Protein 5JYB (pdb70)

Structure (mmCIF, N/CA/C/O backbone):
data_5JYB
#
_entry.id   5JYB
#
_cell.length_a   65.444
_cell.length_b   71.225
_cell.length_c   82.700
_cell.angle_alpha   90.00
_cell.angle_beta   109.19
_cell.angle_gamma   90.00
#
_symmetry.space_group_name_H-M   'P 1 21 1'
#
loop_
_entity.id
_entity.type
_entity.pdbx_description
1 polymer 'MccC family protein'
2 non-polymer 'SULFATE ION'
3 non-polymer 'HEXAETHYLENE GLYCOL'
4 non-polymer '4-(2-HYDROXYETHYL)-1-PIPERAZINE ETHANESULFONIC ACID'
5 non-polymer 'PENTAETHYLENE GLYCOL'
6 non-polymer 2-BUTANOL
7 non-polymer GLYCEROL
8 non-polymer 1,2-ETHANEDIOL
9 water water
#
loop_
_atom_site.group_PDB
_atom_site.id
_atom_site.type_symbol
_atom_site.label_atom_id
_atom_site.label_alt_id
_atom_site.label_comp_id
_atom_site.label_asym_id
_atom_site.label_entity_id
_atom_site.label_seq_id
_atom_site.pdbx_PDB_ins_code
_atom_site.Cartn_x
_atom_site.Cartn_y
_atom_site.Cartn_z
_atom_site.occupancy
_atom_site.B_iso_or_equiv
_atom_site.auth_seq_id
_atom_site.auth_comp_id
_atom_site.auth_asym_id
_atom_site.auth_atom_id
_atom_site.pdbx_PDB_model_num
ATOM 1 N N . ALA A 1 3 ? -11.236 -19.570 2.512 1.00 43.74 0 ALA A N 1
ATOM 2 C CA . ALA A 1 3 ? -12.265 -18.622 2.004 1.00 42.66 0 ALA A CA 1
ATOM 3 C C . ALA A 1 3 ? -13.666 -19.191 2.191 1.00 39.02 0 ALA A C 1
ATOM 4 O O . ALA A 1 3 ? -13.959 -20.318 1.806 1.00 40.03 0 ALA A O 1
ATOM 10 N N . MET A 1 4 ? -14.536 -18.387 2.778 1.00 46.24 1 MET A N 1
ATOM 11 C CA . MET A 1 4 ? -15.864 -18.831 3.136 1.00 41.45 1 MET A CA 1
ATOM 12 C C . MET A 1 4 ? -16.915 -18.292 2.188 1.00 31.65 1 MET A C 1
ATOM 13 O O . MET A 1 4 ? -18.073 -18.688 2.259 1.00 32.85 1 MET A O 1
ATOM 27 N N . LEU A 1 5 ? -16.522 -17.362 1.325 1.00 22.10 2 LEU A N 1
ATOM 28 C CA . LEU A 1 5 ? -17.492 -16.649 0.501 1.00 15.84 2 LEU A CA 1
ATOM 29 C C . LEU A 1 5 ? -17.260 -16.921 -0.985 1.00 15.32 2 LEU A C 1
ATOM 30 O O . LEU A 1 5 ? -16.131 -17.099 -1.418 1.00 16.75 2 LEU A O 1
ATOM 46 N N . ILE A 1 6 ? -18.346 -16.958 -1.747 1.00 13.28 3 ILE A N 1
ATOM 47 C CA . ILE A 1 6 ? -18.273 -17.127 -3.190 1.00 13.86 3 ILE A CA 1
ATOM 48 C C . ILE A 1 6 ? -17.772 -15.845 -3.819 1.00 12.21 3 ILE A C 1
ATOM 49 O O . ILE A 1 6 ? -18.276 -14.749 -3.528 1.00 12.01 3 ILE A O 1
ATOM 65 N N . LYS A 1 7 ? -16.802 -15.997 -4.713 1.00 13.71 4 LYS A N 1
ATOM 66 C CA . LYS A 1 7 ? -16.273 -14.886 -5.476 1.00 14.43 4 LYS A CA 1
ATOM 67 C C . LYS A 1 7 ? -16.993 -14.809 -6.817 1.00 13.37 4 LYS A C 1
ATOM 68 O O . LYS A 1 7 ? -16.999 -15.791 -7.572 1.00 13.55 4 LYS A O 1
ATOM 87 N N . PRO A 1 8 ? -17.617 -13.650 -7.122 1.00 12.25 5 PRO A N 1
ATOM 88 C CA . PRO A 1 8 ? -18.389 -13.574 -8.360 1.00 12.51 5 PRO A CA 1
ATOM 89 C C . PRO A 1 8 ? -17.531 -13.344 -9.609 1.00 13.00 5 PRO A C 1
ATOM 90 O O . PRO A 1 8 ? -16.357 -12.993 -9.511 1.00 13.57 5 PRO A O 1
ATOM 101 N N . LYS A 1 9 ? -18.115 -13.583 -10.779 1.00 13.69 6 LYS A N 1
ATOM 102 C CA . LYS A 1 9 ? -17.413 -13.399 -12.049 1.00 14.37 6 LYS A CA 1
ATOM 103 C C . LYS A 1 9 ? -17.128 -11.931 -12.404 1.00 12.78 6 LYS A C 1
ATOM 104 O O . LYS A 1 9 ? -17.917 -11.035 -12.115 1.00 12.02 6 LYS A O 1
ATOM 111 N N . ARG A 1 10 ? -16.001 -11.707 -13.073 1.00 13.27 7 ARG A N 1
ATOM 112 C CA . ARG A 1 10 ? -15.598 -10.363 -13.514 1.00 13.42 7 ARG A CA 1
ATOM 113 C C . ARG A 1 10 ? -16.528 -9.799 -14.569 1.00 12.98 7 ARG A C 1
ATOM 114 O O . ARG A 1 10 ? -17.194 -10.542 -15.305 1.00 13.79 7 ARG A O 1
ATOM 135 N N . LEU A 1 11 ? -16.565 -8.476 -14.622 1.00 11.51 8 LEU A N 1
ATOM 136 C CA . LEU A 1 11 ? -17.300 -7.734 -15.644 1.00 11.78 8 LEU A CA 1
ATOM 137 C C . LEU A 1 11 ? -16.456 -7.519 -16.881 1.00 12.27 8 LEU A C 1
ATOM 138 O O . LEU A 1 11 ? -15.233 -7.553 -16.813 1.00 13.69 8 LEU A O 1
ATOM 154 N N . GLN A 1 12 ? -17.133 -7.279 -17.997 1.00 12.06 9 GLN A N 1
ATOM 155 C CA . GLN A 1 12 ? -16.487 -6.814 -19.221 1.00 11.30 9 GLN A CA 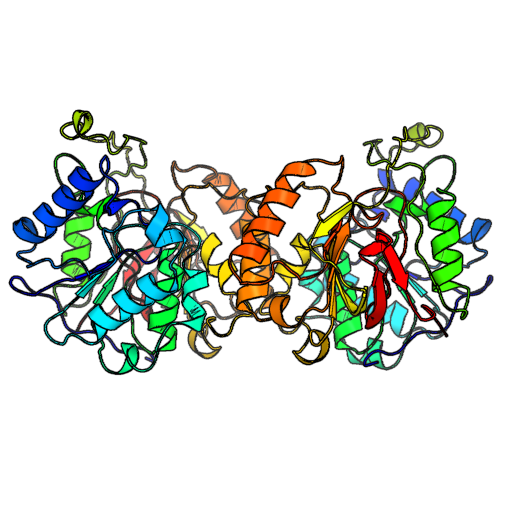1
ATOM 156 C C . GLN A 1 12 ? -17.471 -5.839 -19.866 1.00 11.71 9 GLN A C 1
ATOM 157 O O . GLN A 1 12 ? -18.672 -5.908 -19.595 1.00 12.18 9 GLN A O 1
ATOM 171 N N . PRO A 1 13 ? -16.987 -4.960 -20.766 1.00 11.43 10 PRO A N 1
ATOM 172 C CA . PRO A 1 13 ? -17.938 -4.131 -21.517 1.00 11.43 10 PRO A CA 1
ATOM 173 C C . PRO A 1 13 ? -19.007 -4.960 -22.202 1.00 11.46 10 PRO A C 1
ATOM 174 O O . PRO A 1 13 ? -18.734 -6.033 -22.739 1.00 12.57 10 PRO A O 1
ATOM 185 N N . GLY A 1 14 ? -20.237 -4.460 -22.174 1.00 11.20 11 GLY A N 1
ATOM 186 C CA . GLY A 1 14 ? -21.361 -5.185 -22.743 1.00 12.97 11 GLY A CA 1
ATOM 187 C C . GLY A 1 14 ? -22.199 -5.850 -21.676 1.00 14.27 11 GLY A C 1
ATOM 188 O O . GLY A 1 14 ? -23.366 -6.166 -21.910 1.00 14.64 11 GLY A O 1
ATOM 192 N N . ASP A 1 15 ? -21.623 -6.060 -20.494 1.00 14.77 12 ASP A N 1
ATOM 193 C CA . ASP A 1 15 ? -22.367 -6.725 -19.430 1.00 13.32 12 ASP A CA 1
ATOM 194 C C . ASP A 1 15 ? -23.429 -5.764 -18.925 1.00 12.97 12 ASP A C 1
ATOM 195 O O . ASP A 1 15 ? -23.254 -4.533 -18.941 1.00 12.61 12 ASP A O 1
ATOM 204 N N . ILE A 1 16 ? -24.538 -6.333 -18.475 1.00 13.32 13 ILE A N 1
ATOM 205 C CA . ILE A 1 16 ? -25.599 -5.558 -17.855 1.00 14.54 13 ILE A CA 1
ATOM 206 C C . ILE A 1 16 ? -25.415 -5.387 -16.353 1.00 14.32 13 ILE A C 1
ATOM 207 O O . ILE A 1 16 ? -25.149 -6.368 -15.636 1.00 14.10 13 ILE A O 1
ATOM 223 N N . VAL A 1 17 ? -25.520 -4.129 -15.900 1.00 14.63 14 VAL A N 1
ATOM 224 C CA A VAL A 1 17 ? -25.494 -3.768 -14.484 0.57 14.92 14 VAL A CA 1
ATOM 225 C CA B VAL A 1 17 ? -25.495 -3.784 -14.485 0.43 14.99 14 VAL A CA 1
ATOM 226 C C . VAL A 1 17 ? -26.864 -3.246 -14.074 1.00 13.66 14 VAL A C 1
ATOM 227 O O . VAL A 1 17 ? -27.475 -2.445 -14.795 1.00 13.06 14 VAL A O 1
ATOM 250 N N . ALA A 1 18 ? -27.363 -3.715 -12.935 1.00 11.75 15 ALA A N 1
ATOM 251 C CA . ALA A 1 18 ? -28.636 -3.241 -12.390 1.00 11.34 15 ALA A CA 1
ATOM 252 C C . ALA A 1 18 ? -28.362 -2.156 -11.368 1.00 10.10 15 ALA A C 1
ATOM 253 O O . ALA A 1 18 ? -27.444 -2.305 -10.565 1.00 10.80 15 ALA A O 1
ATOM 260 N N . THR A 1 19 ? -29.150 -1.092 -11.376 1.00 9.26 16 THR A N 1
ATOM 261 C CA . THR A 1 19 ? -29.073 -0.089 -10.325 1.00 9.43 16 THR A CA 1
ATOM 262 C C . THR A 1 19 ? -30.269 -0.249 -9.391 1.00 9.90 16 THR A C 1
ATOM 263 O O . THR A 1 19 ? -31.386 -0.600 -9.816 1.00 10.27 16 THR A O 1
ATOM 274 N N . VAL A 1 20 ? -30.014 -0.016 -8.112 1.00 8.66 17 VAL A N 1
ATOM 275 C CA . VAL A 1 20 ? -30.994 -0.264 -7.071 1.00 9.31 17 VAL A CA 1
ATOM 276 C C . VAL A 1 20 ? -30.923 0.820 -6.007 1.00 8.40 17 VAL A C 1
ATOM 277 O O . VAL A 1 20 ? -29.851 1.426 -5.766 1.00 9.18 17 VAL A O 1
ATOM 290 N N . SER A 1 21 ? -32.052 1.004 -5.332 1.00 9.29 18 SER A N 1
ATOM 291 C CA . SER A 1 21 ? -32.203 1.978 -4.253 1.00 9.41 18 SER A CA 1
ATOM 292 C C . SER A 1 21 ? -32.651 1.310 -2.974 1.00 9.84 18 SER A C 1
ATOM 293 O O . SER A 1 21 ? -33.805 1.443 -2.599 1.00 10.47 18 SER A O 1
ATOM 301 N N . PRO A 1 22 ? -31.747 0.597 -2.296 1.00 9.83 19 PRO A N 1
ATOM 302 C CA . PRO A 1 22 ? -32.119 -0.124 -1.075 1.00 10.18 19 PRO A CA 1
ATOM 303 C C . PRO A 1 22 ? -32.209 0.762 0.169 1.00 10.60 19 PRO A C 1
ATOM 304 O O . PRO A 1 22 ? -32.761 0.317 1.181 1.00 10.17 19 PRO A O 1
ATOM 315 N N . SER A 1 23 ? -31.646 1.966 0.087 1.00 9.31 20 SER A N 1
ATOM 316 C CA . SER A 1 23 ? -31.550 2.869 1.240 1.00 9.68 20 SER A CA 1
ATOM 317 C C . SER A 1 23 ? -32.373 4.098 0.911 1.00 9.64 20 SER A C 1
ATOM 318 O O . SER A 1 23 ? -33.592 3.974 0.768 1.00 10.14 20 SER A O 1
ATOM 326 N N . TRP A 1 24 ? -31.746 5.265 0.750 1.00 9.39 21 TRP A N 1
ATOM 327 C CA . TRP A 1 24 ? -32.486 6.482 0.388 1.00 10.51 21 TRP A CA 1
ATOM 328 C C . TRP A 1 24 ? -33.001 6.395 -1.053 1.00 10.73 21 TRP A C 1
ATOM 329 O O . TRP A 1 24 ? -32.294 5.924 -1.941 1.00 10.87 21 TRP A O 1
ATOM 350 N N . GLY A 1 25 ? -34.221 6.867 -1.282 1.00 12.14 22 GLY A N 1
ATOM 351 C CA . GLY A 1 25 ? -34.837 6.759 -2.607 1.00 12.87 22 GLY A CA 1
ATOM 352 C C . GLY A 1 25 ? -34.672 7.965 -3.527 1.00 13.93 22 GLY A C 1
ATOM 353 O O . GLY A 1 25 ? -35.396 8.101 -4.516 1.00 14.97 22 GLY A O 1
ATOM 357 N N . GLY A 1 26 ? -33.700 8.821 -3.229 1.00 14.14 23 GLY A N 1
ATOM 358 C CA . GLY A 1 26 ? -33.539 10.077 -3.934 1.00 14.77 23 GLY A CA 1
ATOM 359 C C . GLY A 1 26 ? -33.253 10.015 -5.430 1.00 13.79 23 GLY A C 1
ATOM 360 O O . GLY A 1 26 ? -33.522 11.002 -6.124 1.00 14.22 23 GLY A O 1
ATOM 364 N N . ALA A 1 27 ? -32.705 8.913 -5.932 1.00 12.52 24 ALA A N 1
ATOM 365 C CA . ALA A 1 27 ? -32.233 8.885 -7.335 1.00 11.66 24 ALA A CA 1
ATOM 366 C C . ALA A 1 27 ? -33.341 9.268 -8.314 1.00 13.90 24 ALA A C 1
ATOM 367 O O . ALA A 1 27 ? -33.084 9.849 -9.385 1.00 14.67 24 ALA A O 1
ATOM 374 N N . GLY A 1 28 ? -34.564 8.913 -7.952 1.00 13.74 25 GLY A N 1
ATOM 375 C CA . GLY A 1 28 ? -35.723 9.201 -8.772 1.00 15.09 25 GLY A CA 1
ATOM 376 C C . GLY A 1 28 ? -36.432 10.505 -8.483 1.00 16.14 25 GLY A C 1
ATOM 377 O O . GLY A 1 28 ? -37.386 10.836 -9.190 1.00 17.97 25 GLY A O 1
ATOM 381 N N . ASP A 1 29 ? -36.000 11.258 -7.472 1.00 15.58 26 ASP A N 1
ATOM 382 C CA . ASP A 1 29 ? -36.629 12.551 -7.208 1.00 15.70 26 ASP A CA 1
ATOM 383 C C . ASP A 1 29 ? -36.402 13.486 -8.403 1.00 14.27 26 ASP A C 1
ATOM 384 O O . ASP A 1 29 ? -35.341 13.468 -9.007 1.00 13.55 26 ASP A O 1
ATOM 393 N N . SER A 1 30 ? -37.392 14.311 -8.744 1.00 14.53 27 SER A N 1
ATOM 394 C CA . SER A 1 30 ? -37.291 15.107 -9.964 1.00 16.89 27 SER A CA 1
ATOM 395 C C . SER A 1 30 ? -36.012 15.949 -10.030 1.00 14.83 27 SER A C 1
ATOM 396 O O . SER A 1 30 ? -35.417 16.056 -11.089 1.00 14.42 27 SER A O 1
ATOM 404 N N . GLU A 1 31 ? -35.569 16.490 -8.898 1.00 15.83 28 GLU A N 1
ATOM 405 C CA . GLU A 1 31 ? -34.422 17.386 -8.854 1.00 17.91 28 GLU A CA 1
ATOM 406 C C . GLU A 1 31 ? -33.068 16.646 -8.893 1.00 15.21 28 GLU A C 1
ATOM 407 O O . GLU A 1 31 ? -32.045 17.250 -9.189 1.00 15.22 28 GLU A O 1
ATOM 419 N N . ILE A 1 32 ? -33.083 15.336 -8.651 1.00 13.97 29 ILE A N 1
ATOM 420 C CA . ILE A 1 32 ? -31.872 14.518 -8.604 1.00 14.24 29 ILE A CA 1
ATOM 421 C C . ILE A 1 32 ? -31.721 13.573 -9.811 1.00 12.45 29 ILE A C 1
ATOM 422 O O . ILE A 1 32 ? -30.658 13.005 -10.039 1.00 12.05 29 ILE A O 1
ATOM 438 N N . ARG A 1 33 ? -32.793 13.390 -10.571 1.00 11.41 30 ARG A N 1
ATOM 439 C CA . ARG A 1 33 ? -32.759 12.420 -11.658 1.00 11.50 30 ARG A CA 1
ATOM 440 C C . ARG A 1 33 ? -31.596 12.689 -12.641 1.00 10.76 30 ARG A C 1
ATOM 441 O O . ARG A 1 33 ? -30.992 11.749 -13.137 1.00 11.23 30 ARG A O 1
ATOM 462 N N . TRP A 1 34 ? -31.263 13.957 -12.896 1.00 11.71 31 TRP A N 1
ATOM 463 C CA . TRP A 1 34 ? -30.149 14.293 -13.784 1.00 12.51 31 TRP A CA 1
ATOM 464 C C . TRP A 1 34 ? -28.840 13.666 -13.254 1.00 12.77 31 TRP A C 1
ATOM 465 O O . TRP A 1 34 ? -27.952 13.285 -14.019 1.00 12.59 31 TRP A O 1
ATOM 486 N N . ARG A 1 35 ? -28.724 13.590 -11.941 1.00 13.47 32 ARG A N 1
ATOM 487 C CA . ARG A 1 35 ? -27.501 13.134 -11.314 1.00 13.44 32 ARG A CA 1
ATOM 488 C C . ARG A 1 35 ? -27.371 11.624 -11.458 1.00 12.57 32 ARG A C 1
ATOM 489 O O . ARG A 1 35 ? -26.276 11.089 -11.735 1.00 11.72 32 ARG A O 1
ATOM 510 N N . TYR A 1 36 ? -28.505 10.940 -11.295 1.00 11.58 33 TYR A N 1
ATOM 511 C CA . TYR A 1 36 ? -28.598 9.521 -11.580 1.00 11.19 33 TYR A CA 1
ATOM 512 C C . TYR A 1 36 ? -28.194 9.280 -13.039 1.00 9.79 33 TYR A C 1
ATOM 513 O O . TYR A 1 36 ? -27.372 8.413 -13.329 1.00 11.03 33 TYR A O 1
ATOM 531 N N . GLU A 1 37 ? -28.788 10.025 -13.960 1.00 9.75 34 GLU A N 1
ATOM 532 C CA . GLU A 1 37 ? -28.499 9.848 -15.381 1.00 10.85 34 GLU A CA 1
ATOM 533 C C . GLU A 1 37 ? -27.018 10.100 -15.679 1.00 10.64 34 GLU A C 1
ATOM 534 O O . GLU A 1 37 ? -26.413 9.407 -16.512 1.00 10.92 34 GLU A O 1
ATOM 546 N N . GLN A 1 38 ? -26.403 11.053 -14.985 1.00 11.06 35 GLN A N 1
ATOM 547 C CA . GLN A 1 38 ? -24.978 11.311 -15.194 1.00 12.04 35 GLN A CA 1
ATOM 548 C C . GLN A 1 38 ? -24.108 10.138 -14.730 1.00 11.72 35 GLN A C 1
ATOM 549 O O . GLN A 1 38 ? -23.190 9.750 -15.442 1.00 12.35 35 GLN A O 1
ATOM 563 N N . GLY A 1 39 ? -24.393 9.560 -13.564 1.00 10.66 36 GLY A N 1
ATOM 564 C CA . GLY A 1 39 ? -23.712 8.350 -13.120 1.00 10.90 36 GLY A CA 1
ATOM 565 C C . GLY A 1 39 ? -23.834 7.202 -14.104 1.00 10.79 36 GLY A C 1
ATOM 566 O O . GLY A 1 39 ? -22.848 6.544 -14.412 1.00 11.55 36 GLY A O 1
ATOM 570 N N . VAL A 1 40 ? -25.050 6.945 -14.570 1.00 11.46 37 VAL A N 1
ATOM 571 C CA . VAL A 1 40 ? -25.302 5.921 -15.574 1.00 11.25 37 VAL A CA 1
ATOM 572 C C . VAL A 1 40 ? -24.460 6.171 -16.831 1.00 11.02 37 VAL A C 1
ATOM 573 O O . VAL A 1 40 ? -23.882 5.233 -17.388 1.00 10.81 37 VAL A O 1
ATOM 586 N N . LYS A 1 41 ? -24.388 7.430 -17.277 1.00 10.38 38 LYS A N 1
ATOM 587 C CA . LYS A 1 41 ? -23.608 7.774 -18.453 1.00 11.64 38 LYS A CA 1
ATOM 588 C C . LYS A 1 41 ? -22.151 7.348 -18.312 1.00 10.99 38 LYS A C 1
ATOM 589 O O . LYS A 1 41 ? -21.541 6.891 -19.290 1.00 11.19 38 LYS A O 1
ATOM 608 N N . ARG A 1 42 ? -21.577 7.481 -17.128 1.00 11.56 39 ARG A N 1
ATOM 609 C CA . ARG A 1 42 ? -20.207 7.027 -16.958 1.00 11.98 39 ARG A CA 1
ATOM 610 C C . ARG A 1 42 ? -20.107 5.505 -16.983 1.00 12.26 39 ARG A C 1
ATOM 611 O O . ARG A 1 42 ? -19.157 4.957 -17.539 1.00 12.19 39 ARG A O 1
ATOM 632 N N . LEU A 1 43 ? -21.068 4.806 -16.388 1.00 12.71 40 LEU A N 1
ATOM 633 C CA . LEU A 1 43 ? -21.040 3.364 -16.473 1.00 12.55 40 LEU A CA 1
ATOM 634 C C . LEU A 1 43 ? -21.058 2.931 -17.942 1.00 12.67 40 LEU A C 1
ATOM 635 O O . LEU A 1 43 ? -20.344 2.011 -18.328 1.00 12.07 40 LEU A O 1
ATOM 651 N N . GLU A 1 44 ? -21.884 3.601 -18.746 1.00 12.28 41 GLU A N 1
ATOM 652 C CA . GLU A 1 44 ? -22.028 3.257 -20.144 1.00 13.30 41 GLU A CA 1
ATOM 653 C C . GLU A 1 44 ? -20.836 3.666 -21.001 1.00 14.34 41 GLU A C 1
ATOM 654 O O . GLU A 1 44 ? -20.364 2.864 -21.811 1.00 15.18 41 GLU A O 1
ATOM 666 N N . GLU A 1 45 ? -20.371 4.907 -20.840 1.00 14.38 42 GLU A N 1
ATOM 667 C CA . GLU A 1 45 ? -19.330 5.465 -21.702 1.00 16.41 42 GLU A CA 1
ATOM 668 C C . GLU A 1 45 ? -17.926 5.138 -21.221 1.00 14.92 42 GLU A C 1
ATOM 669 O O . GLU A 1 45 ? -17.082 4.747 -22.034 1.00 15.27 42 GLU A O 1
ATOM 681 N N . VAL A 1 46 ? -17.663 5.295 -19.927 1.00 13.36 43 VAL A N 1
ATOM 682 C CA . VAL A 1 46 ? -16.323 5.029 -19.414 1.00 13.70 43 VAL A CA 1
ATOM 683 C C . VAL A 1 46 ? -16.087 3.517 -19.329 1.00 12.35 43 VAL A C 1
ATOM 684 O O . VAL A 1 46 ? -15.097 3.015 -19.870 1.00 12.49 43 VAL A O 1
ATOM 697 N N . PHE A 1 47 ? -17.017 2.772 -18.730 1.00 12.40 44 PHE A N 1
ATOM 698 C CA . PHE A 1 47 ? -16.778 1.348 -18.509 1.00 11.94 44 PHE A CA 1
ATOM 699 C C . PHE A 1 47 ? -17.343 0.428 -19.593 1.00 13.18 44 PHE A C 1
ATOM 700 O O . PHE A 1 47 ? -16.954 -0.745 -19.640 1.00 13.76 44 PHE A O 1
ATOM 717 N N . GLY A 1 48 ? -18.220 0.953 -20.446 1.00 12.48 45 GLY A N 1
ATOM 718 C CA . GLY A 1 48 ? -18.762 0.196 -21.566 1.00 13.09 45 GLY A CA 1
ATOM 719 C C . GLY A 1 48 ? -19.926 -0.699 -21.204 1.00 12.60 45 GLY A C 1
ATOM 720 O O . GLY A 1 48 ? -20.261 -1.617 -21.949 1.00 12.82 45 GLY A O 1
ATOM 724 N N . LEU A 1 49 ? -20.558 -0.419 -20.074 1.00 13.27 46 LEU A N 1
ATOM 725 C CA . LEU A 1 49 ? -21.564 -1.309 -19.524 1.00 13.96 46 LEU A CA 1
ATOM 726 C C . LEU A 1 49 ? -22.943 -0.922 -20.023 1.00 14.26 46 LEU A C 1
ATOM 727 O O . LEU A 1 49 ? -23.140 0.183 -20.531 1.00 14.17 46 LEU A O 1
ATOM 743 N N . THR A 1 50 ? -23.879 -1.858 -19.921 1.00 13.57 47 THR A N 1
ATOM 744 C CA . THR A 1 50 ? -25.289 -1.581 -20.162 1.00 13.93 47 THR A CA 1
ATOM 745 C C . THR A 1 50 ? -25.954 -1.489 -18.793 1.00 13.50 47 THR A C 1
ATOM 746 O O . THR A 1 50 ? -25.694 -2.322 -17.918 1.00 13.79 47 THR A O 1
ATOM 757 N N . VAL A 1 51 ? -26.801 -0.485 -18.608 1.00 13.06 48 VAL A N 1
ATOM 758 C CA . VAL A 1 51 ? -27.413 -0.223 -17.306 1.00 12.98 48 VAL A CA 1
ATOM 759 C C . VAL A 1 51 ? -28.933 -0.358 -17.338 1.00 12.81 48 VAL A C 1
ATOM 760 O O . VAL A 1 51 ? -29.598 0.192 -18.214 1.00 12.84 48 VAL A O 1
ATOM 773 N N A VAL A 1 52 ? -29.481 -1.066 -16.361 0.27 12.57 49 VAL A N 1
ATOM 774 N N B VAL A 1 52 ? -29.477 -1.086 -16.364 0.73 12.56 49 VAL A N 1
ATOM 775 C CA A VAL A 1 52 ? -30.924 -1.165 -16.248 0.27 12.61 49 VAL A CA 1
ATOM 776 C CA B VAL A 1 52 ? -30.926 -1.231 -16.226 0.73 12.22 49 VAL A CA 1
ATOM 777 C C A VAL A 1 52 ? -31.340 -0.898 -14.803 0.27 12.36 49 VAL A C 1
ATOM 778 C C B VAL A 1 52 ? -31.342 -0.910 -14.787 0.73 12.37 49 VAL A C 1
ATOM 779 O O A VAL A 1 52 ? -30.794 -1.498 -13.882 0.27 11.74 49 VAL A O 1
ATOM 780 O O B VAL A 1 52 ? -30.813 -1.507 -13.854 0.73 11.85 49 VAL A O 1
ATOM 805 N N . PRO A 1 53 ? -32.291 0.026 -14.598 1.00 11.43 50 PRO A N 1
ATOM 806 C CA . PRO A 1 53 ? -32.754 0.294 -13.230 1.00 10.60 50 PRO A CA 1
ATOM 807 C C . PRO A 1 53 ? -33.796 -0.729 -12.831 1.00 11.43 50 PRO A C 1
ATOM 808 O O . PRO A 1 53 ? -34.621 -1.131 -13.667 1.00 12.48 50 PRO A O 1
ATOM 819 N N . MET A 1 54 ? -33.781 -1.163 -11.582 1.00 11.82 51 MET A N 1
ATOM 820 C CA . MET A 1 54 ? -34.803 -2.113 -11.146 1.00 13.05 51 MET A CA 1
ATOM 821 C C . MET A 1 54 ? -36.142 -1.377 -10.976 1.00 13.66 51 MET A C 1
ATOM 822 O O . MET A 1 54 ? -36.181 -0.158 -10.805 1.00 13.49 51 MET A O 1
ATOM 836 N N . PRO A 1 55 ? -37.247 -2.117 -11.088 1.00 15.64 52 PRO A N 1
ATOM 837 C CA . PRO A 1 55 ? -38.579 -1.528 -11.270 1.00 15.98 52 PRO A CA 1
ATOM 838 C C . PRO A 1 55 ? -39.007 -0.450 -10.269 1.00 14.90 52 PRO A C 1
ATOM 839 O O . PRO A 1 55 ? -39.710 0.488 -10.658 1.00 14.99 52 PRO A O 1
ATOM 850 N N . ASN A 1 56 ? -38.651 -0.588 -9.007 1.00 13.88 53 ASN A N 1
ATOM 851 C CA . ASN A 1 56 ? -39.112 0.377 -8.022 1.00 13.94 53 ASN A CA 1
ATOM 852 C C . ASN A 1 56 ? -38.045 1.388 -7.683 1.00 13.72 53 ASN A C 1
ATOM 853 O O . ASN A 1 56 ? -38.268 2.285 -6.870 1.00 15.72 53 ASN A O 1
ATOM 864 N N . SER A 1 57 ? -36.888 1.282 -8.315 1.00 12.29 54 SER A N 1
ATOM 865 C CA . SER A 1 57 ? -35.721 2.002 -7.815 1.00 12.19 54 SER A CA 1
ATOM 866 C C . SER A 1 57 ? -35.706 3.514 -8.092 1.00 12.49 54 SER A C 1
ATOM 867 O O . SER A 1 57 ? -34.946 4.256 -7.454 1.00 13.11 54 SER A O 1
ATOM 875 N N . LEU A 1 58 ? -36.537 3.966 -9.024 1.00 12.28 55 LEU A N 1
ATOM 876 C CA . LEU A 1 58 ? -36.572 5.374 -9.405 1.00 11.70 55 LEU A CA 1
ATOM 877 C C . LEU A 1 58 ? -37.915 6.013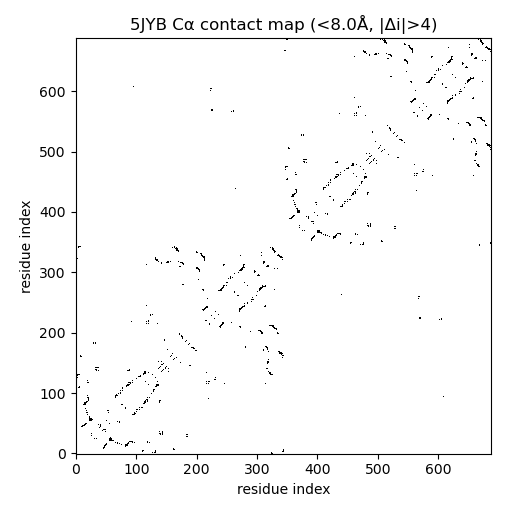 -9.072 1.00 12.22 55 LEU A C 1
ATOM 878 O O . LEU A 1 58 ? -38.252 7.082 -9.609 1.00 12.46 55 LEU A O 1
ATOM 894 N N . LYS A 1 59 ? -38.668 5.384 -8.170 1.00 13.17 56 LYS A N 1
ATOM 895 C CA . LYS A 1 59 ? -39.976 5.886 -7.804 1.00 14.86 56 LYS A CA 1
ATOM 896 C C . LYS A 1 59 ? -39.905 7.028 -6.795 1.00 14.14 56 LYS A C 1
ATOM 897 O O . LYS A 1 59 ? -40.933 7.568 -6.446 1.00 15.50 56 LYS A O 1
ATOM 916 N N . GLY A 1 60 ? -38.708 7.413 -6.347 1.00 13.28 57 GLY A N 1
ATOM 917 C CA . GLY A 1 60 ? -38.563 8.619 -5.541 1.00 13.08 57 GLY A CA 1
ATOM 918 C C . GLY A 1 60 ? -38.531 8.356 -4.044 1.00 14.26 57 GLY A C 1
ATOM 919 O O . GLY A 1 60 ? -38.836 7.258 -3.586 1.00 15.17 57 GLY A O 1
ATOM 923 N N . SER A 1 61 ? -38.146 9.364 -3.275 1.00 14.56 58 SER A N 1
ATOM 924 C CA . SER A 1 61 ? -37.777 9.109 -1.891 1.00 15.32 58 SER A CA 1
ATOM 925 C C . SER A 1 61 ? -38.983 8.787 -1.014 1.00 12.43 58 SER A C 1
ATOM 926 O O . SER A 1 61 ? -38.845 8.004 -0.081 1.00 12.00 58 SER A O 1
ATOM 934 N N . GLU A 1 62 ? -40.152 9.361 -1.299 1.00 13.29 59 GLU A N 1
ATOM 935 C CA . GLU A 1 62 ? -41.333 9.065 -0.487 1.00 16.49 59 GLU A CA 1
ATOM 936 C C . GLU A 1 62 ? -41.769 7.621 -0.674 1.00 14.73 59 GLU A C 1
ATOM 937 O O . GLU A 1 62 ? -41.987 6.901 0.294 1.00 14.43 59 GLU A O 1
ATOM 949 N N . PHE A 1 63 ? -41.908 7.197 -1.924 1.00 15.38 60 PHE A N 1
ATOM 950 C CA . PHE A 1 63 ? -42.310 5.823 -2.182 1.00 15.45 60 PHE A CA 1
ATOM 951 C C . PHE A 1 63 ? -41.317 4.841 -1.568 1.00 13.26 60 PHE A C 1
ATOM 952 O O . PHE A 1 63 ? -41.690 3.900 -0.873 1.00 13.00 60 PHE A O 1
ATOM 969 N N . ILE A 1 64 ? -40.045 5.052 -1.847 1.00 12.50 61 ILE A N 1
ATOM 970 C CA . ILE A 1 64 ? -39.026 4.105 -1.388 1.00 12.75 61 ILE A CA 1
ATOM 971 C C . ILE A 1 64 ? -39.021 4.012 0.146 1.00 11.81 61 ILE A C 1
ATOM 972 O O . ILE A 1 64 ? -38.940 2.921 0.710 1.00 11.02 61 ILE A O 1
ATOM 988 N N . TYR A 1 65 ? -39.124 5.149 0.821 1.00 12.23 62 TYR A N 1
ATOM 989 C CA . TYR A 1 65 ? -39.153 5.144 2.282 1.00 12.06 62 TYR A CA 1
ATOM 990 C C . TYR A 1 65 ? -40.332 4.324 2.801 1.00 12.57 62 TYR A C 1
ATOM 991 O O . TYR A 1 65 ? -40.195 3.529 3.734 1.00 13.33 62 TYR A O 1
ATOM 1009 N N . ASN A 1 66 ? -41.492 4.518 2.189 1.00 11.77 63 ASN A N 1
ATOM 1010 C CA . ASN A 1 66 ? -42.703 3.838 2.632 1.00 13.52 63 ASN A CA 1
ATOM 1011 C C . ASN A 1 66 ? -42.811 2.374 2.219 1.00 13.80 63 ASN A C 1
ATOM 1012 O O . ASN A 1 66 ? -43.712 1.661 2.686 1.00 14.61 63 ASN A O 1
ATOM 1023 N N . ASN A 1 67 ? -41.888 1.922 1.386 1.00 12.28 64 ASN A N 1
ATOM 1024 C CA . ASN A 1 67 ? -41.999 0.571 0.815 1.00 12.11 64 ASN A CA 1
ATOM 1025 C C . ASN A 1 67 ? -40.717 -0.257 0.881 1.00 10.88 64 ASN A C 1
ATOM 1026 O O . ASN A 1 67 ? -40.117 -0.593 -0.156 1.00 10.91 64 ASN A O 1
ATOM 1037 N N . PRO A 1 68 ? -40.298 -0.614 2.093 1.00 11.09 65 PRO A N 1
ATOM 1038 C CA . PRO A 1 68 ? -39.100 -1.450 2.206 1.00 10.47 65 PRO A CA 1
ATOM 1039 C C . PRO A 1 68 ? -39.264 -2.791 1.496 1.00 10.76 65 PRO A C 1
ATOM 1040 O O . PRO A 1 68 ? -38.280 -3.299 0.993 1.00 10.82 65 PRO A O 1
ATOM 1051 N N . GLN A 1 69 ? -40.469 -3.341 1.427 1.00 10.28 66 GLN A N 1
ATOM 1052 C CA . GLN A 1 69 ? -40.656 -4.590 0.702 1.00 11.98 66 GLN A CA 1
ATOM 1053 C C . GLN A 1 69 ? -40.334 -4.413 -0.780 1.00 11.60 66 GLN A C 1
ATOM 1054 O O . GLN A 1 69 ? -39.763 -5.311 -1.405 1.00 11.30 66 GLN A O 1
ATOM 1068 N N . ALA A 1 70 ? -40.709 -3.274 -1.360 1.00 12.86 67 ALA A N 1
ATOM 1069 C CA . ALA A 1 70 ? -40.439 -3.040 -2.781 1.00 12.96 67 ALA A CA 1
ATOM 1070 C C . ALA A 1 70 ? -38.945 -2.905 -3.047 1.00 10.63 67 ALA A C 1
ATOM 1071 O O . ALA A 1 70 ? -38.475 -3.283 -4.123 1.00 11.04 67 ALA A O 1
ATOM 1078 N N . ARG A 1 71 ? -38.219 -2.313 -2.111 1.00 9.65 68 ARG A N 1
ATOM 1079 C CA . ARG A 1 71 ? -36.760 -2.244 -2.197 1.00 9.56 68 ARG A CA 1
ATOM 1080 C C . ARG A 1 71 ? -36.152 -3.655 -2.201 1.00 10.14 68 ARG A C 1
ATOM 1081 O O . ARG A 1 71 ? -35.274 -3.984 -3.005 1.00 10.79 68 ARG A O 1
ATOM 1102 N N . ALA A 1 72 ? -36.635 -4.494 -1.296 1.00 10.43 69 ALA A N 1
ATOM 1103 C CA . ALA A 1 72 ? -36.206 -5.879 -1.258 1.00 10.78 69 ALA A CA 1
ATOM 1104 C C . ALA A 1 72 ? -36.538 -6.600 -2.568 1.00 11.09 69 ALA A C 1
ATOM 1105 O O . ALA A 1 72 ? -35.714 -7.349 -3.090 1.00 12.33 69 ALA A O 1
ATOM 1112 N N . GLU A 1 73 ? -37.736 -6.370 -3.107 1.00 11.15 70 GLU A N 1
ATOM 1113 C CA . GLU A 1 73 ? -38.114 -6.985 -4.361 1.00 12.96 70 GLU A CA 1
ATOM 1114 C C . GLU A 1 73 ? -37.137 -6.582 -5.475 1.00 12.17 70 GLU A C 1
ATOM 1115 O O . GLU A 1 73 ? -36.769 -7.419 -6.302 1.00 10.77 70 GLU A O 1
ATOM 1127 N N . ASP A 1 74 ? -36.696 -5.321 -5.476 1.00 11.51 71 ASP A N 1
ATOM 1128 C CA . ASP A 1 74 ? -35.736 -4.865 -6.478 1.00 12.36 71 ASP A CA 1
ATOM 1129 C C . ASP A 1 74 ? -34.421 -5.646 -6.388 1.00 10.63 71 ASP A C 1
ATOM 1130 O O . ASP A 1 74 ? -33.846 -6.029 -7.425 1.00 10.24 71 ASP A O 1
ATOM 1139 N N . LEU A 1 75 ? -33.940 -5.876 -5.164 1.00 11.23 72 LEU A N 1
ATOM 1140 C CA . LEU A 1 75 ? -32.728 -6.671 -4.972 1.00 12.40 72 LEU A CA 1
ATOM 1141 C C . LEU A 1 75 ? -32.909 -8.098 -5.459 1.00 12.79 72 LEU A C 1
ATOM 1142 O O . LEU A 1 75 ? -32.036 -8.640 -6.156 1.00 11.91 72 LEU A O 1
ATOM 1158 N N . MET A 1 76 ? -34.058 -8.693 -5.129 1.00 13.05 73 MET A N 1
ATOM 1159 C CA . MET A 1 76 ? -34.329 -10.066 -5.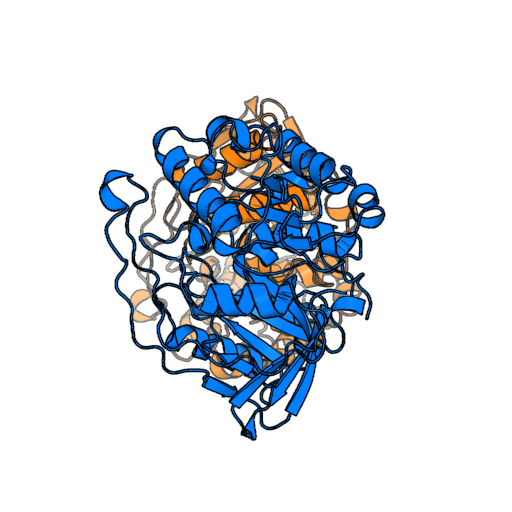529 1.00 14.08 73 MET A CA 1
ATOM 1160 C C . MET A 1 76 ? -34.448 -10.153 -7.037 1.00 13.67 73 MET A C 1
ATOM 1161 O O . MET A 1 76 ? -33.921 -11.072 -7.647 1.00 14.91 73 MET A O 1
ATOM 1175 N N . THR A 1 77 ? -35.159 -9.211 -7.651 1.00 12.77 74 THR A N 1
ATOM 1176 C CA . THR A 1 77 ? -35.256 -9.176 -9.100 1.00 12.87 74 THR A CA 1
ATOM 1177 C C . THR A 1 77 ? -33.883 -9.137 -9.760 1.00 12.99 74 THR A C 1
ATOM 1178 O O . THR A 1 77 ? -33.655 -9.870 -10.736 1.00 13.22 74 THR A O 1
ATOM 1189 N N . ALA A 1 78 ? -32.989 -8.288 -9.246 1.00 11.66 75 ALA A N 1
ATOM 1190 C CA . ALA A 1 78 ? -31.660 -8.165 -9.833 1.00 11.91 75 ALA A CA 1
ATOM 1191 C C . ALA A 1 78 ? -30.872 -9.463 -9.677 1.00 11.23 75 ALA A C 1
ATOM 1192 O O . ALA A 1 78 ? -30.219 -9.907 -10.620 1.00 11.82 75 ALA A O 1
ATOM 1199 N N . PHE A 1 79 ? -30.920 -10.059 -8.497 1.00 10.52 76 PHE A N 1
ATOM 1200 C CA . PHE A 1 79 ? -30.173 -11.288 -8.261 1.00 10.09 76 PHE A CA 1
ATOM 1201 C C . PHE A 1 79 ? -30.726 -12.419 -9.119 1.00 9.95 76 PHE A C 1
ATOM 1202 O O . PHE A 1 79 ? -29.951 -13.173 -9.698 1.00 10.99 76 PHE A O 1
ATOM 1219 N N . GLN A 1 80 ? -32.049 -12.506 -9.287 1.00 10.35 77 GLN A N 1
ATOM 1220 C CA . GLN A 1 80 ? -32.635 -13.640 -9.978 1.00 11.97 77 GLN A CA 1
ATOM 1221 C C . GLN A 1 80 ? -32.567 -13.544 -11.500 1.00 12.67 77 GLN A C 1
ATOM 1222 O O . GLN A 1 80 ? -32.762 -14.536 -12.182 1.00 14.00 77 GLN A O 1
ATOM 1236 N N . ASP A 1 81 ? -32.242 -12.360 -12.025 1.00 13.02 78 ASP A N 1
ATOM 1237 C CA . ASP A 1 81 ? -32.106 -12.188 -13.467 1.00 13.07 78 ASP A CA 1
ATOM 1238 C C . ASP A 1 81 ? -30.707 -12.581 -13.938 1.00 11.62 78 ASP A C 1
ATOM 1239 O O . ASP A 1 81 ? -29.724 -11.923 -13.619 1.00 10.74 78 ASP A O 1
ATOM 1248 N N . THR A 1 82 ? -30.628 -13.670 -14.684 1.00 12.41 79 THR A N 1
ATOM 1249 C CA . THR A 1 82 ? -29.324 -14.209 -15.069 1.00 13.51 79 THR A CA 1
ATOM 1250 C C . THR A 1 82 ? -28.586 -13.330 -16.080 1.00 13.49 79 THR A C 1
ATOM 1251 O O . THR A 1 82 ? -27.380 -13.501 -16.281 1.00 13.66 79 THR A O 1
ATOM 1262 N N . ARG A 1 83 ? -29.289 -12.384 -16.703 1.00 14.17 80 ARG A N 1
ATOM 1263 C CA . ARG A 1 83 ? -28.620 -11.423 -17.569 1.00 14.66 80 ARG A CA 1
ATOM 1264 C C . ARG A 1 83 ? -27.843 -10.343 -16.790 1.00 12.92 80 ARG A C 1
ATOM 1265 O O . ARG A 1 83 ? -26.916 -9.730 -17.323 1.00 12.49 80 ARG A O 1
ATOM 1286 N N . VAL A 1 84 ? -28.213 -10.137 -15.528 1.00 11.35 81 VAL A N 1
ATOM 1287 C CA . VAL A 1 84 ? -27.604 -9.109 -14.690 1.00 10.46 81 VAL A CA 1
ATOM 1288 C C . VAL A 1 84 ? -26.298 -9.631 -14.097 1.00 11.46 81 VAL A C 1
ATOM 1289 O O . VAL A 1 84 ? -26.286 -10.643 -13.386 1.00 12.17 81 VAL A O 1
ATOM 1302 N N . LYS A 1 85 ? -25.191 -8.981 -14.442 1.00 10.24 82 LYS A N 1
ATOM 1303 C CA . LYS A 1 85 ? -23.863 -9.418 -14.000 1.00 11.54 82 LYS A CA 1
ATOM 1304 C C . LYS A 1 85 ? -23.302 -8.590 -12.815 1.00 11.20 82 LYS A C 1
ATOM 1305 O O . LYS A 1 85 ? -22.336 -8.994 -12.164 1.00 11.03 82 LYS A O 1
ATOM 1324 N N . ALA A 1 86 ? -23.913 -7.450 -12.526 1.00 10.35 83 ALA A N 1
ATOM 1325 C CA . ALA A 1 86 ? -23.547 -6.683 -11.331 1.00 9.87 83 ALA A CA 1
ATOM 1326 C C . ALA A 1 86 ? -24.692 -5.815 -10.896 1.00 9.68 83 ALA A C 1
ATOM 1327 O O . ALA A 1 86 ? -25.569 -5.456 -11.674 1.00 10.27 83 ALA A O 1
ATOM 1334 N N . ILE A 1 87 ? -24.675 -5.485 -9.619 1.00 10.54 84 ILE A N 1
ATOM 1335 C CA . ILE A 1 87 ? -25.697 -4.673 -8.998 1.00 10.50 84 ILE A CA 1
ATOM 1336 C C . ILE A 1 87 ? -24.985 -3.558 -8.243 1.00 10.40 84 ILE A C 1
ATOM 1337 O O . ILE A 1 87 ? -24.089 -3.830 -7.444 1.00 10.81 84 ILE A O 1
ATOM 1353 N N . ILE A 1 88 ? -25.326 -2.308 -8.534 1.00 9.46 85 ILE A N 1
ATOM 1354 C CA . ILE A 1 88 ? -24.692 -1.176 -7.857 1.00 9.51 85 ILE A CA 1
ATOM 1355 C C . ILE A 1 88 ? -25.755 -0.312 -7.201 1.00 9.43 85 ILE A C 1
ATOM 1356 O O . ILE A 1 88 ? -26.744 0.074 -7.841 1.00 10.12 85 ILE A O 1
ATOM 1372 N N . ALA A 1 89 ? -25.589 -0.045 -5.911 1.00 9.47 86 ALA A N 1
ATOM 1373 C CA . ALA A 1 89 ? -26.498 0.837 -5.212 1.00 10.00 86 ALA A CA 1
ATOM 1374 C C . ALA A 1 89 ? -26.351 2.268 -5.696 1.00 9.64 86 ALA A C 1
ATOM 1375 O O . ALA A 1 89 ? -25.246 2.747 -6.006 1.00 9.91 86 ALA A O 1
ATOM 1382 N N . ASN A 1 90 ? -27.476 2.951 -5.766 1.00 9.42 87 ASN A N 1
ATOM 1383 C CA . ASN A 1 90 ? -27.487 4.360 -6.145 1.00 10.07 87 ASN A CA 1
ATOM 1384 C C . ASN A 1 90 ? -26.841 5.244 -5.085 1.00 9.27 87 ASN A C 1
ATOM 1385 O O . ASN A 1 90 ? -26.153 6.216 -5.411 1.00 8.71 87 ASN A O 1
ATOM 1396 N N . ILE A 1 91 ? -27.061 4.895 -3.821 1.00 8.76 88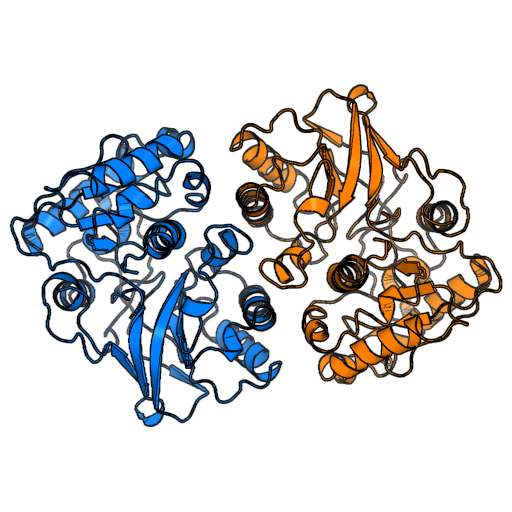 ILE A N 1
ATOM 1397 C CA . ILE A 1 91 ? -26.697 5.762 -2.703 1.00 8.86 88 ILE A CA 1
ATOM 1398 C C . ILE A 1 91 ? -27.012 5.004 -1.410 1.00 8.84 88 ILE A C 1
ATOM 1399 O O . ILE A 1 91 ? -27.758 4.018 -1.436 1.00 8.87 88 ILE A O 1
ATOM 1415 N N . GLY A 1 92 ? -26.420 5.464 -0.319 1.00 7.73 89 GLY A N 1
ATOM 1416 C CA . GLY A 1 92 ? -26.785 5.045 1.016 1.00 8.20 89 GLY A CA 1
ATOM 1417 C C . GLY A 1 92 ? -28.038 5.729 1.556 1.00 10.05 89 GLY A C 1
ATOM 1418 O O . GLY A 1 92 ? -28.988 6.050 0.819 1.00 11.34 89 GLY A O 1
ATOM 1422 N N . GLY A 1 93 ? -28.048 5.917 2.867 1.00 10.75 90 GLY A N 1
ATOM 1423 C CA . GLY A 1 93 ? -29.211 6.401 3.588 1.00 11.47 90 GLY A CA 1
ATOM 1424 C C . GLY A 1 93 ? -29.128 5.967 5.047 1.00 10.87 90 GLY A C 1
ATOM 1425 O O . GLY A 1 93 ? -28.109 6.194 5.701 1.00 11.61 90 GLY A O 1
ATOM 1429 N N . GLN A 1 94 ? -30.175 5.343 5.581 1.00 10.24 91 GLN A N 1
ATOM 1430 C CA . GLN A 1 94 ? -30.145 4.968 6.992 1.00 10.02 91 GLN A CA 1
ATOM 1431 C C . GLN A 1 94 ? -31.089 3.856 7.415 1.00 10.87 91 GLN A C 1
ATOM 1432 O O . GLN A 1 94 ? -31.002 3.407 8.551 1.00 12.98 91 GLN A O 1
ATOM 1446 N N . ASP A 1 95 ? -32.013 3.446 6.554 1.00 10.99 92 ASP A N 1
ATOM 1447 C CA . ASP A 1 95 ? -33.076 2.540 7.010 1.00 11.47 92 ASP A CA 1
ATOM 1448 C C . ASP A 1 95 ? -33.199 1.220 6.249 1.00 11.19 92 ASP A C 1
ATOM 1449 O O . ASP A 1 95 ? -34.234 0.541 6.336 1.00 10.48 92 ASP A O 1
ATOM 1458 N N . SER A 1 96 ? -32.160 0.820 5.515 1.00 9.79 93 SER A N 1
ATOM 1459 C CA . SER A 1 96 ? -32.260 -0.417 4.752 1.00 9.92 93 SER A CA 1
ATOM 1460 C C . SER A 1 96 ? -32.337 -1.650 5.665 1.00 10.35 93 SER A C 1
ATOM 1461 O O . SER A 1 96 ? -32.735 -2.730 5.202 1.00 10.48 93 SER A O 1
ATOM 1469 N N . ILE A 1 97 ? -32.058 -1.473 6.962 1.00 10.66 94 ILE A N 1
ATOM 1470 C CA . ILE A 1 97 ? -32.304 -2.554 7.938 1.00 11.81 94 ILE A CA 1
ATOM 1471 C C . ILE A 1 97 ? -33.791 -3.012 7.880 1.00 9.84 94 ILE A C 1
ATOM 1472 O O . ILE A 1 97 ? -34.108 -4.150 8.177 1.00 10.45 94 ILE A O 1
ATOM 1488 N N . ARG A 1 98 ? -34.685 -2.124 7.453 1.00 9.54 95 ARG A N 1
ATOM 1489 C CA . ARG A 1 98 ? -36.103 -2.446 7.306 1.00 8.56 95 ARG A CA 1
ATOM 1490 C C . ARG A 1 98 ? -36.406 -3.456 6.214 1.00 8.84 95 ARG A C 1
ATOM 1491 O O . ARG A 1 98 ? -37.524 -3.977 6.172 1.00 9.85 95 ARG A O 1
ATOM 1512 N N . LEU A 1 99 ? -35.432 -3.737 5.355 1.00 8.93 96 LEU A N 1
ATOM 1513 C CA . LEU A 1 99 ? -35.636 -4.747 4.316 1.00 9.61 96 LEU A CA 1
ATOM 1514 C C . LEU A 1 99 ? -35.612 -6.170 4.852 1.00 10.42 96 LEU A C 1
ATOM 1515 O O . LEU A 1 99 ? -36.076 -7.089 4.180 1.00 11.19 96 LEU A O 1
ATOM 1531 N N . LEU A 1 100 ? -35.082 -6.350 6.056 1.00 10.66 97 LEU A N 1
ATOM 1532 C CA . LEU A 1 100 ? -34.796 -7.698 6.571 1.00 11.55 97 LEU A CA 1
ATOM 1533 C C . LEU A 1 100 ? -35.955 -8.726 6.453 1.00 11.50 97 LEU A C 1
ATOM 1534 O O . LEU A 1 100 ? -35.705 -9.870 6.038 1.00 11.75 97 LEU A O 1
ATOM 1550 N N . PRO A 1 101 ? -37.204 -8.352 6.809 1.00 11.02 98 PRO A N 1
ATOM 1551 C CA . PRO A 1 101 ? -38.350 -9.278 6.660 1.00 11.87 98 PRO A CA 1
ATOM 1552 C C . PRO A 1 101 ? -38.638 -9.798 5.265 1.00 11.04 98 PRO A C 1
ATOM 1553 O O . PRO A 1 101 ? -39.419 -10.733 5.105 1.00 11.38 98 PRO A O 1
ATOM 1564 N N . TYR A 1 102 ? -38.085 -9.142 4.260 1.00 10.53 99 TYR A N 1
ATOM 1565 C CA . TYR A 1 102 ? -38.465 -9.382 2.885 1.00 10.85 99 TYR A CA 1
ATOM 1566 C C . TYR A 1 102 ? -37.370 -10.003 2.031 1.00 11.52 99 TYR A C 1
ATOM 1567 O O . TYR A 1 102 ? -37.546 -10.173 0.829 1.00 12.11 99 TYR A O 1
ATOM 1585 N N . ILE A 1 103 ? -36.241 -10.345 2.640 1.00 12.41 100 ILE A N 1
ATOM 1586 C CA . ILE A 1 103 ? -35.127 -10.907 1.888 1.00 13.18 100 ILE A CA 1
ATOM 1587 C C . ILE A 1 103 ? -35.213 -12.421 1.798 1.00 13.78 100 ILE A C 1
ATOM 1588 O O . ILE A 1 103 ? -35.418 -13.099 2.807 1.00 14.86 100 ILE A O 1
ATOM 1604 N N . ASP A 1 104 ? -35.010 -12.951 0.593 1.00 12.76 101 ASP A N 1
ATOM 1605 C CA . ASP A 1 104 ? -34.837 -14.381 0.391 1.00 12.63 101 ASP A CA 1
ATOM 1606 C C . ASP A 1 104 ? -33.353 -14.665 0.231 1.00 12.09 101 ASP A C 1
ATOM 1607 O O . ASP A 1 104 ? -32.797 -14.463 -0.850 1.00 12.27 101 ASP A O 1
ATOM 1616 N N . PHE A 1 105 ? -32.684 -15.108 1.291 1.00 12.29 102 PHE A N 1
ATOM 1617 C CA . PHE A 1 105 ? -31.233 -15.282 1.193 1.00 12.52 102 PHE A CA 1
ATOM 1618 C C . PHE A 1 105 ? -30.834 -16.302 0.136 1.00 12.80 102 PHE A C 1
ATOM 1619 O O . PHE A 1 105 ? -29.768 -16.189 -0.487 1.00 12.76 102 PHE A O 1
ATOM 1636 N N . ASN A 1 106 ? -31.669 -17.310 -0.087 1.00 13.94 103 ASN A N 1
ATOM 1637 C CA . ASN A 1 106 ? -31.297 -18.319 -1.064 1.00 17.45 103 ASN A CA 1
ATOM 1638 C C . ASN A 1 106 ? -31.328 -17.789 -2.496 1.00 15.85 103 ASN A C 1
ATOM 1639 O O . ASN A 1 106 ? -30.602 -18.284 -3.365 1.00 16.37 103 ASN A O 1
ATOM 1650 N N . ALA A 1 107 ? -32.102 -16.737 -2.752 1.00 15.87 104 ALA A N 1
ATOM 1651 C CA . ALA A 1 107 ? -32.102 -16.124 -4.068 1.00 16.50 104 ALA A CA 1
ATOM 1652 C C . ALA A 1 107 ? -30.729 -15.502 -4.349 1.00 16.19 104 ALA A C 1
ATOM 1653 O O . ALA A 1 107 ? -30.265 -15.474 -5.483 1.00 18.00 104 ALA A O 1
ATOM 1660 N N . ILE A 1 108 ? -30.072 -15.014 -3.307 1.00 12.98 105 ILE A N 1
ATOM 1661 C CA . ILE A 1 108 ? -28.741 -14.472 -3.458 1.00 11.50 105 ILE A CA 1
ATOM 1662 C C . ILE A 1 108 ? -27.755 -15.622 -3.599 1.00 11.74 105 ILE A C 1
ATOM 1663 O O . ILE A 1 108 ? -26.912 -15.632 -4.503 1.00 13.36 105 ILE A O 1
ATOM 1679 N N . ARG A 1 109 ? -27.902 -16.619 -2.735 1.00 11.14 106 ARG A N 1
ATOM 1680 C CA . ARG A 1 109 ? -26.995 -17.742 -2.737 1.00 13.11 106 ARG A CA 1
ATOM 1681 C C . ARG A 1 109 ? -26.939 -18.422 -4.104 1.00 13.28 106 ARG A C 1
ATOM 1682 O O . ARG A 1 109 ? -25.863 -18.786 -4.557 1.00 14.67 106 ARG A O 1
ATOM 1703 N N . GLU A 1 110 ? -28.086 -18.594 -4.758 1.00 13.30 107 GLU A N 1
ATOM 1704 C CA . GLU A 1 110 ? -28.139 -19.327 -6.024 1.00 13.38 107 GLU A CA 1
ATOM 1705 C C . GLU A 1 110 ? -27.771 -18.449 -7.233 1.00 12.91 107 GLU A C 1
ATOM 1706 O O . GLU A 1 110 ? -27.691 -18.939 -8.354 1.00 14.19 107 GLU A O 1
ATOM 1718 N N . ASN A 1 111 ? -27.511 -17.170 -6.990 1.00 11.65 108 ASN A N 1
ATOM 1719 C CA . ASN A 1 111 ? -27.232 -16.227 -8.083 1.00 11.70 108 ASN A CA 1
ATOM 1720 C C . ASN A 1 111 ? -26.061 -15.301 -7.756 1.00 11.28 108 ASN A C 1
ATOM 1721 O O . ASN A 1 111 ? -26.201 -14.091 -7.718 1.00 12.17 108 ASN A O 1
ATOM 1732 N N . PRO A 1 112 ? -24.870 -15.869 -7.532 1.00 12.87 109 PRO A N 1
ATOM 1733 C CA . PRO A 1 112 ? -23.687 -15.046 -7.236 1.00 12.21 109 PRO A CA 1
ATOM 1734 C C . PRO A 1 112 ? -23.374 -14.065 -8.373 1.00 13.56 109 PRO A C 1
ATOM 1735 O O . PRO A 1 112 ? -23.348 -14.449 -9.550 1.00 14.94 109 PRO A O 1
ATOM 1746 N N . LYS A 1 113 ? -23.203 -12.798 -8.006 1.00 11.62 110 LYS A N 1
ATOM 1747 C CA . LYS A 1 113 ? -22.783 -11.771 -8.915 1.00 11.66 110 LYS A CA 1
ATOM 1748 C C . LYS A 1 113 ? -22.294 -10.614 -8.068 1.00 10.94 110 LYS A C 1
ATOM 1749 O O . LYS A 1 113 ? -22.493 -10.602 -6.855 1.00 10.97 110 LYS A O 1
ATOM 1768 N N . ILE A 1 114 ? -21.685 -9.640 -8.720 1.00 10.62 111 ILE A N 1
ATOM 1769 C CA . ILE A 1 114 ? -21.159 -8.460 -8.074 1.00 9.18 111 ILE A CA 1
ATOM 1770 C C . ILE A 1 114 ? -22.275 -7.611 -7.478 1.00 9.28 111 ILE A C 1
ATOM 1771 O O . ILE A 1 114 ? -23.256 -7.277 -8.163 1.00 9.85 111 ILE A O 1
ATOM 1787 N N . PHE A 1 115 ? -22.107 -7.252 -6.210 1.00 10.17 112 PHE A N 1
ATOM 1788 C CA . PHE A 1 115 ? -22.940 -6.268 -5.534 1.00 9.32 112 PHE A CA 1
ATOM 1789 C C . PHE A 1 115 ? -22.053 -5.204 -4.867 1.00 9.46 112 PHE A C 1
ATOM 1790 O O . PHE A 1 115 ? -21.130 -5.512 -4.123 1.00 9.66 112 PHE A O 1
ATOM 1807 N N . MET A 1 116 ? -22.334 -3.949 -5.144 1.00 9.10 113 MET A N 1
ATOM 1808 C CA . MET A 1 116 ? -21.459 -2.871 -4.659 1.00 8.67 113 MET A CA 1
ATOM 1809 C C . MET A 1 116 ? -22.192 -1.612 -4.193 1.00 10.06 113 MET A C 1
ATOM 1810 O O . MET A 1 116 ? -23.208 -1.204 -4.757 1.00 10.03 113 MET A O 1
ATOM 1824 N N . GLY A 1 117 ? -21.632 -1.013 -3.139 1.00 10.14 114 GLY A N 1
ATOM 1825 C CA . GLY A 1 117 ? -22.094 0.229 -2.538 1.00 10.02 114 GLY A CA 1
ATOM 1826 C C . GLY A 1 117 ? -21.410 0.400 -1.189 1.00 10.14 114 GLY A C 1
ATOM 1827 O O . GLY A 1 117 ? -20.573 -0.440 -0.826 1.00 9.52 114 GLY A O 1
ATOM 1831 N N . TYR A 1 118 ? -21.756 1.460 -0.443 1.00 11.43 115 TYR A N 1
ATOM 1832 C CA . TYR A 1 118 ? -21.142 1.731 0.853 1.00 11.76 115 TYR A CA 1
ATOM 1833 C C . TYR A 1 118 ? -22.103 2.454 1.820 1.00 12.26 115 TYR A C 1
ATOM 1834 O O . TYR A 1 118 ? -23.253 2.747 1.479 1.00 11.96 115 TYR A O 1
ATOM 1852 N N . ALA A 1 119 ? -21.615 2.718 3.034 1.00 12.39 116 ALA A N 1
ATOM 1853 C CA . ALA A 1 119 ? -22.358 3.429 4.081 1.00 11.95 116 ALA A CA 1
ATOM 1854 C C . ALA A 1 119 ? -23.584 2.600 4.525 1.00 10.66 116 ALA A C 1
ATOM 1855 O O . ALA A 1 119 ? -23.370 1.481 4.970 1.00 10.51 116 ALA A O 1
ATOM 1862 N N . ASP A 1 120 ? -24.830 3.084 4.392 1.00 9.08 117 ASP A N 1
ATOM 1863 C CA . ASP A 1 120 ? -25.974 2.256 4.816 1.00 9.42 117 ASP A CA 1
ATOM 1864 C C . ASP A 1 120 ? -26.064 0.961 4.001 1.00 8.62 117 ASP A C 1
ATOM 1865 O O . ASP A 1 120 ? -26.655 -0.023 4.444 1.00 9.20 117 ASP A O 1
ATOM 1874 N N . VAL A 1 121 ? -25.467 0.933 2.815 1.00 8.93 118 VAL A N 1
ATOM 1875 C CA . VAL A 1 121 ? -25.475 -0.271 1.993 1.00 8.14 118 VAL A CA 1
ATOM 1876 C C . VAL A 1 121 ? -24.693 -1.421 2.673 1.00 8.92 118 VAL A C 1
ATOM 1877 O O . VAL A 1 121 ? -24.789 -2.585 2.233 1.00 8.30 118 VAL A O 1
ATOM 1890 N N . THR A 1 122 ? -23.960 -1.089 3.736 1.00 8.50 119 THR A N 1
ATOM 1891 C CA . THR A 1 122 ? -23.403 -2.087 4.645 1.00 8.78 119 THR A CA 1
ATOM 1892 C C . THR A 1 122 ? -24.459 -3.164 4.960 1.00 8.78 119 THR A C 1
ATOM 1893 O O . THR A 1 122 ? -24.142 -4.349 4.998 1.00 8.71 119 THR A O 1
ATOM 1904 N N . ILE A 1 123 ? -25.705 -2.757 5.202 1.00 8.66 120 ILE A N 1
ATOM 1905 C CA . ILE A 1 123 ? -26.759 -3.713 5.523 1.00 9.41 120 ILE A CA 1
ATOM 1906 C C . ILE A 1 123 ? -26.988 -4.682 4.361 1.00 10.05 120 ILE A C 1
ATOM 1907 O O . ILE A 1 123 ? -27.108 -5.896 4.565 1.00 10.58 120 ILE A O 1
ATOM 1923 N N . SER A 1 124 ? -27.048 -4.157 3.137 1.00 9.32 121 SER A N 1
ATOM 1924 C CA . SER A 1 124 ? -27.199 -5.004 1.958 1.00 9.20 121 SER A CA 1
ATOM 1925 C C . SER A 1 124 ? -25.973 -5.908 1.748 1.00 8.01 121 SER A C 1
ATOM 1926 O O . SER A 1 124 ? -26.105 -7.049 1.315 1.00 9.00 121 SER A O 1
ATOM 1934 N N . HIS A 1 125 ? -24.785 -5.426 2.076 1.00 7.13 122 HIS A N 1
ATOM 1935 C CA . HIS A 1 125 ? -23.644 -6.320 2.125 1.00 6.79 122 HIS A CA 1
ATOM 1936 C C . HIS A 1 125 ? -23.837 -7.475 3.092 1.00 7.75 122 HIS A C 1
ATOM 1937 O O . HIS A 1 125 ? -23.445 -8.596 2.772 1.00 8.84 122 HIS A O 1
ATOM 1951 N N . LEU A 1 126 ? -24.435 -7.226 4.255 1.00 7.95 123 LEU A N 1
ATOM 1952 C CA . LEU A 1 126 ? -24.675 -8.310 5.192 1.00 9.13 123 LEU A CA 1
ATOM 1953 C C . LEU A 1 126 ? -25.723 -9.287 4.645 1.00 8.72 123 LEU A C 1
ATOM 1954 O O . LEU A 1 126 ? -25.656 -10.451 4.976 1.00 9.12 123 LEU A O 1
ATOM 1970 N N . PHE A 1 127 ? -26.663 -8.842 3.814 1.00 9.48 124 PHE A N 1
ATOM 1971 C CA . PHE A 1 127 ? -27.552 -9.800 3.143 1.00 10.55 124 PHE A CA 1
ATOM 1972 C C . PHE A 1 127 ? -26.697 -10.746 2.297 1.00 11.15 124 PHE A C 1
ATOM 1973 O O . PHE A 1 127 ? -26.841 -11.963 2.380 1.00 10.53 124 PHE A O 1
ATOM 1990 N N . CYS A 1 128 ? -25.807 -10.189 1.475 1.00 10.75 125 CYS A N 1
ATOM 1991 C CA . CYS A 1 128 ? -24.958 -11.012 0.611 1.00 10.90 125 CYS A CA 1
ATOM 1992 C C . CYS A 1 128 ? -24.074 -11.940 1.435 1.00 10.28 125 CYS A C 1
ATOM 1993 O O . CYS A 1 128 ? -23.903 -13.121 1.144 1.00 10.89 125 CYS A O 1
ATOM 2001 N N . HIS A 1 129 ? -23.504 -11.376 2.487 1.00 9.54 126 HIS A N 1
ATOM 2002 C CA . HIS A 1 129 ? -22.604 -12.093 3.361 1.00 9.75 126 HIS A CA 1
ATOM 2003 C C . HIS A 1 129 ? -23.296 -13.329 3.980 1.00 10.10 126 HIS A C 1
ATOM 2004 O O . HIS A 1 129 ? -22.716 -14.427 4.039 1.00 11.33 126 HIS A O 1
ATOM 2018 N N . LYS A 1 130 ? -24.542 -13.144 4.428 1.00 10.88 127 LYS A N 1
ATOM 2019 C CA . LYS A 1 130 ? -25.305 -14.194 5.077 1.00 11.35 127 LYS A CA 1
ATOM 2020 C C . LYS A 1 130 ? -25.555 -15.301 4.079 1.00 12.16 127 LYS A C 1
ATOM 2021 O O . LYS A 1 130 ? -25.500 -16.477 4.428 1.00 13.41 127 LYS A O 1
ATOM 2040 N N . ALA A 1 131 ? -25.784 -14.906 2.831 1.00 11.58 128 ALA A N 1
ATOM 2041 C CA . ALA A 1 131 ? -25.976 -15.855 1.734 1.00 12.40 128 ALA A CA 1
ATOM 2042 C C . ALA A 1 131 ? -24.698 -16.519 1.250 1.00 13.93 128 ALA A C 1
ATOM 2043 O O . ALA A 1 131 ? -24.766 -17.429 0.419 1.00 15.63 128 ALA A O 1
ATOM 2050 N N . GLY A 1 132 ? -23.544 -16.072 1.738 1.00 12.04 129 GLY A N 1
ATOM 2051 C CA . GLY A 1 132 ? -22.289 -16.711 1.426 1.00 12.91 129 GLY A CA 1
ATOM 2052 C C . GLY A 1 132 ? -21.594 -16.133 0.215 1.00 13.15 129 GLY A C 1
ATOM 2053 O O . GLY A 1 132 ? -20.716 -16.775 -0.344 1.00 14.27 129 GLY A O 1
ATOM 2057 N N . LEU A 1 133 ? -21.987 -14.919 -0.152 1.00 11.98 130 LEU A N 1
ATOM 2058 C CA . LEU A 1 133 ? -21.484 -14.210 -1.346 1.00 12.27 130 LEU A CA 1
ATOM 2059 C C . LEU A 1 133 ? -20.568 -13.079 -0.930 1.00 11.62 130 LEU A C 1
ATOM 2060 O O . LEU A 1 133 ? -20.948 -12.257 -0.094 1.00 12.81 130 LEU A O 1
ATOM 2076 N N . SER A 1 134 ? -19.365 -13.041 -1.492 1.00 10.96 131 SER A N 1
ATOM 2077 C CA . SER A 1 134 ? -18.501 -11.862 -1.357 1.00 10.06 131 SER A CA 1
ATOM 2078 C C . SER A 1 134 ? -19.015 -10.670 -2.174 1.00 9.78 131 SER A C 1
ATOM 2079 O O . SER A 1 134 ? -19.150 -10.730 -3.420 1.00 9.72 131 SER A O 1
ATOM 2087 N N . SER A 1 135 ? -19.259 -9.578 -1.467 1.00 9.43 132 SER A N 1
ATOM 2088 C CA . SER A 1 135 ? -19.695 -8.351 -2.094 1.00 8.21 132 SER A CA 1
ATOM 2089 C C . SER A 1 135 ? -18.677 -7.221 -1.832 1.00 8.37 132 SER A C 1
ATOM 2090 O O . SER A 1 135 ? -17.646 -7.436 -1.220 1.00 8.50 132 SER A O 1
ATOM 2098 N N . PHE A 1 136 ? -18.938 -6.045 -2.386 1.00 8.46 133 PHE A N 1
ATOM 2099 C CA . PHE A 1 136 ? -17.894 -5.028 -2.556 1.00 8.77 133 PHE A CA 1
ATOM 2100 C C . PHE A 1 136 ? -18.203 -3.700 -1.904 1.00 8.62 133 PHE A C 1
ATOM 2101 O O . PHE A 1 136 ? -19.099 -2.966 -2.317 1.00 8.84 133 PHE A O 1
ATOM 2118 N N . TYR A 1 137 ? -17.429 -3.405 -0.873 1.00 9.05 134 TYR A N 1
ATOM 2119 C CA . TYR A 1 137 ? -17.554 -2.123 -0.191 1.00 9.37 134 TYR A CA 1
ATOM 2120 C C . TYR A 1 137 ? -16.867 -1.074 -1.076 1.00 9.87 134 TYR A C 1
ATOM 2121 O O . TYR A 1 137 ? -15.650 -1.026 -1.171 1.00 9.65 134 TYR A O 1
ATOM 2139 N N . GLY A 1 138 ? -17.658 -0.242 -1.746 1.00 9.61 135 GLY A N 1
ATOM 2140 C CA . GLY A 1 138 ? -17.144 0.532 -2.853 1.00 10.62 135 GLY A CA 1
ATOM 2141 C C . GLY A 1 138 ? -18.144 1.529 -3.379 1.00 10.77 135 GLY A C 1
ATOM 2142 O O . GLY A 1 138 ? -19.242 1.676 -2.839 1.00 10.77 135 GLY A O 1
ATOM 2146 N N . PRO A 1 139 ? -17.781 2.185 -4.478 1.00 10.03 136 PRO A N 1
ATOM 2147 C CA . PRO A 1 139 ? -18.494 3.357 -4.972 1.00 10.63 136 PRO A CA 1
ATOM 2148 C C . PRO A 1 139 ? -19.925 3.082 -5.392 1.00 9.80 136 PRO A C 1
ATOM 2149 O O . PRO A 1 139 ? -20.271 1.975 -5.789 1.00 10.46 136 PRO A O 1
ATOM 2160 N N . ALA A 1 140 ? -20.722 4.146 -5.349 1.00 10.18 137 ALA A N 1
ATOM 2161 C CA . ALA A 1 140 ? -22.150 4.113 -5.650 1.00 10.10 137 ALA A CA 1
ATOM 2162 C C . ALA A 1 140 ? -22.460 5.083 -6.785 1.00 9.77 137 ALA A C 1
ATOM 2163 O O . ALA A 1 140 ? -21.623 5.942 -7.123 1.00 10.70 137 ALA A O 1
ATOM 2170 N N . ILE A 1 141 ? -23.646 4.964 -7.382 1.00 9.26 138 ILE A N 1
ATOM 2171 C CA . ILE A 1 141 ? -23.956 5.744 -8.579 1.00 9.41 138 ILE A CA 1
ATOM 2172 C C . ILE A 1 141 ? -23.912 7.265 -8.360 1.00 10.00 138 ILE A C 1
ATOM 2173 O O . ILE A 1 141 ? -23.239 7.978 -9.115 1.00 10.24 138 ILE A O 1
ATOM 2189 N N . LEU A 1 142 ? -24.636 7.770 -7.351 1.00 9.68 139 LEU A N 1
ATOM 2190 C CA . LEU A 1 142 ? -24.842 9.209 -7.200 1.00 10.62 139 LEU A CA 1
ATOM 2191 C C . LEU A 1 142 ? -23.622 9.929 -6.650 1.00 12.31 139 LEU A C 1
ATOM 2192 O O . LEU A 1 142 ? -23.418 11.104 -6.924 1.00 12.63 139 LEU A O 1
ATOM 2208 N N . THR A 1 143 ? -22.804 9.206 -5.902 1.00 12.41 140 THR A N 1
ATOM 2209 C CA . THR A 1 143 ? -21.692 9.821 -5.189 1.00 14.84 140 THR A CA 1
ATOM 2210 C C . THR A 1 143 ? -20.354 9.698 -5.908 1.00 16.28 140 THR A C 1
ATOM 2211 O O . THR A 1 143 ? -19.506 10.555 -5.740 1.00 19.96 140 THR A O 1
ATOM 2222 N N . ASP A 1 144 ? -20.167 8.641 -6.690 1.00 14.13 141 ASP A N 1
ATOM 2223 C CA . ASP A 1 144 ? -18.866 8.356 -7.288 1.00 12.44 141 ASP A CA 1
ATOM 2224 C C . ASP A 1 144 ? -18.921 8.318 -8.806 1.00 10.88 141 ASP A C 1
ATOM 2225 O O . ASP A 1 144 ? -18.141 9.001 -9.464 1.00 11.49 141 ASP A O 1
ATOM 2234 N N . PHE A 1 145 ? -19.819 7.522 -9.381 1.00 9.75 142 PHE A N 1
ATOM 2235 C CA . PHE A 1 145 ? -19.901 7.465 -10.835 1.00 9.48 142 PHE A CA 1
ATOM 2236 C C . PHE A 1 145 ? -20.420 8.772 -11.443 1.00 9.98 142 PHE A C 1
ATOM 2237 O O . PHE A 1 145 ? -20.120 9.075 -12.596 1.00 10.11 142 PHE A O 1
ATOM 2254 N N . ALA A 1 146 ? -21.128 9.568 -10.637 1.00 9.47 143 ALA A N 1
ATOM 2255 C CA . ALA A 1 146 ? -21.748 10.792 -11.118 1.00 9.76 143 ALA A CA 1
ATOM 2256 C C . ALA A 1 146 ? -20.949 12.036 -10.734 1.00 9.89 143 ALA A C 1
ATOM 2257 O O . ALA A 1 146 ? -21.441 13.172 -10.882 1.00 10.76 143 ALA A O 1
ATOM 2264 N N . GLU A 1 147 ? -19.719 11.851 -10.270 1.00 9.99 144 GLU A N 1
ATOM 2265 C CA . GLU A 1 147 ? -18.848 13.009 -9.953 1.00 9.81 144 GLU A CA 1
ATOM 2266 C C . GLU A 1 147 ? -18.838 14.052 -11.067 1.00 10.23 144 GLU A C 1
ATOM 2267 O O . GLU A 1 147 ? -18.586 13.717 -12.230 1.00 10.33 144 GLU A O 1
ATOM 2279 N N . ASN A 1 148 ? -19.058 15.328 -10.724 1.00 11.31 145 ASN A N 1
ATOM 2280 C CA . ASN A 1 148 ? -19.152 16.357 -11.754 1.00 12.23 145 ASN A CA 1
ATOM 2281 C C . ASN A 1 148 ? -17.901 16.479 -12.609 1.00 14.33 145 ASN A C 1
ATOM 2282 O O . ASN A 1 148 ? -16.767 16.400 -12.109 1.00 14.12 145 ASN A O 1
ATOM 2293 N N . VAL A 1 149 ? -18.155 16.653 -13.908 1.00 14.69 146 VAL A N 1
ATOM 2294 C CA . VAL A 1 149 ? -17.153 16.923 -14.947 1.00 14.45 146 VAL A CA 1
ATOM 2295 C C . VAL A 1 149 ? -16.427 15.633 -15.384 1.00 13.60 146 VAL A C 1
ATOM 2296 O O . VAL A 1 149 ? -16.382 15.316 -16.579 1.00 14.64 146 VAL A O 1
ATOM 2309 N N . GLU A 1 150 ? -15.886 14.877 -14.433 1.00 12.60 147 GLU A N 1
ATOM 2310 C CA . GLU A 1 150 ? -15.294 13.587 -14.742 1.00 14.55 147 GLU A CA 1
ATOM 2311 C C . GLU A 1 150 ? -15.103 12.795 -13.468 1.00 12.53 147 GLU A C 1
ATOM 2312 O O . GLU A 1 150 ? -14.964 13.359 -12.376 1.00 12.81 147 GLU A O 1
ATOM 2324 N N . MET A 1 151 ? -15.090 11.481 -13.616 1.00 12.45 148 MET A N 1
ATOM 2325 C CA . MET A 1 151 ? -14.784 10.616 -12.496 1.00 12.70 148 MET A CA 1
ATOM 2326 C C . MET A 1 151 ? -13.330 10.809 -12.080 1.00 13.24 148 MET A C 1
ATOM 2327 O O . MET A 1 151 ? -12.482 11.219 -12.867 1.00 14.09 148 MET A O 1
ATOM 2341 N N . ASP A 1 152 ? -13.062 10.546 -10.812 1.00 13.43 149 ASP A N 1
ATOM 2342 C CA . ASP A 1 152 ? -11.691 10.555 -10.307 1.00 13.65 149 ASP A CA 1
ATOM 2343 C C . ASP A 1 152 ? -10.939 9.357 -10.884 1.00 12.07 149 ASP A C 1
ATOM 2344 O O . ASP A 1 152 ? -11.409 8.238 -10.771 1.00 11.11 149 ASP A O 1
ATOM 2353 N N . PRO A 1 153 ? -9.767 9.583 -11.493 1.00 13.89 150 PRO A N 1
ATOM 2354 C CA . PRO A 1 153 ? -9.042 8.449 -12.076 1.00 13.73 150 PRO A CA 1
ATOM 2355 C C . PRO A 1 153 ? -8.656 7.373 -11.062 1.00 13.55 150 PRO A C 1
ATOM 2356 O O . PRO A 1 153 ? -8.472 6.225 -11.458 1.00 13.04 150 PRO A O 1
ATOM 2367 N N . TYR A 1 154 ? -8.530 7.726 -9.781 1.00 12.40 151 TYR A N 1
ATOM 2368 C CA . TYR A 1 154 ? -8.254 6.728 -8.742 1.00 11.35 151 TYR A CA 1
ATOM 2369 C C . TYR A 1 154 ? -9.418 5.736 -8.602 1.00 10.75 151 TYR A C 1
ATOM 2370 O O . TYR A 1 154 ? -9.221 4.514 -8.617 1.00 11.58 151 TYR A O 1
ATOM 2388 N N . THR A 1 155 ? -10.642 6.257 -8.506 1.00 10.37 152 THR A N 1
ATOM 2389 C CA . THR A 1 155 ? -11.830 5.409 -8.430 1.00 10.10 152 THR A CA 1
ATOM 2390 C C . THR A 1 155 ? -11.958 4.543 -9.673 1.00 9.91 152 THR A C 1
ATOM 2391 O O . THR A 1 155 ? -12.283 3.361 -9.572 1.00 11.08 152 THR A O 1
ATOM 2402 N N . VAL A 1 156 ? -11.669 5.104 -10.835 1.00 9.32 153 VAL A N 1
ATOM 2403 C CA . VAL A 1 156 ? -11.768 4.335 -12.078 1.00 9.32 153 VAL A CA 1
ATOM 2404 C C . VAL A 1 156 ? -10.764 3.178 -12.071 1.00 9.29 153 VAL A C 1
ATOM 2405 O O . VAL A 1 156 ? -11.123 2.027 -12.355 1.00 9.16 153 VAL A O 1
ATOM 2418 N N . GLU A 1 157 ? -9.516 3.487 -11.733 1.00 9.10 154 GLU A N 1
ATOM 2419 C CA . GLU A 1 157 ? -8.475 2.481 -11.642 1.00 10.07 154 GLU A CA 1
ATOM 2420 C C . GLU A 1 157 ? -8.908 1.335 -10.726 1.00 10.54 154 GLU A C 1
ATOM 2421 O O . GLU A 1 157 ? -8.757 0.151 -11.058 1.00 11.39 154 GLU A O 1
ATOM 2433 N N . MET A 1 158 ? -9.411 1.680 -9.553 1.00 10.16 155 MET A N 1
ATOM 2434 C CA . MET A 1 158 ? -9.806 0.667 -8.601 1.00 11.25 155 MET A CA 1
ATOM 2435 C C . MET A 1 158 ? -11.022 -0.160 -9.036 1.00 9.63 155 MET A C 1
ATOM 2436 O O . MET A 1 158 ? -11.044 -1.360 -8.773 1.00 10.37 155 MET A O 1
ATOM 2450 N N . VAL A 1 159 ? -11.984 0.418 -9.754 1.00 10.28 156 VAL A N 1
ATOM 2451 C CA . VAL A 1 159 ? -13.034 -0.401 -10.348 1.00 10.29 156 VAL A CA 1
ATOM 2452 C C . VAL A 1 159 ? -12.429 -1.376 -11.357 1.00 10.61 156 VAL A C 1
ATOM 2453 O O . VAL A 1 159 ? -12.779 -2.580 -11.359 1.00 10.67 156 VAL A O 1
ATOM 2466 N N . ASN A 1 160 ? -11.499 -0.902 -12.205 1.00 10.41 157 ASN A N 1
ATOM 2467 C CA . ASN A 1 160 ? -10.835 -1.793 -13.163 1.00 10.84 157 ASN A CA 1
ATOM 2468 C C . ASN A 1 160 ? -10.141 -2.953 -12.435 1.00 11.15 157 ASN A C 1
ATOM 2469 O O . ASN A 1 160 ? -10.347 -4.146 -12.770 1.00 10.71 157 ASN A O 1
ATOM 2480 N N . ARG A 1 161 ? -9.342 -2.616 -11.415 1.00 10.92 158 ARG A N 1
ATOM 2481 C CA . ARG A 1 161 ? -8.531 -3.630 -10.737 1.00 11.81 158 ARG A CA 1
ATOM 2482 C C . ARG A 1 161 ? -9.359 -4.617 -9.946 1.00 11.41 158 ARG A C 1
ATOM 2483 O O . ARG A 1 161 ? -8.941 -5.764 -9.782 1.00 12.22 158 ARG A O 1
ATOM 2504 N N . THR A 1 162 ? -10.518 -4.191 -9.462 1.00 10.29 159 THR A N 1
ATOM 2505 C CA . THR A 1 162 ? -11.289 -5.041 -8.566 1.00 11.85 159 THR A CA 1
ATOM 2506 C C . THR A 1 162 ? -12.368 -5.840 -9.262 1.00 11.91 159 THR A C 1
ATOM 2507 O O . THR A 1 162 ? -12.654 -6.962 -8.848 1.00 11.74 159 THR A O 1
ATOM 2518 N N . LEU A 1 163 ? -12.979 -5.265 -10.290 1.00 10.77 160 LEU A N 1
ATOM 2519 C CA . LEU A 1 163 ? -14.177 -5.863 -10.893 1.00 10.98 160 LEU A CA 1
ATOM 2520 C C . LEU A 1 163 ? -14.000 -6.333 -12.344 1.00 11.14 160 LEU A C 1
ATOM 2521 O O . LEU A 1 163 ? -14.820 -7.085 -12.850 1.00 10.95 160 LEU A O 1
ATOM 2537 N N . PHE A 1 164 ? -12.964 -5.857 -13.031 1.00 12.46 161 PHE A N 1
ATOM 2538 C CA . PHE A 1 164 ? -12.785 -6.178 -14.459 1.00 12.35 161 PHE A CA 1
ATOM 2539 C C . PHE A 1 164 ? -11.592 -7.088 -14.738 1.00 14.34 161 PHE A C 1
ATOM 2540 O O . PHE A 1 164 ? -11.357 -7.491 -15.885 1.00 15.37 161 PHE A O 1
ATOM 2557 N N . SER A 1 165 ? -10.825 -7.386 -13.698 1.00 13.99 162 SER A N 1
ATOM 2558 C CA . SER A 1 165 ? -9.626 -8.208 -13.799 1.00 15.56 162 SER A CA 1
ATOM 2559 C C . SER A 1 165 ? -9.609 -9.309 -12.759 1.00 15.54 162 SER A C 1
ATOM 2560 O O . SER A 1 165 ? -9.898 -9.045 -11.583 1.00 15.83 162 SER A O 1
ATOM 2568 N N . ASN A 1 166 ? -9.250 -10.528 -13.171 1.00 15.59 163 ASN A N 1
ATOM 2569 C CA . ASN A 1 166 ? -9.070 -11.616 -12.209 1.00 16.73 163 ASN A CA 1
ATOM 2570 C C . ASN A 1 166 ? -7.626 -11.797 -11.772 1.00 15.41 163 ASN A C 1
ATOM 2571 O O . ASN A 1 166 ? -7.275 -12.830 -11.196 1.00 16.13 163 ASN A O 1
ATOM 2582 N N . GLU A 1 167 ? -6.808 -10.773 -11.980 1.00 15.63 164 GLU A N 1
ATOM 2583 C CA . GLU A 1 167 ? -5.446 -10.738 -11.456 1.00 18.13 164 GLU A CA 1
ATOM 2584 C C . GLU A 1 167 ? -5.461 -10.279 -10.006 1.00 15.99 164 GLU A C 1
ATOM 2585 O O . GLU A 1 167 ? -6.351 -9.550 -9.597 1.00 14.56 164 GLU A O 1
ATOM 2597 N N . MET A 1 168 ? -4.481 -10.734 -9.225 1.00 16.02 165 MET A N 1
ATOM 2598 C CA . MET A 1 168 ? -4.368 -10.280 -7.841 1.00 15.84 165 MET A CA 1
ATOM 2599 C C . MET A 1 168 ? -4.438 -8.757 -7.757 1.00 14.41 165 MET A C 1
ATOM 2600 O O . MET A 1 168 ? -3.776 -8.055 -8.511 1.00 14.47 165 MET A O 1
ATOM 2614 N N . ILE A 1 169 ? -5.247 -8.238 -6.844 1.00 13.16 166 ILE A N 1
ATOM 2615 C CA . ILE A 1 169 ? -5.363 -6.786 -6.691 1.00 13.03 166 ILE A CA 1
ATOM 2616 C C . ILE A 1 169 ? -4.013 -6.163 -6.283 1.00 13.00 166 ILE A C 1
ATOM 2617 O O . ILE A 1 169 ? -3.553 -5.229 -6.929 1.00 13.89 166 ILE A O 1
ATOM 2633 N N . GLY A 1 170 ? -3.389 -6.684 -5.235 1.00 12.91 167 GLY A N 1
ATOM 2634 C CA . GLY A 1 170 ? -2.071 -6.234 -4.810 1.00 13.16 167 GLY A CA 1
ATOM 2635 C C . GLY A 1 170 ? -2.109 -5.002 -3.923 1.00 13.04 167 GLY A C 1
ATOM 2636 O O . GLY A 1 170 ? -3.086 -4.763 -3.213 1.00 12.50 167 GLY A O 1
ATOM 2640 N N . GLU A 1 171 ? -1.045 -4.209 -3.943 1.00 13.23 168 GLU A N 1
ATOM 2641 C CA . GLU A 1 171 ? -0.935 -3.102 -3.011 1.00 13.37 168 GLU A CA 1
ATOM 2642 C C . GLU A 1 171 ? -1.873 -1.963 -3.370 1.00 12.21 168 GLU A C 1
ATOM 2643 O O . GLU A 1 171 ? -2.003 -1.582 -4.521 1.00 11.66 168 GLU A O 1
ATOM 2655 N N . ILE A 1 172 ? -2.537 -1.440 -2.348 1.00 12.41 169 ILE A N 1
ATOM 2656 C CA . ILE A 1 172 ? -3.432 -0.313 -2.525 1.00 13.02 169 ILE A CA 1
ATOM 2657 C C . ILE A 1 172 ? -2.651 0.931 -2.148 1.00 13.29 169 ILE A C 1
ATOM 2658 O O . ILE A 1 172 ? -2.411 1.189 -0.975 1.00 13.32 169 ILE A O 1
ATOM 2674 N N . GLN A 1 173 ? -2.220 1.684 -3.152 1.00 14.83 170 GLN A N 1
ATOM 2675 C CA . GLN A 1 173 ? -1.525 2.944 -2.915 1.00 16.98 170 GLN A CA 1
ATOM 2676 C C . GLN A 1 173 ? -2.532 4.005 -2.489 1.00 15.92 170 GLN A C 1
ATOM 2677 O O . GLN A 1 173 ? -3.693 3.943 -2.884 1.00 15.26 170 GLN A O 1
ATOM 2691 N N . PRO A 1 174 ? -2.097 4.977 -1.670 1.00 16.11 171 PRO A N 1
ATOM 2692 C CA . PRO A 1 174 ? -3.053 6.029 -1.320 1.00 16.30 171 PRO A CA 1
ATOM 2693 C C . PRO A 1 174 ? -3.335 6.930 -2.514 1.00 15.05 171 PRO A C 1
ATOM 2694 O O . PRO A 1 174 ? -2.521 7.058 -3.430 1.00 15.97 171 PRO A O 1
ATOM 2705 N N . ALA A 1 175 ? -4.507 7.542 -2.508 1.00 12.94 172 ALA A N 1
ATOM 2706 C CA . ALA A 1 175 ? -4.850 8.529 -3.517 1.00 12.37 172 ALA A CA 1
ATOM 2707 C C . ALA A 1 175 ? -4.024 9.803 -3.323 1.00 13.02 172 ALA A C 1
ATOM 2708 O O . ALA A 1 175 ? -3.630 10.115 -2.225 1.00 13.62 172 ALA A O 1
ATOM 2715 N N . PRO A 1 176 ? -3.768 10.540 -4.405 1.00 13.30 173 PRO A N 1
ATOM 2716 C CA . PRO A 1 176 ? -2.972 11.776 -4.313 1.00 14.18 173 PRO A CA 1
ATOM 2717 C C . PRO A 1 176 ? -3.736 12.955 -3.676 1.00 13.28 173 PRO A C 1
ATOM 2718 O O . PRO A 1 176 ? -3.139 13.852 -3.060 1.00 13.36 173 PRO A O 1
ATOM 2729 N N . GLU A 1 177 ? -5.046 12.947 -3.864 1.00 13.98 174 GLU A N 1
ATOM 2730 C CA . GLU A 1 177 ? -5.922 14.001 -3.382 1.00 16.22 174 GLU A CA 1
ATOM 2731 C C . GLU A 1 177 ? -7.256 13.418 -2.949 1.00 14.53 174 GLU A C 1
ATOM 2732 O O . GLU A 1 177 ? -7.626 12.303 -3.328 1.00 13.91 174 GLU A O 1
ATOM 2744 N N . TRP A 1 178 ? -7.981 14.184 -2.150 1.00 13.81 175 TRP A N 1
ATOM 2745 C CA . TRP A 1 178 ? -9.307 13.755 -1.699 1.00 11.90 175 TRP A CA 1
ATOM 2746 C C . TRP A 1 178 ? -10.246 14.946 -1.616 1.00 12.45 175 TRP A C 1
ATOM 2747 O O . TRP A 1 178 ? -9.815 16.098 -1.628 1.00 13.35 175 TRP A O 1
ATOM 2768 N N . THR A 1 179 ? -11.535 14.667 -1.544 1.00 12.35 176 THR A N 1
ATOM 2769 C CA . THR A 1 179 ? -12.513 15.711 -1.260 1.00 13.35 176 THR A CA 1
ATOM 2770 C C . THR A 1 179 ? -13.720 15.170 -0.523 1.00 12.91 176 THR A C 1
ATOM 2771 O O . THR A 1 179 ? -14.035 13.975 -0.607 1.00 11.25 176 THR A O 1
ATOM 2782 N N . SER A 1 180 ? -14.392 16.044 0.217 1.00 14.97 177 SER A N 1
ATOM 2783 C CA . SER A 1 180 ? -15.764 15.753 0.628 1.00 16.94 177 SER A CA 1
ATOM 2784 C C . SER A 1 180 ? -16.553 17.053 0.611 1.00 17.69 177 SER A C 1
ATOM 2785 O O . SER A 1 180 ? -17.460 17.262 1.404 1.00 19.41 177 SER A O 1
ATOM 2793 N N . GLU A 1 181 ? -16.201 17.923 -0.327 1.00 16.79 178 GLU A N 1
ATOM 2794 C CA . GLU A 1 181 ? -16.856 19.234 -0.448 1.00 17.01 178 GLU A CA 1
ATOM 2795 C C . GLU A 1 181 ? -18.336 19.098 -0.771 1.00 14.67 178 GLU A C 1
ATOM 2796 O O . GLU A 1 181 ? -18.732 18.294 -1.612 1.00 13.72 178 GLU A O 1
ATOM 2808 N N . ARG A 1 182 ? -19.148 19.898 -0.099 1.00 16.52 179 ARG A N 1
ATOM 2809 C CA . ARG A 1 182 ? -20.572 19.943 -0.373 1.00 19.87 179 ARG A CA 1
ATOM 2810 C C . ARG A 1 182 ? -20.817 20.809 -1.595 1.00 19.03 179 ARG A C 1
ATOM 2811 O O . ARG A 1 182 ? -20.516 22.005 -1.597 1.00 20.65 179 ARG A O 1
ATOM 2832 N N . LEU A 1 183 ? -21.331 20.175 -2.633 1.00 16.65 180 LEU A N 1
ATOM 2833 C CA . LEU A 1 183 ? -21.731 20.856 -3.848 1.00 15.61 180 LEU A CA 1
ATOM 2834 C C . LEU A 1 183 ? -23.070 20.246 -4.204 1.00 13.91 180 LEU A C 1
ATOM 2835 O O . LEU A 1 183 ? -23.154 19.072 -4.596 1.00 13.79 180 LEU A O 1
ATOM 2851 N N . GLU A 1 184 ? -24.130 21.011 -4.004 1.00 12.85 181 GLU A N 1
ATOM 2852 C CA . GLU A 1 184 ? -25.459 20.434 -4.136 1.00 12.91 181 GLU A CA 1
ATOM 2853 C C . GLU A 1 184 ? -25.693 19.808 -5.508 1.00 12.71 181 GLU A C 1
ATOM 2854 O O . GLU A 1 184 ? -25.151 20.234 -6.536 1.00 11.48 181 GLU A O 1
ATOM 2866 N N . TRP A 1 185 ? -26.538 18.787 -5.516 1.00 14.10 182 TRP A N 1
ATOM 2867 C CA . TRP A 1 185 ? -26.813 18.039 -6.741 1.00 15.61 182 TRP A CA 1
ATOM 2868 C C . TRP A 1 185 ? -27.923 18.729 -7.542 1.00 16.58 182 TRP A C 1
ATOM 2869 O O . TRP A 1 185 ? -28.976 18.154 -7.848 1.00 16.41 182 TRP A O 1
ATOM 2890 N N . ILE A 1 186 ? -27.643 19.989 -7.858 1.00 16.27 183 ILE A N 1
ATOM 2891 C CA . ILE A 1 186 ? -28.469 20.855 -8.678 1.00 16.40 183 ILE A CA 1
ATOM 2892 C C . ILE A 1 186 ? -27.840 20.824 -10.062 1.00 13.78 183 ILE A C 1
ATOM 2893 O O . ILE A 1 186 ? -26.622 20.979 -10.167 1.00 12.72 183 ILE A O 1
ATOM 2909 N N . GLU A 1 187 ? -28.644 20.639 -11.112 1.00 12.80 184 GLU A N 1
ATOM 2910 C CA . GLU A 1 187 ? -28.112 20.376 -12.453 1.00 12.13 184 GLU A CA 1
ATOM 2911 C C . GLU A 1 187 ? -27.292 21.539 -12.970 1.00 12.72 184 GLU A C 1
ATOM 2912 O O . GLU A 1 187 ? -26.333 21.329 -13.707 1.00 13.01 184 GLU A O 1
ATOM 2924 N N . ILE A 1 188 ? -27.617 22.766 -12.575 1.00 12.74 185 ILE A N 1
ATOM 2925 C CA . ILE A 1 188 ? -26.807 23.878 -13.077 1.00 13.91 185 ILE A CA 1
ATOM 2926 C C . ILE A 1 188 ? -25.443 23.937 -12.374 1.00 14.02 185 ILE A C 1
ATOM 2927 O O . ILE A 1 188 ? -24.620 24.795 -12.709 1.00 16.24 185 ILE A O 1
ATOM 2943 N N . ASN A 1 189 ? -25.189 23.018 -11.444 1.00 13.90 186 ASN A N 1
ATOM 2944 C CA . ASN A 1 189 ? -23.854 22.864 -10.850 1.00 14.20 186 ASN A CA 1
ATOM 2945 C C . ASN A 1 189 ? -22.985 21.831 -11.572 1.00 14.05 186 ASN A C 1
ATOM 2946 O O . ASN A 1 189 ? -21.831 21.658 -11.219 1.00 14.11 186 ASN A O 1
ATOM 2957 N N . LYS A 1 190 ? -23.533 21.142 -12.573 1.00 14.07 187 LYS A N 1
ATOM 2958 C CA . LYS A 1 190 ? -22.854 19.992 -13.164 1.00 13.88 187 LYS A CA 1
ATOM 2959 C C . LYS A 1 190 ? -21.501 20.293 -13.812 1.00 14.23 187 LYS A C 1
ATOM 2960 O O . LYS A 1 190 ? -20.697 19.380 -13.980 1.00 14.67 187 LYS A O 1
ATOM 2979 N N . ASP A 1 191 ? -21.264 21.547 -14.176 1.00 15.40 188 ASP A N 1
ATOM 2980 C CA . ASP A 1 191 ? -20.023 21.967 -14.834 1.00 17.96 188 ASP A CA 1
ATOM 2981 C C . ASP A 1 191 ? -18.966 22.430 -13.820 1.00 16.91 188 ASP A C 1
ATOM 2982 O O . ASP A 1 191 ? -17.858 22.853 -14.195 1.00 17.35 188 ASP A O 1
ATOM 2991 N N . THR A 1 192 ? -19.314 22.361 -12.534 1.00 15.16 189 THR A N 1
ATOM 2992 C CA . THR A 1 192 ? -18.405 22.754 -11.465 1.00 14.81 189 THR A CA 1
ATOM 2993 C C . THR A 1 192 ? -17.700 21.544 -10.864 1.00 14.31 189 THR A C 1
ATOM 2994 O O . THR A 1 192 ? -18.352 20.632 -10.335 1.00 14.09 189 THR A O 1
ATOM 3005 N N . ARG A 1 193 ? -16.371 21.548 -10.932 1.00 15.84 190 ARG A N 1
ATOM 3006 C CA . ARG A 1 193 ? -15.545 20.550 -10.251 1.00 17.39 190 ARG A CA 1
ATOM 3007 C C . ARG A 1 193 ? -15.511 20.805 -8.770 1.00 17.39 190 ARG A C 1
ATOM 3008 O O . ARG A 1 193 ? -15.414 21.939 -8.325 1.00 19.15 190 ARG A O 1
ATOM 3029 N N . ARG A 1 194 ? -15.592 19.754 -7.979 1.00 16.03 191 ARG A N 1
ATOM 3030 C CA . ARG A 1 194 ? -15.366 19.929 -6.568 1.00 15.16 191 ARG A CA 1
ATOM 3031 C C . ARG A 1 194 ? -13.877 20.184 -6.310 1.00 15.73 191 ARG A C 1
ATOM 3032 O O . ARG A 1 194 ? -13.016 19.652 -7.012 1.00 16.40 191 ARG A O 1
ATOM 3053 N N . THR A 1 195 ? -13.601 21.013 -5.309 1.00 15.06 192 THR A N 1
ATOM 3054 C CA . THR A 1 195 ? -12.242 21.321 -4.894 1.00 16.59 192 THR A CA 1
ATOM 3055 C C . THR A 1 195 ? -11.585 20.147 -4.183 1.00 16.05 192 THR A C 1
ATOM 3056 O O . THR A 1 195 ? -12.172 19.552 -3.285 1.00 16.08 192 THR A O 1
ATOM 3067 N N . MET A 1 196 ? -10.347 19.853 -4.568 1.00 16.10 193 MET A N 1
ATOM 3068 C CA . MET A 1 196 ? -9.595 18.750 -3.987 1.00 15.73 193 MET A CA 1
ATOM 3069 C C . MET A 1 196 ? -8.572 19.247 -2.971 1.00 17.14 193 MET A C 1
ATOM 3070 O O . MET A 1 196 ? -8.113 20.387 -3.026 1.00 19.26 193 MET A O 1
ATOM 3084 N N . GLN A 1 197 ? -8.245 18.365 -2.040 1.00 16.37 194 GLN A N 1
ATOM 3085 C CA . GLN A 1 197 ? -7.269 18.593 -0.987 1.00 18.86 194 GLN A CA 1
ATOM 3086 C C . GLN A 1 197 ? -6.113 17.621 -1.185 1.00 15.56 194 GLN A C 1
ATOM 3087 O O . GLN A 1 197 ? -6.319 16.512 -1.632 1.00 14.07 194 GLN A O 1
ATOM 3101 N N . GLN A 1 198 ? -4.902 18.025 -0.834 1.00 16.88 195 GLN A N 1
ATOM 3102 C CA . GLN A 1 198 ? -3.790 17.092 -0.857 1.00 18.74 195 GLN A CA 1
ATOM 3103 C C . GLN A 1 198 ? -4.008 15.996 0.163 1.00 17.93 195 GLN A C 1
ATOM 3104 O O . GLN A 1 198 ? -4.370 16.268 1.312 1.00 18.47 195 GLN A O 1
ATOM 3118 N N . ASN A 1 199 ? -3.818 14.752 -0.286 1.00 16.25 196 ASN A N 1
ATOM 3119 C CA . ASN A 1 199 ? -3.836 13.588 0.590 1.00 15.91 196 ASN A CA 1
ATOM 3120 C C . ASN A 1 199 ? -2.409 13.207 0.973 1.00 18.14 196 ASN A C 1
ATOM 3121 O O . ASN A 1 199 ? -1.521 13.204 0.121 1.00 20.24 196 ASN A O 1
ATOM 3132 N N . ASN A 1 200 ? -2.195 12.851 2.233 1.00 18.12 197 ASN A N 1
ATOM 3133 C CA . ASN A 1 200 ? -0.856 12.566 2.713 1.00 20.04 197 ASN A CA 1
ATOM 3134 C C . ASN A 1 200 ? -0.583 11.105 3.016 1.00 19.70 197 ASN A C 1
ATOM 3135 O O . ASN A 1 200 ? 0.467 10.785 3.552 1.00 21.12 197 ASN A O 1
ATOM 3146 N N . GLY A 1 201 ? -1.512 10.216 2.687 1.00 18.55 198 GLY A N 1
ATOM 3147 C CA . GLY A 1 201 ? -1.238 8.798 2.807 1.00 18.53 198 GLY A CA 1
ATOM 3148 C C . GLY A 1 201 ? -1.534 8.204 4.177 1.00 17.84 198 GLY A C 1
ATOM 3149 O O . GLY A 1 201 ? -2.011 8.889 5.086 1.00 18.57 198 GLY A O 1
ATOM 3153 N N . TYR A 1 202 ? -1.223 6.924 4.331 1.00 16.47 199 TYR A N 1
ATOM 3154 C CA . TYR A 1 202 ? -1.646 6.186 5.521 1.00 16.01 199 TYR A CA 1
ATOM 3155 C C . TYR A 1 202 ? -0.847 6.556 6.773 1.00 15.95 199 TYR A C 1
ATOM 3156 O O . TYR A 1 202 ? 0.307 6.973 6.692 1.00 17.48 199 TYR A O 1
ATOM 3174 N N . GLU A 1 203 ? -1.470 6.391 7.936 1.00 14.65 200 GLU A N 1
ATOM 3175 C CA . GLU A 1 203 ? -0.786 6.538 9.209 1.00 16.43 200 GLU A CA 1
ATOM 3176 C C . GLU A 1 203 ? -0.890 5.236 10.006 1.00 14.86 200 GLU A C 1
ATOM 3177 O O . GLU A 1 203 ? -1.967 4.643 10.109 1.00 13.90 200 GLU A O 1
ATOM 3189 N N . LEU A 1 204 ? 0.229 4.784 10.546 1.00 14.73 201 LEU A N 1
ATOM 3190 C CA . LEU A 1 204 ? 0.218 3.591 11.372 1.00 16.39 201 LEU A CA 1
ATOM 3191 C C . LEU A 1 204 ? 0.001 4.019 12.808 1.00 15.71 201 LEU A C 1
ATOM 3192 O O . LEU A 1 204 ? 0.825 4.744 13.375 1.00 16.42 201 LEU A O 1
ATOM 3208 N N . LEU A 1 205 ? -1.098 3.595 13.417 1.00 15.00 202 LEU A N 1
ATOM 3209 C CA . LEU A 1 205 ? -1.381 4.041 14.790 1.00 15.57 202 LEU A CA 1
ATOM 3210 C C . LEU A 1 205 ? -0.681 3.173 15.828 1.00 16.20 202 LEU A C 1
ATOM 3211 O O . LEU A 1 205 ? -0.293 3.637 16.899 1.00 16.98 202 LEU A O 1
ATOM 3227 N N . GLN A 1 206 ? -0.538 1.901 15.501 1.00 15.93 203 GLN A N 1
ATOM 3228 C CA . GLN A 1 206 ? 0.150 0.954 16.354 1.00 16.87 203 GLN A CA 1
ATOM 3229 C C . GLN A 1 206 ? 0.382 -0.327 15.569 1.00 17.27 203 GLN A C 1
ATOM 3230 O O . GLN A 1 206 ? -0.247 -0.542 14.532 1.00 15.50 203 GLN A O 1
ATOM 3244 N N . GLY A 1 207 ? 1.273 -1.171 16.083 1.00 19.64 204 GLY A N 1
ATOM 3245 C CA . GLY A 1 207 ? 1.625 -2.419 15.430 1.00 20.92 204 GLY A CA 1
ATOM 3246 C C . GLY A 1 207 ? 3.075 -2.438 14.968 1.00 20.85 204 GLY A C 1
ATOM 3247 O O . GLY A 1 207 ? 3.644 -1.401 14.638 1.00 20.52 204 GLY A O 1
ATOM 3251 N N . SER A 1 208 ? 3.672 -3.622 14.910 1.00 20.68 205 SER A N 1
ATOM 3252 C CA . SER A 1 208 ? 5.040 -3.719 14.418 1.00 23.67 205 SER A CA 1
ATOM 3253 C C . SER A 1 208 ? 5.295 -5.009 13.644 1.00 22.39 205 SER A C 1
ATOM 3254 O O . SER A 1 208 ? 6.439 -5.465 13.546 1.00 23.32 205 SER A O 1
ATOM 3262 N N . THR A 1 209 ? 4.229 -5.581 13.095 1.00 21.98 206 THR A N 1
ATOM 3263 C CA . THR A 1 209 ? 4.287 -6.841 12.368 1.00 22.48 206 THR A CA 1
ATOM 3264 C C . THR A 1 209 ? 3.560 -6.768 11.028 1.00 22.55 206 THR A C 1
ATOM 3265 O O . THR A 1 209 ? 2.745 -5.870 10.792 1.00 24.31 206 THR A O 1
ATOM 3276 N N . THR A 1 210 ? 3.852 -7.713 10.149 1.00 21.82 207 THR A N 1
ATOM 3277 C CA . THR A 1 210 ? 3.087 -7.864 8.923 1.00 20.25 207 THR A CA 1
ATOM 3278 C C . THR A 1 210 ? 2.080 -8.974 9.143 1.00 19.24 207 THR A C 1
ATOM 3279 O O . THR A 1 210 ? 2.445 -10.092 9.522 1.00 21.71 207 THR A O 1
ATOM 3290 N N . VAL A 1 211 ? 0.811 -8.658 8.920 1.00 17.43 208 VAL A N 1
ATOM 3291 C CA . VAL A 1 211 ? -0.259 -9.584 9.224 1.00 17.20 208 VAL A CA 1
ATOM 3292 C C . VAL A 1 211 ? -1.175 -9.710 8.028 1.00 17.14 208 VAL A C 1
ATOM 3293 O O . VAL A 1 211 ? -1.290 -8.770 7.217 1.00 16.00 208 VAL A O 1
ATOM 3306 N N . GLN A 1 212 ? -1.811 -10.873 7.886 1.00 18.25 209 GLN A N 1
ATOM 3307 C CA . GLN A 1 212 ? -2.817 -11.022 6.853 1.00 19.90 209 GLN A CA 1
ATOM 3308 C C . GLN A 1 212 ? -4.054 -11.708 7.413 1.00 18.04 209 GLN A C 1
ATOM 3309 O O . GLN A 1 212 ? -3.977 -12.531 8.338 1.00 17.81 209 GLN A O 1
ATOM 3323 N N . GLY A 1 213 ? -5.205 -11.321 6.872 1.00 16.48 210 GLY A N 1
ATOM 3324 C CA . GLY A 1 213 ? -6.465 -11.890 7.284 1.00 16.08 210 GLY A CA 1
ATOM 3325 C C . GLY A 1 213 ? -7.577 -11.454 6.356 1.00 15.82 210 GLY A C 1
ATOM 3326 O O . GLY A 1 213 ? -7.382 -10.566 5.522 1.00 14.66 210 GLY A O 1
ATOM 3330 N N . ARG A 1 214 ? -8.744 -12.074 6.494 1.00 15.74 211 ARG A N 1
ATOM 3331 C CA . ARG A 1 214 ? -9.829 -11.815 5.554 1.00 15.28 211 ARG A CA 1
ATOM 3332 C C . ARG A 1 214 ? -10.687 -10.652 6.005 1.00 12.99 211 ARG A C 1
ATOM 3333 O O . ARG A 1 214 ? -11.045 -10.503 7.172 1.00 12.44 211 ARG A O 1
ATOM 3354 N N . LEU A 1 215 ? -11.014 -9.819 5.034 1.00 12.23 212 LEU A N 1
ATOM 3355 C CA . LEU A 1 215 ? -11.713 -8.567 5.276 1.00 10.30 212 LEU A CA 1
ATOM 3356 C C . LEU A 1 215 ? -13.160 -8.721 5.733 1.00 10.24 212 LEU A C 1
ATOM 3357 O O . LEU A 1 215 ? -13.948 -9.433 5.120 1.00 10.60 212 LEU A O 1
ATOM 3373 N N . ILE A 1 216 ? -13.500 -8.030 6.819 1.00 9.70 213 ILE A N 1
ATOM 3374 C CA . ILE A 1 216 ? -14.902 -7.879 7.244 1.00 10.67 213 ILE A CA 1
ATOM 3375 C C . ILE A 1 216 ? -15.080 -6.558 7.991 1.00 11.19 213 ILE A C 1
ATOM 3376 O O . ILE A 1 216 ? -14.161 -6.078 8.654 1.00 11.60 213 ILE A O 1
ATOM 3392 N N . GLY A 1 217 ? -16.255 -5.959 7.858 1.00 12.13 214 GLY A N 1
ATOM 3393 C CA . GLY A 1 217 ? -16.515 -4.643 8.393 1.00 12.21 214 GLY A CA 1
ATOM 3394 C C . GLY A 1 217 ? -17.527 -3.869 7.573 1.00 11.57 214 GLY A C 1
ATOM 3395 O O . GLY A 1 217 ? -18.484 -4.454 7.019 1.00 12.14 214 GLY A O 1
ATOM 3399 N N . GLY A 1 218 ? -17.329 -2.556 7.521 1.00 9.55 215 GLY A N 1
ATOM 3400 C CA . GLY A 1 218 ? -18.231 -1.637 6.836 1.00 9.79 215 GLY A CA 1
ATOM 3401 C C . GLY A 1 218 ? -18.254 -0.295 7.529 1.00 9.71 215 GLY A C 1
ATOM 3402 O O . GLY A 1 218 ? -17.281 0.123 8.157 1.00 9.97 215 GLY A O 1
ATOM 3406 N N . CYS A 1 219 ? -19.364 0.410 7.359 1.00 9.66 216 CYS A N 1
ATOM 3407 C CA . CYS A 1 219 ? -19.585 1.659 8.044 1.00 10.63 216 CYS A CA 1
ATOM 3408 C C . CYS A 1 219 ? -19.862 1.348 9.505 1.00 10.02 216 CYS A C 1
ATOM 3409 O O . CYS A 1 219 ? -20.772 0.581 9.816 1.00 9.62 216 CYS A O 1
ATOM 3417 N N . ILE A 1 220 ? -19.044 1.897 10.401 1.00 8.96 217 ILE A N 1
ATOM 3418 C CA . ILE A 1 220 ? -19.112 1.511 11.802 1.00 9.71 217 ILE A CA 1
ATOM 3419 C C . ILE A 1 220 ? -20.444 1.935 12.444 1.00 9.55 217 ILE A C 1
ATOM 3420 O O . ILE A 1 220 ? -21.024 1.169 13.221 1.00 9.86 217 ILE A O 1
ATOM 3436 N N . GLU A 1 221 ? -21.012 3.069 12.045 1.00 9.16 218 GLU A N 1
ATOM 3437 C CA . GLU A 1 221 ? -22.323 3.433 12.573 1.00 10.33 218 GLU A CA 1
ATOM 3438 C C . GLU A 1 221 ? -23.396 2.448 12.136 1.00 8.27 218 GLU A C 1
ATOM 3439 O O . GLU A 1 221 ? -24.294 2.122 12.902 1.00 8.40 218 GLU A O 1
ATOM 3451 N N . VAL A 1 222 ? -23.348 2.034 10.877 1.00 7.57 219 VAL A N 1
ATOM 3452 C CA . VAL A 1 222 ? -24.413 1.182 10.317 1.00 7.38 219 VAL A CA 1
ATOM 3453 C C . VAL A 1 222 ? -24.301 -0.248 10.835 1.00 8.38 219 VAL A C 1
ATOM 3454 O O . VAL A 1 222 ? -25.313 -0.928 11.007 1.00 7.71 219 VAL A O 1
ATOM 3467 N N . LEU A 1 223 ? -23.078 -0.703 11.096 1.00 7.88 220 LEU A N 1
ATOM 3468 C CA . LEU A 1 223 ? -22.889 -2.046 11.652 1.00 7.65 220 LEU A CA 1
ATOM 3469 C C . LEU A 1 223 ? -23.617 -2.162 12.983 1.00 8.24 220 LEU A C 1
ATOM 3470 O O . LEU A 1 223 ? -24.149 -3.228 13.304 1.00 8.94 220 LEU A O 1
ATOM 3486 N N . GLU A 1 224 ? -23.683 -1.067 13.754 1.00 8.34 221 GLU A N 1
ATOM 3487 C CA . GLU A 1 224 ? -24.444 -1.086 15.007 1.00 8.46 221 GLU A CA 1
ATOM 3488 C C . GLU A 1 224 ? -25.906 -1.486 14.773 1.00 9.42 221 GLU A C 1
ATOM 3489 O O . GLU A 1 224 ? -26.514 -2.140 15.617 1.00 9.71 221 GLU A O 1
ATOM 3501 N N . PHE A 1 225 ? -26.459 -1.076 13.633 1.00 10.56 222 PHE A N 1
ATOM 3502 C CA . PHE A 1 225 ? -27.864 -1.365 13.296 1.00 11.27 222 PHE A CA 1
ATOM 3503 C C . PHE A 1 225 ? -28.141 -2.867 13.239 1.00 12.03 222 PHE A C 1
ATOM 3504 O O . PHE A 1 225 ? -29.284 -3.294 13.440 1.00 12.71 222 PHE A O 1
ATOM 3521 N N . ALA A 1 226 ? -27.113 -3.667 12.944 1.00 10.52 223 ALA A N 1
ATOM 3522 C CA . ALA A 1 226 ? -27.305 -5.108 12.742 1.00 10.01 223 ALA A CA 1
ATOM 3523 C C . ALA A 1 226 ? -26.861 -5.932 13.962 1.00 10.01 223 ALA A C 1
ATOM 3524 O O . ALA A 1 226 ? -27.098 -7.131 14.025 1.00 10.24 223 ALA A O 1
ATOM 3531 N N . LYS A 1 227 ? -26.263 -5.297 14.954 1.00 10.30 224 LYS A N 1
ATOM 3532 C CA . LYS A 1 227 ? -25.811 -6.035 16.130 1.00 10.91 224 LYS A CA 1
ATOM 3533 C C . LYS A 1 227 ? -26.988 -6.665 16.878 1.00 12.05 224 LYS A C 1
ATOM 3534 O O . LYS A 1 227 ? -28.038 -6.035 17.063 1.00 12.07 224 LYS A O 1
ATOM 3553 N N . GLY A 1 228 ? -26.818 -7.921 17.285 1.00 11.79 225 GLY A N 1
ATOM 3554 C CA . GLY A 1 228 ? -27.873 -8.630 17.982 1.00 12.81 225 GLY A CA 1
ATOM 3555 C C . GLY A 1 228 ? -28.961 -9.154 17.065 1.00 12.72 225 GLY A C 1
ATOM 3556 O O . GLY A 1 228 ? -29.911 -9.758 17.528 1.00 13.24 225 GLY A O 1
ATOM 3560 N N . THR A 1 229 ? -28.822 -8.952 15.761 1.00 12.18 226 THR A N 1
ATOM 3561 C CA . THR A 1 229 ? -29.860 -9.406 14.829 1.00 12.98 226 THR A CA 1
ATOM 3562 C C . THR A 1 229 ? -29.420 -10.646 14.091 1.00 12.93 226 THR A C 1
ATOM 3563 O O . THR A 1 229 ? -28.239 -11.003 14.087 1.00 12.41 226 THR A O 1
ATOM 3574 N N . GLU A 1 230 ? -30.362 -11.285 13.415 1.00 14.74 227 GLU A N 1
ATOM 3575 C CA . GLU A 1 230 ? -30.049 -12.482 12.650 1.00 18.18 227 GLU A CA 1
ATOM 3576 C C . GLU A 1 230 ? -29.162 -12.165 11.441 1.00 17.22 227 GLU A C 1
ATOM 3577 O O . GLU A 1 230 ? -28.605 -13.060 10.804 1.00 18.29 227 GLU A O 1
ATOM 3589 N N . LEU A 1 231 ? -28.999 -10.880 11.141 1.00 15.49 228 LEU A N 1
ATOM 3590 C CA . LEU A 1 231 ? -28.137 -10.449 10.073 1.00 15.01 228 LEU A CA 1
ATOM 3591 C C . LEU A 1 231 ? -26.655 -10.439 10.449 1.00 13.83 228 LEU A C 1
ATOM 3592 O O . LEU A 1 231 ? -25.789 -10.348 9.594 1.00 14.66 228 LEU A O 1
ATOM 3608 N N . TRP A 1 232 ? -26.345 -10.536 11.734 1.00 13.65 229 TRP A N 1
ATOM 3609 C CA . TRP A 1 232 ? -24.958 -10.417 12.173 1.00 13.31 229 TRP A CA 1
ATOM 3610 C C . TRP A 1 232 ? -24.150 -11.658 11.761 1.00 12.82 229 TRP A C 1
ATOM 3611 O O . TRP A 1 232 ? -24.597 -12.779 11.971 1.00 14.36 229 TRP A O 1
ATOM 3632 N N . PRO A 1 233 ? -22.970 -11.468 11.146 1.00 13.29 230 PRO A N 1
ATOM 3633 C CA . PRO A 1 233 ? -22.169 -12.620 10.701 1.00 14.24 230 PRO A CA 1
ATOM 3634 C C . PRO A 1 233 ? -21.800 -13.568 11.829 1.00 15.79 230 PRO A C 1
ATOM 3635 O O . PRO A 1 233 ? -21.465 -13.125 12.944 1.00 14.20 230 PRO A O 1
ATOM 3646 N N . GLU A 1 234 ? -21.872 -14.864 11.525 1.00 18.89 231 GLU A N 1
ATOM 3647 C CA . GLU A 1 234 ? -21.590 -15.882 12.533 1.00 24.01 231 GLU A CA 1
ATOM 3648 C C . GLU A 1 234 ? -20.103 -15.896 12.896 1.00 21.06 231 GLU A C 1
ATOM 3649 O O . GLU A 1 234 ? -19.259 -15.329 12.193 1.00 17.66 231 GLU A O 1
ATOM 3661 N N . LYS A 1 235 ? -19.802 -16.550 14.012 1.00 23.08 232 LYS A N 1
ATOM 3662 C CA . LYS A 1 235 ? -18.498 -16.451 14.649 1.00 25.91 232 LYS A CA 1
ATOM 3663 C C . LYS A 1 235 ? -17.330 -16.738 13.726 1.00 20.23 232 LYS A C 1
ATOM 3664 O O . LYS A 1 235 ? -16.298 -16.095 13.828 1.00 18.34 232 LYS A O 1
ATOM 3683 N N . LYS A 1 236 ? -17.481 -17.698 12.826 1.00 19.52 233 LYS A N 1
ATOM 3684 C CA . LYS A 1 236 ? -16.344 -18.137 12.015 1.00 20.67 233 LYS A CA 1
ATOM 3685 C C . LYS A 1 236 ? -15.808 -17.003 11.151 1.00 18.08 233 LYS A C 1
ATOM 3686 O O . LYS A 1 236 ? -14.620 -16.983 10.828 1.00 16.98 233 LYS A O 1
ATOM 3705 N N . HIS A 1 237 ? -16.674 -16.053 10.800 1.00 17.53 234 HIS A N 1
ATOM 3706 C CA . HIS A 1 237 ? -16.295 -14.979 9.894 1.00 16.96 234 HIS A CA 1
ATOM 3707 C C . HIS A 1 237 ? -15.397 -13.956 10.572 1.00 15.83 234 HIS A C 1
ATOM 3708 O O . HIS A 1 237 ? -14.772 -13.157 9.894 1.00 15.65 234 HIS A O 1
ATOM 3722 N N . TRP A 1 238 ? -15.340 -13.975 11.904 1.00 15.00 235 TRP A N 1
ATOM 3723 C CA . TRP A 1 238 ? -14.539 -12.989 12.625 1.00 15.28 235 TRP A CA 1
ATOM 3724 C C . TRP A 1 238 ? -13.140 -13.503 12.982 1.00 16.57 235 TRP A C 1
ATOM 3725 O O . TRP A 1 238 ? -12.283 -12.725 13.386 1.00 16.29 235 TRP A O 1
ATOM 3746 N N . GLU A 1 239 ? -12.917 -14.803 12.828 1.00 18.76 236 GLU A N 1
ATOM 3747 C CA . GLU A 1 239 ? -11.633 -15.423 13.147 1.00 22.28 236 GLU A CA 1
ATOM 3748 C C . GLU A 1 239 ? -10.524 -14.911 12.223 1.00 20.53 236 GLU A C 1
ATOM 3749 O O . GLU A 1 239 ? -10.656 -14.992 11.010 1.00 20.63 236 GLU A O 1
ATOM 3761 N N . ASP A 1 240 ? -9.440 -14.396 12.801 1.00 19.54 237 ASP A N 1
ATOM 3762 C CA . ASP A 1 240 ? -8.256 -14.000 12.035 1.00 20.37 237 ASP A CA 1
ATOM 3763 C C . ASP A 1 240 ? -8.615 -13.029 10.921 1.00 18.58 237 ASP A C 1
ATOM 3764 O O . ASP A 1 240 ? -8.163 -13.159 9.778 1.00 19.79 237 ASP A O 1
ATOM 3773 N N . SER A 1 241 ? -9.427 -12.050 11.269 1.00 18.16 238 SER A N 1
ATOM 3774 C CA . SER A 1 241 ? -9.930 -11.091 10.316 1.00 18.22 238 SER A CA 1
ATOM 3775 C C . SER A 1 241 ? -8.988 -9.902 10.133 1.00 16.90 238 SER A C 1
ATOM 3776 O O . SER A 1 241 ? -8.128 -9.662 10.971 1.00 16.82 238 SER A O 1
ATOM 3784 N N . ILE A 1 242 ? -9.146 -9.169 9.029 1.00 14.70 239 ILE A N 1
ATOM 3785 C CA . ILE A 1 242 ? -8.744 -7.768 8.993 1.00 13.38 239 ILE A CA 1
ATOM 3786 C C . ILE A 1 242 ? -10.042 -6.992 9.028 1.00 10.84 239 ILE A C 1
ATOM 3787 O O . ILE A 1 242 ? -10.840 -7.075 8.111 1.00 11.39 239 ILE A O 1
ATOM 3803 N N . LEU A 1 243 ? -10.267 -6.286 10.115 1.00 10.72 240 LEU A N 1
ATOM 3804 C CA . LEU A 1 243 ? -11.438 -5.443 10.263 1.00 10.14 240 LEU A CA 1
ATOM 3805 C C . LEU A 1 243 ? -11.280 -4.157 9.468 1.00 10.67 240 LEU A C 1
ATOM 3806 O O . LEU A 1 243 ? -10.211 -3.549 9.469 1.00 11.72 240 LEU A O 1
ATOM 3822 N N . PHE A 1 244 ? -12.343 -3.743 8.779 1.00 9.92 241 PHE A N 1
ATOM 3823 C CA . PHE A 1 244 ? -12.343 -2.443 8.128 1.00 9.32 241 PHE A CA 1
ATOM 3824 C C . PHE A 1 244 ? -13.543 -1.622 8.587 1.00 10.45 241 PHE A C 1
ATOM 3825 O O . PHE A 1 244 ? -14.710 -2.050 8.521 1.00 10.34 241 PHE A O 1
ATOM 3842 N N . PHE A 1 245 ? -13.215 -0.429 9.076 1.00 9.91 242 PHE A N 1
ATOM 3843 C CA . PHE A 1 245 ? -14.227 0.530 9.543 1.00 9.88 242 PHE A CA 1
ATOM 3844 C C . PHE A 1 245 ? -14.138 1.899 8.888 1.00 10.67 242 PHE A C 1
ATOM 3845 O O . PHE A 1 245 ? -13.055 2.478 8.818 1.00 10.01 242 PHE A O 1
ATOM 3862 N N . ALA A 1 246 ? -15.287 2.439 8.471 1.00 11.92 243 ALA A N 1
ATOM 3863 C CA . ALA A 1 246 ? -15.384 3.817 8.010 1.00 14.15 243 ALA A CA 1
ATOM 3864 C C . ALA A 1 246 ? -16.469 4.535 8.802 1.00 14.07 243 ALA A C 1
ATOM 3865 O O . ALA A 1 246 ? -17.464 3.922 9.171 1.00 14.36 243 ALA A O 1
ATOM 3872 N N . THR A 1 247 ? -16.257 5.815 9.078 1.00 14.05 244 THR A N 1
ATOM 3873 C CA . THR A 1 247 ? -17.277 6.679 9.668 1.00 15.47 244 THR A CA 1
ATOM 3874 C C . THR A 1 247 ? -18.038 7.389 8.552 1.00 18.32 244 THR A C 1
ATOM 3875 O O . THR A 1 247 ? -17.513 7.547 7.458 1.00 19.92 244 THR A O 1
ATOM 3886 N N A SER A 1 248 ? -19.269 7.811 8.824 0.32 19.80 245 SER A N 1
ATOM 3887 N N B SER A 1 248 ? -19.274 7.809 8.815 0.68 19.78 245 SER A N 1
ATOM 3888 C CA A SER A 1 248 ? -20.121 8.355 7.771 0.32 21.13 245 SER A CA 1
ATOM 3889 C CA B SER A 1 248 ? -20.123 8.347 7.750 0.68 21.03 245 SER A CA 1
ATOM 3890 C C A SER A 1 248 ? -20.224 9.870 7.814 0.32 22.50 245 SER A C 1
ATOM 3891 C C B SER A 1 248 ? -20.256 9.860 7.840 0.68 22.43 245 SER A C 1
ATOM 3892 O O A SER A 1 248 ? -19.501 10.542 8.555 0.32 21.81 245 SER A O 1
ATOM 3893 O O B SER A 1 248 ? -19.575 10.524 8.633 0.68 21.74 245 SER A O 1
ATOM 3908 N N . GLU A 1 249 ? -21.147 10.402 7.019 1.00 25.66 246 GLU A N 1
ATOM 3909 C CA . GLU A 1 249 ? -21.241 11.833 6.819 1.00 31.64 246 GLU A CA 1
ATOM 3910 C C . GLU A 1 249 ? -21.818 12.589 8.002 1.00 26.41 246 GLU A C 1
ATOM 3911 O O . GLU A 1 249 ? -21.780 13.823 8.010 1.00 25.90 246 GLU A O 1
ATOM 3924 N N . ASP A 1 250 ? -22.358 11.885 8.994 1.00 22.71 247 ASP A N 1
ATOM 3925 C CA . ASP A 1 250 ? -22.913 12.610 10.126 1.00 24.25 247 ASP A CA 1
ATOM 3926 C C . ASP A 1 250 ? -21.868 12.850 11.223 1.00 18.15 247 ASP A C 1
ATOM 3927 O O . ASP A 1 250 ? -22.186 13.406 12.279 1.00 18.01 247 ASP A O 1
ATOM 3936 N N . HIS A 1 251 ? -20.621 12.476 10.944 1.00 15.26 248 HIS A N 1
ATOM 3937 C CA . HIS A 1 251 ? -19.495 12.752 11.839 1.00 13.68 248 HIS A CA 1
ATOM 3938 C C . HIS A 1 251 ? -19.789 12.324 13.270 1.00 13.37 248 HIS A C 1
ATOM 3939 O O . HIS A 1 251 ? -19.980 13.197 14.135 1.00 14.56 248 HIS A O 1
ATOM 3953 N N . PRO A 1 252 ? -19.842 11.020 13.524 1.00 13.75 249 PRO A N 1
ATOM 3954 C CA . PRO A 1 252 ? -20.155 10.546 14.882 1.00 14.09 249 PRO A CA 1
ATOM 3955 C C . PRO A 1 252 ? -19.152 11.109 15.901 1.00 15.13 249 PRO A C 1
ATOM 3956 O O . PRO A 1 252 ? -17.947 11.159 15.634 1.00 15.51 249 PRO A O 1
ATOM 3967 N N . GLU A 1 253 ? -19.652 11.545 17.054 1.00 13.95 250 GLU A N 1
ATOM 3968 C CA . GLU A 1 253 ? -18.772 12.114 18.063 1.00 15.98 250 GLU A CA 1
ATOM 3969 C C . GLU A 1 253 ? -17.761 11.048 18.486 1.00 11.65 250 GLU A C 1
ATOM 3970 O O . GLU A 1 253 ? -18.053 9.869 18.435 1.00 10.48 250 GLU A O 1
ATOM 3982 N N . PRO A 1 254 ? -16.559 11.461 18.874 1.00 12.80 251 PRO A N 1
ATOM 3983 C CA . PRO A 1 254 ? -15.516 10.492 19.228 1.00 13.32 251 PRO A CA 1
ATOM 3984 C C . PRO A 1 254 ? -15.908 9.482 20.312 1.00 13.35 251 PRO A C 1
ATOM 3985 O O . PRO A 1 254 ? -15.513 8.308 20.223 1.00 12.42 251 PRO A O 1
ATOM 3996 N N A SER A 1 255 ? -16.682 9.922 21.303 0.49 13.21 252 SER A N 1
ATOM 3997 N N B SER A 1 255 ? -16.678 9.904 21.304 0.51 13.24 252 SER A N 1
ATOM 3998 C CA A SER A 1 255 ? -17.143 9.024 22.356 0.49 12.91 252 SER A CA 1
ATOM 3999 C CA B SER A 1 255 ? -17.098 8.978 22.344 0.51 12.94 252 SER A CA 1
ATOM 4000 C C A SER A 1 255 ? -17.827 7.789 21.777 0.49 12.59 252 SER A C 1
ATOM 4001 C C B SER A 1 255 ? -17.835 7.771 21.779 0.51 12.56 252 SER A C 1
ATOM 4002 O O A SER A 1 255 ? -17.631 6.684 22.283 0.49 12.10 252 SER A O 1
ATOM 4003 O O B SER A 1 255 ? -17.687 6.665 22.299 0.51 12.10 252 SER A O 1
ATOM 4018 N N . TYR A 1 256 ? -18.620 7.954 20.718 1.00 12.03 253 TYR A N 1
ATOM 4019 C CA . TYR A 1 256 ? -19.295 6.812 20.117 1.00 13.25 253 TYR A CA 1
ATOM 4020 C C . TYR A 1 256 ? -18.331 5.805 19.510 1.00 11.94 253 TYR A C 1
ATOM 4021 O O . TYR A 1 256 ? -18.573 4.594 19.598 1.00 10.92 253 TYR A O 1
ATOM 4040 N N . ILE A 1 257 ? -17.249 6.274 18.888 1.00 12.31 254 ILE A N 1
ATOM 4041 C CA . ILE A 1 257 ? -16.249 5.357 18.321 1.00 13.04 254 ILE A CA 1
ATOM 4042 C C . ILE A 1 257 ? -15.675 4.511 19.481 1.00 12.49 254 ILE A C 1
ATOM 4043 O O . ILE A 1 257 ? -15.499 3.299 19.366 1.00 12.59 254 ILE A O 1
ATOM 4059 N N . LYS A 1 258 ? -15.420 5.152 20.616 1.00 11.10 255 LYS A N 1
ATOM 4060 C CA . LYS A 1 258 ? -14.987 4.428 21.815 1.00 10.92 255 LYS A CA 1
ATOM 4061 C C . LYS A 1 258 ? -16.041 3.377 22.231 1.00 10.96 255 LYS A C 1
ATOM 4062 O O . LYS A 1 258 ? -15.689 2.218 22.477 1.00 11.76 255 LYS A O 1
ATOM 4081 N N . TYR A 1 259 ? -17.317 3.778 22.313 1.00 10.57 256 TYR A N 1
ATOM 4082 C CA . TYR A 1 259 ? -18.382 2.886 22.812 1.00 10.04 256 TYR A CA 1
ATOM 4083 C C . TYR A 1 259 ? -18.541 1.699 21.873 1.00 10.39 256 TYR A C 1
ATOM 4084 O O . TYR A 1 259 ? -18.708 0.564 22.316 1.00 11.79 256 TYR A O 1
ATOM 4102 N N . TRP A 1 260 ? -18.511 1.957 20.575 1.00 10.08 257 TRP A N 1
ATOM 4103 C CA . TRP A 1 260 ? -18.687 0.903 19.598 1.00 8.77 257 TRP A CA 1
ATOM 4104 C C . TRP A 1 260 ? -17.523 -0.092 19.623 1.00 10.51 257 TRP A C 1
ATOM 4105 O O . TRP A 1 260 ? -17.745 -1.316 19.623 1.00 9.90 257 TRP A O 1
ATOM 4126 N N . LEU A 1 261 ? -16.293 0.407 19.714 1.00 11.40 258 LEU A N 1
ATOM 4127 C CA . LEU A 1 261 ? -15.126 -0.467 19.811 1.00 11.62 258 LEU A CA 1
ATOM 4128 C C . LEU A 1 261 ? -15.131 -1.268 21.114 1.00 10.81 258 LEU A C 1
ATOM 4129 O O . LEU A 1 261 ? -14.717 -2.433 21.119 1.00 11.73 258 LEU A O 1
ATOM 4145 N N . ARG A 1 262 ? -15.589 -0.674 22.219 1.00 9.33 259 ARG A N 1
ATOM 4146 C CA . ARG A 1 262 ? -15.688 -1.410 23.469 1.00 9.47 259 ARG A CA 1
ATOM 4147 C C . ARG A 1 262 ? -16.634 -2.595 23.305 1.00 9.14 259 ARG A C 1
ATOM 4148 O O . ARG A 1 262 ? -16.406 -3.668 23.896 1.00 10.78 259 ARG A O 1
ATOM 4169 N N . ASN A 1 263 ? -17.695 -2.415 22.520 1.00 9.14 260 ASN A N 1
ATOM 4170 C CA . ASN A 1 263 ? -18.616 -3.527 22.278 1.00 10.64 260 ASN A CA 1
ATOM 4171 C C . ASN A 1 263 ? -17.968 -4.610 21.396 1.00 10.97 260 ASN A C 1
ATOM 4172 O O . ASN A 1 263 ? -18.172 -5.795 21.649 1.00 12.26 260 ASN A O 1
ATOM 4183 N N . TYR A 1 264 ? -17.197 -4.213 20.379 1.00 10.83 261 TYR A N 1
ATOM 4184 C CA . TYR A 1 264 ? -16.458 -5.196 19.583 1.00 11.02 261 TYR A CA 1
ATOM 4185 C C . TYR A 1 264 ? -15.510 -5.981 20.500 1.00 12.48 261 TYR A C 1
ATOM 4186 O O . TYR A 1 264 ? -15.312 -7.200 20.324 1.00 13.14 261 TYR A O 1
ATOM 4204 N N . ALA A 1 265 ? -14.969 -5.325 21.522 1.00 12.50 262 ALA A N 1
ATOM 4205 C CA . ALA A 1 265 ? -14.137 -6.039 22.477 1.00 14.04 262 ALA A CA 1
ATOM 4206 C C . ALA A 1 265 ? -14.985 -7.013 23.298 1.00 14.36 262 ALA A C 1
ATOM 4207 O O . ALA A 1 265 ? -14.590 -8.165 23.501 1.00 15.25 262 ALA A O 1
ATOM 4214 N N . ALA A 1 266 ? -16.150 -6.559 23.767 1.00 12.87 263 ALA A N 1
ATOM 4215 C CA . ALA A 1 266 ? -16.995 -7.381 24.613 1.00 13.77 263 ALA A CA 1
ATOM 4216 C C . ALA A 1 266 ? -17.518 -8.603 23.849 1.00 14.06 263 ALA A C 1
ATOM 4217 O O . ALA A 1 266 ? -17.776 -9.652 24.456 1.00 15.24 263 ALA A O 1
ATOM 4224 N N . GLN A 1 267 ? -17.635 -8.468 22.529 1.00 13.69 264 GLN A N 1
ATOM 4225 C CA . GLN A 1 267 ? -18.062 -9.566 21.671 1.00 14.31 264 GLN A CA 1
ATOM 4226 C C . GLN A 1 267 ? -16.948 -10.577 21.394 1.00 15.05 264 GLN A C 1
ATOM 4227 O O . GLN A 1 267 ? -17.221 -11.647 20.838 1.00 16.13 264 GLN A O 1
ATOM 4241 N N . GLY A 1 268 ? -15.706 -10.215 21.718 1.00 15.39 265 GLY A N 1
ATOM 4242 C CA . GLY A 1 268 ? -14.546 -11.020 21.370 1.00 15.73 265 GLY A CA 1
ATOM 4243 C C . GLY A 1 268 ? -13.996 -10.771 19.967 1.00 15.78 265 GLY A C 1
ATOM 4244 O O . GLY A 1 268 ? -13.079 -11.462 19.518 1.00 17.21 265 GLY A O 1
ATOM 4248 N N . ILE A 1 269 ? -14.539 -9.786 19.265 1.00 13.84 266 ILE A N 1
ATOM 4249 C CA . ILE A 1 269 ? -14.134 -9.575 17.881 1.00 12.62 266 ILE A CA 1
ATOM 4250 C C . ILE A 1 269 ? -12.746 -8.953 17.780 1.00 13.30 266 ILE A C 1
ATOM 4251 O O . ILE A 1 269 ? -11.943 -9.364 16.935 1.00 14.27 266 ILE A O 1
ATOM 4267 N N . LEU A 1 270 ? -12.425 -7.988 18.636 1.00 13.05 267 LEU A N 1
ATOM 4268 C CA . LEU A 1 270 ? -11.111 -7.370 18.557 1.00 13.79 267 LEU A CA 1
ATOM 4269 C C . LEU A 1 270 ? -10.000 -8.356 18.849 1.00 14.33 267 LEU A C 1
ATOM 4270 O O . LEU A 1 270 ? -8.949 -8.286 18.220 1.00 16.20 267 LEU A O 1
ATOM 4286 N N . GLN A 1 271 ? -10.244 -9.279 19.776 1.00 14.46 268 GLN A N 1
ATOM 4287 C CA . GLN A 1 271 ? -9.284 -10.297 20.167 1.00 17.09 268 GLN A CA 1
ATOM 4288 C C . GLN A 1 271 ? -9.013 -11.315 19.048 1.00 16.46 268 GLN A C 1
ATOM 4289 O O . GLN A 1 271 ? -7.971 -11.969 19.020 1.00 17.53 268 GLN A O 1
ATOM 4303 N N . LYS A 1 272 ? -9.955 -11.450 18.131 1.00 16.23 269 LYS A N 1
ATOM 4304 C CA . LYS A 1 272 ? -9.834 -12.395 17.026 1.00 17.64 269 LYS A CA 1
ATOM 4305 C C . LYS A 1 272 ? -9.186 -11.748 15.792 1.00 16.79 269 LYS A C 1
ATOM 4306 O O . LYS A 1 272 ? -8.795 -12.441 14.852 1.00 18.00 269 LYS A O 1
ATOM 4325 N N . ALA A 1 273 ? -9.086 -10.422 15.795 1.00 14.44 270 ALA A N 1
ATOM 4326 C CA . ALA A 1 273 ? -8.598 -9.688 14.641 1.00 13.69 270 ALA A CA 1
ATOM 4327 C C . ALA A 1 273 ? -7.084 -9.787 14.469 1.00 14.58 270 ALA A C 1
ATOM 4328 O O . ALA A 1 273 ? -6.321 -9.778 15.441 1.00 15.51 270 ALA A O 1
ATOM 4335 N N . LYS A 1 274 ? -6.655 -9.895 13.212 1.00 14.02 271 LYS A N 1
ATOM 4336 C CA . LYS A 1 274 ? -5.240 -9.826 12.903 1.00 14.83 271 LYS A CA 1
ATOM 4337 C C . LYS A 1 274 ? -4.793 -8.353 12.754 1.00 13.37 271 LYS A C 1
ATOM 4338 O O . LYS A 1 274 ? -3.618 -8.023 12.966 1.00 13.58 271 LYS A O 1
ATOM 4357 N N . GLY A 1 275 ? -5.739 -7.488 12.407 1.00 12.81 272 GLY A N 1
ATOM 4358 C CA . GLY A 1 275 ? -5.472 -6.079 12.155 1.00 13.15 272 GLY A CA 1
ATOM 4359 C C . GLY A 1 275 ? -6.729 -5.281 11.864 1.00 12.33 272 GLY A C 1
ATOM 4360 O O . GLY A 1 275 ? -7.794 -5.839 11.633 1.00 12.14 272 GLY A O 1
ATOM 4364 N N . ILE A 1 276 ? -6.600 -3.955 11.848 1.00 12.28 273 ILE A N 1
ATOM 4365 C CA . ILE A 1 276 ? -7.736 -3.087 11.585 1.00 11.81 273 ILE A CA 1
ATOM 4366 C C . ILE A 1 276 ? -7.299 -1.980 10.636 1.00 11.55 273 ILE A C 1
ATOM 4367 O O . ILE A 1 276 ? -6.187 -1.469 10.756 1.00 11.60 273 ILE A O 1
ATOM 4383 N N . ILE A 1 277 ? -8.174 -1.608 9.705 1.00 12.27 274 ILE A N 1
ATOM 4384 C CA . ILE A 1 277 ? -7.953 -0.432 8.870 1.00 11.42 274 ILE A CA 1
ATOM 4385 C C . ILE A 1 277 ? -9.142 0.506 9.011 1.00 11.29 274 ILE A C 1
ATOM 4386 O O . ILE A 1 277 ? -10.298 0.068 9.102 1.00 11.52 274 ILE A O 1
ATOM 4402 N N . PHE A 1 278 ? -8.837 1.799 9.034 1.00 10.33 275 PHE A N 1
ATOM 4403 C CA . PHE A 1 278 ? -9.842 2.849 9.143 1.00 9.61 275 PHE A CA 1
ATOM 4404 C C . PHE A 1 278 ? -9.843 3.768 7.938 1.00 9.48 275 PHE A C 1
ATOM 4405 O O . PHE A 1 278 ? -8.783 4.193 7.460 1.00 10.09 275 PHE A O 1
ATOM 4422 N N . GLY A 1 279 ? -11.035 4.125 7.481 1.00 9.69 276 GLY A N 1
ATOM 4423 C CA . GLY A 1 279 ? -11.146 5.074 6.387 1.00 9.45 276 GLY A CA 1
ATOM 4424 C C . GLY A 1 279 ? -10.997 6.512 6.859 1.00 10.46 276 GLY A C 1
ATOM 4425 O O . GLY A 1 279 ? -11.304 6.816 8.011 1.00 10.57 276 GLY A O 1
ATOM 4429 N N . LYS A 1 280 ? -10.598 7.395 5.947 1.00 10.64 277 LYS A N 1
ATOM 4430 C CA . LYS A 1 280 ? -10.515 8.834 6.226 1.00 10.07 277 LYS A CA 1
ATOM 4431 C C . LYS A 1 280 ? -11.892 9.333 6.675 1.00 10.56 277 LYS A C 1
ATOM 4432 O O . LYS A 1 280 ? -12.894 9.034 6.021 1.00 11.19 277 LYS A O 1
ATOM 4451 N N . PRO A 1 281 ? -11.971 10.045 7.816 1.00 10.58 278 PRO A N 1
ATOM 4452 C CA . PRO A 1 281 ? -13.292 10.582 8.159 1.00 9.90 278 PRO A CA 1
ATOM 4453 C C . PRO A 1 281 ? -13.756 11.673 7.208 1.00 10.49 278 PRO A C 1
ATOM 4454 O O . PRO A 1 281 ? -12.941 12.382 6.640 1.00 11.27 278 PRO A O 1
ATOM 4465 N N . LYS A 1 282 ? -15.070 11.835 7.066 1.00 10.70 279 LYS A N 1
ATOM 4466 C CA . LYS A 1 282 ? -15.592 12.922 6.250 1.00 11.45 279 LYS A CA 1
ATOM 4467 C C . LYS A 1 282 ? -15.078 14.255 6.746 1.00 12.66 279 LYS A C 1
ATOM 4468 O O . LYS A 1 282 ? -15.096 14.513 7.952 1.00 13.10 279 LYS A O 1
ATOM 4487 N N . ASP A 1 283 ? -14.620 15.089 5.805 1.00 10.78 280 ASP A N 1
ATOM 4488 C CA . ASP A 1 283 ? -14.059 16.395 6.072 1.00 12.29 280 ASP A CA 1
ATOM 4489 C C . ASP A 1 283 ? -12.835 16.335 6.993 1.00 13.52 280 ASP A C 1
ATOM 4490 O O . ASP A 1 283 ? -12.385 17.362 7.482 1.00 15.58 280 ASP A O 1
ATOM 4499 N N . GLU A 1 284 ? -12.290 15.139 7.199 1.00 13.52 281 GLU A N 1
ATOM 4500 C CA . GLU A 1 284 ? -11.295 14.890 8.247 1.00 14.39 281 GLU A CA 1
ATOM 4501 C C . GLU A 1 284 ? -11.747 15.419 9.622 1.00 14.51 281 GLU A C 1
ATOM 4502 O O . GLU A 1 284 ? -10.915 15.714 10.491 1.00 14.17 281 GLU A O 1
ATOM 4514 N N . MET A 1 285 ? -13.063 15.494 9.840 1.00 13.93 282 MET A N 1
ATOM 4515 C CA . MET A 1 285 ? -13.566 15.899 11.151 1.00 14.63 282 MET A CA 1
ATOM 4516 C C . MET A 1 285 ? -13.292 14.789 12.157 1.00 12.89 282 MET A C 1
ATOM 4517 O O . MET A 1 285 ? -13.590 13.603 11.909 1.00 12.58 282 MET A O 1
ATOM 4531 N N . TYR A 1 286 ? -12.717 15.199 13.283 1.00 12.81 283 TYR A N 1
ATOM 4532 C CA . TYR A 1 286 ? -12.303 14.305 14.382 1.00 13.06 283 TYR A CA 1
ATOM 4533 C C . TYR A 1 286 ? -11.146 13.411 14.008 1.00 13.31 283 TYR A C 1
ATOM 4534 O O . TYR A 1 286 ? -10.915 12.378 14.643 1.00 14.15 283 TYR A O 1
ATOM 4552 N N . TYR A 1 287 ? -10.399 13.804 12.980 1.00 14.06 284 TYR A N 1
ATOM 4553 C CA . TYR A 1 287 ? -9.247 13.021 12.553 1.00 14.19 284 TYR A CA 1
ATOM 4554 C C . TYR A 1 287 ? -8.325 12.610 13.711 1.00 14.61 284 TYR A C 1
ATOM 4555 O O . TYR A 1 287 ? -8.005 11.418 13.868 1.00 15.43 284 TYR A O 1
ATOM 4573 N N . GLU A 1 288 ? -7.888 13.581 14.516 1.00 14.83 285 GLU A N 1
ATOM 4574 C CA . GLU A 1 288 ? -6.999 13.294 15.637 1.00 14.97 285 GLU A CA 1
ATOM 4575 C C . GLU A 1 288 ? -7.746 12.672 16.816 1.00 14.45 285 GLU A C 1
ATOM 4576 O O . GLU A 1 288 ? -7.221 11.774 17.502 1.00 14.48 285 GLU A O 1
ATOM 4588 N N . GLU A 1 289 ? -8.971 13.135 17.052 1.00 14.36 286 GLU A N 1
ATOM 4589 C CA . GLU A 1 289 ? -9.737 12.673 18.201 1.00 15.09 286 GLU A CA 1
ATOM 4590 C C . GLU A 1 289 ? -10.108 11.192 18.103 1.00 14.35 286 GLU A C 1
ATOM 4591 O O . GLU A 1 289 ? -10.105 10.488 19.115 1.00 14.59 286 GLU A O 1
ATOM 4603 N N . TYR A 1 290 ? -10.413 10.705 16.904 1.00 13.61 287 TYR A N 1
ATOM 4604 C CA . TYR A 1 290 ? -10.757 9.292 16.763 1.00 12.23 287 TYR A CA 1
ATOM 4605 C C . TYR A 1 290 ? -9.542 8.434 17.127 1.00 13.38 287 TYR A C 1
ATOM 4606 O O . TYR A 1 290 ? -9.670 7.394 17.775 1.00 13.15 287 TYR A O 1
ATOM 4624 N N . LYS A 1 291 ? -8.356 8.867 16.693 1.00 13.92 288 LYS A N 1
ATOM 4625 C CA . LYS A 1 291 ? -7.125 8.159 17.042 1.00 14.32 288 LYS A CA 1
ATOM 4626 C C . LYS A 1 291 ? -7.016 7.902 18.537 1.00 14.01 288 LYS A C 1
ATOM 4627 O O . LYS A 1 291 ? -6.657 6.803 18.993 1.00 13.77 288 LYS A O 1
ATOM 4646 N N . HIS A 1 292 ? -7.252 8.957 19.311 1.00 14.27 289 HIS A N 1
ATOM 4647 C CA . HIS A 1 292 ? -7.199 8.867 20.757 1.00 15.53 289 HIS A CA 1
ATOM 4648 C C . HIS A 1 292 ? -8.144 7.796 21.312 1.00 13.71 289 HIS A C 1
ATOM 4649 O O . HIS A 1 292 ? -7.747 6.970 22.144 1.00 14.60 289 HIS A O 1
ATOM 4663 N N . GLU A 1 293 ? -9.388 7.789 20.845 1.00 12.93 290 GLU A N 1
ATOM 4664 C CA . GLU A 1 293 ? -10.358 6.782 21.285 1.00 13.20 290 GLU A CA 1
ATOM 4665 C C . GLU A 1 293 ? -9.945 5.355 20.892 1.00 12.35 290 GLU A C 1
ATOM 4666 O O . GLU A 1 293 ? -10.028 4.416 21.701 1.00 12.38 290 GLU A O 1
ATOM 4678 N N . ILE A 1 294 ? -9.478 5.201 19.654 1.00 11.74 291 ILE A N 1
ATOM 4679 C CA . ILE A 1 294 ? -9.078 3.899 19.156 1.00 11.18 291 ILE A CA 1
ATOM 4680 C C . ILE A 1 294 ? -7.953 3.360 20.028 1.00 11.74 291 ILE A C 1
ATOM 4681 O O . ILE A 1 294 ? -8.008 2.240 20.500 1.00 13.19 291 ILE A O 1
ATOM 4697 N N . LEU A 1 295 ? -6.945 4.179 20.280 1.00 11.77 292 LEU A N 1
ATOM 4698 C CA . LEU A 1 295 ? -5.791 3.736 21.054 1.00 13.50 292 LEU A CA 1
ATOM 4699 C C . LEU A 1 295 ? -6.134 3.435 22.513 1.00 13.50 292 LEU A C 1
ATOM 4700 O O . LEU A 1 295 ? -5.571 2.523 23.114 1.00 14.48 292 LEU A O 1
ATOM 4716 N N . GLN A 1 296 ? -7.055 4.196 23.078 1.00 13.25 293 GLN A N 1
ATOM 4717 C CA . GLN A 1 296 ? -7.525 3.941 24.426 1.00 13.24 293 GLN A CA 1
ATOM 4718 C C . GLN A 1 296 ? -8.229 2.593 24.546 1.00 13.36 293 GLN A C 1
ATOM 4719 O O . GLN A 1 296 ? -8.004 1.851 25.487 1.00 13.39 293 GLN A O 1
ATOM 4733 N N . VAL A 1 297 ? -9.118 2.283 23.612 1.00 12.77 294 VAL A N 1
ATOM 4734 C CA . VAL A 1 297 ? -9.852 1.020 23.708 1.00 13.37 294 VAL A CA 1
ATOM 4735 C C . VAL A 1 297 ? -8.862 -0.141 23.554 1.00 14.74 294 VAL A C 1
ATOM 4736 O O . VAL A 1 297 ? -8.953 -1.143 24.272 1.00 14.51 294 VAL A O 1
ATOM 4749 N N . MET A 1 298 ? -7.884 -0.003 22.662 1.00 15.06 295 MET A N 1
ATOM 4750 C CA . MET A 1 298 ? -6.886 -1.074 22.541 1.00 15.84 295 MET A CA 1
ATOM 4751 C C . MET A 1 298 ? -6.095 -1.247 23.831 1.00 14.68 295 MET A C 1
ATOM 4752 O O . MET A 1 298 ? -5.819 -2.370 24.260 1.00 15.01 295 MET A O 1
ATOM 4766 N N . LYS A 1 299 ? -5.732 -0.151 24.478 1.00 14.46 296 LYS A N 1
ATOM 4767 C CA . LYS A 1 299 ? -4.995 -0.241 25.720 1.00 15.67 296 LYS A CA 1
ATOM 4768 C C . LYS A 1 299 ? -5.838 -0.911 26.813 1.00 14.64 296 LYS A C 1
ATOM 4769 O O . LYS A 1 299 ? -5.344 -1.749 27.591 1.00 13.89 296 LYS A O 1
ATOM 4788 N N . GLU A 1 300 ? -7.122 -0.573 26.831 1.00 14.71 297 GLU A N 1
ATOM 4789 C CA . GLU A 1 300 ? -8.046 -1.132 27.819 1.00 15.72 297 GLU A CA 1
ATOM 4790 C C . GLU A 1 300 ? -8.157 -2.646 27.725 1.00 15.57 297 GLU A C 1
ATOM 4791 O O . GLU A 1 300 ? -8.445 -3.301 28.725 1.00 17.03 297 GLU A O 1
ATOM 4803 N N . HIS A 1 301 ? -7.934 -3.206 26.540 1.00 14.13 298 HIS A N 1
ATOM 4804 C CA . HIS A 1 301 ? -8.179 -4.628 26.347 1.00 14.67 298 HIS A CA 1
ATOM 4805 C C . HIS A 1 301 ? -6.927 -5.401 25.944 1.00 14.51 298 HIS A C 1
ATOM 4806 O O . HIS A 1 301 ? -7.014 -6.459 25.325 1.00 15.94 298 HIS A O 1
ATOM 4820 N N A ASN A 1 302 ? -5.772 -4.855 26.312 0.42 15.02 299 ASN A N 1
ATOM 4821 N N B ASN A 1 302 ? -5.769 -4.866 26.316 0.58 15.02 299 ASN A N 1
ATOM 4822 C CA A ASN A 1 302 ? -4.472 -5.502 26.119 0.42 15.75 299 ASN A CA 1
ATOM 4823 C CA B ASN A 1 302 ? -4.472 -5.518 26.099 0.58 15.74 299 ASN A CA 1
ATOM 4824 C C A ASN A 1 302 ? -4.187 -5.839 24.659 0.42 15.24 299 ASN A C 1
ATOM 4825 C C B ASN A 1 302 ? -4.196 -5.848 24.645 0.58 15.48 299 ASN A C 1
ATOM 4826 O O A ASN A 1 302 ? -3.663 -6.911 24.350 0.42 15.73 299 ASN A O 1
ATOM 4827 O O B ASN A 1 302 ? -3.679 -6.922 24.323 0.58 15.72 299 ASN A O 1
ATOM 4848 N N . LEU A 1 303 ? -4.506 -4.904 23.770 1.00 13.98 300 LEU A N 1
ATOM 4849 C CA . LEU A 1 303 ? -4.328 -5.102 22.345 1.00 14.76 300 LEU A CA 1
ATOM 4850 C C . LEU A 1 303 ? -3.442 -4.009 21.718 1.00 14.84 300 LEU A C 1
ATOM 4851 O O . LEU A 1 303 ? -3.638 -3.599 20.573 1.00 15.66 300 LEU A O 1
ATOM 4868 N N . GLU A 1 304 ? -2.440 -3.559 22.462 1.00 16.75 301 GLU A N 1
ATOM 4869 C CA . GLU A 1 304 ? -1.579 -2.469 22.005 1.00 19.03 301 GLU A CA 1
ATOM 4870 C C . GLU A 1 304 ? -0.657 -2.822 20.840 1.00 19.17 301 GLU A C 1
ATOM 4871 O O . GLU A 1 304 ? -0.088 -1.920 20.217 1.00 19.03 301 GLU A O 1
ATOM 4883 N N . ASP A 1 305 ? -0.527 -4.112 20.535 1.00 19.76 302 ASP A N 1
ATOM 4884 C CA . ASP A 1 305 ? 0.279 -4.570 19.402 1.00 20.90 302 ASP A CA 1
ATOM 4885 C C . ASP A 1 305 ? -0.524 -4.935 18.159 1.00 17.71 302 ASP A C 1
ATOM 4886 O O . ASP A 1 305 ? 0.047 -5.357 17.143 1.00 17.79 302 ASP A O 1
ATOM 4895 N N . LEU A 1 306 ? -1.834 -4.736 18.206 1.00 15.26 303 LEU A N 1
ATOM 4896 C CA . LEU A 1 306 ? -2.691 -5.065 17.079 1.00 14.54 303 LEU A CA 1
ATOM 4897 C C . LEU A 1 306 ? -2.428 -4.052 15.959 1.00 13.03 303 LEU A C 1
ATOM 4898 O O . LEU A 1 306 ? -2.591 -2.867 16.185 1.00 13.04 303 LEU A O 1
ATOM 4914 N N . PRO A 1 307 ? -1.998 -4.505 14.772 1.00 13.71 304 PRO A N 1
ATOM 4915 C CA . PRO A 1 307 ? -1.775 -3.491 13.733 1.00 13.20 304 PRO A CA 1
ATOM 4916 C C . PRO A 1 307 ? -3.018 -2.708 13.337 1.00 13.11 304 PRO A C 1
ATOM 4917 O O . PRO A 1 307 ? -4.076 -3.266 13.031 1.00 12.27 304 PRO A O 1
ATOM 4928 N N . ILE A 1 308 ? -2.875 -1.387 13.320 1.00 13.37 305 ILE A N 1
ATOM 4929 C CA . ILE A 1 308 ? -3.985 -0.509 12.963 1.00 12.91 305 ILE A CA 1
ATOM 4930 C C . ILE A 1 308 ? -3.497 0.567 12.011 1.00 12.67 305 ILE A C 1
ATOM 4931 O O . ILE A 1 308 ? -2.607 1.342 12.332 1.00 12.72 305 ILE A O 1
ATOM 4947 N N . LEU A 1 309 ? -4.096 0.592 10.830 1.00 13.16 306 LEU A N 1
ATOM 4948 C CA . LEU A 1 309 ? -3.746 1.550 9.799 1.00 14.52 306 LEU A CA 1
ATOM 4949 C C . LEU A 1 309 ? -4.905 2.540 9.624 1.00 13.56 306 LEU A C 1
ATOM 4950 O O . LEU A 1 309 ? -6.076 2.173 9.696 1.00 13.60 306 LEU A O 1
ATOM 4966 N N . TYR A 1 310 ? -4.554 3.807 9.425 1.00 12.80 307 TYR A N 1
ATOM 4967 C CA . TYR A 1 310 ? -5.505 4.913 9.471 1.00 11.02 307 TYR A CA 1
ATOM 4968 C C . TYR A 1 310 ? -5.353 5.781 8.233 1.00 10.92 307 TYR A C 1
ATOM 4969 O O . TYR A 1 310 ? -4.307 5.797 7.601 1.00 12.27 307 TYR A O 1
ATOM 4987 N N . ASN A 1 311 ? -6.432 6.479 7.882 1.00 10.20 308 ASN A N 1
ATOM 4988 C CA . ASN A 1 311 ? -6.449 7.467 6.793 1.00 10.31 308 ASN A CA 1
ATOM 4989 C C . ASN A 1 311 ? -6.438 6.829 5.397 1.00 10.84 308 ASN A C 1
ATOM 4990 O O . ASN A 1 311 ? -5.940 7.415 4.437 1.00 11.37 308 ASN A O 1
ATOM 5001 N N . LEU A 1 312 ? -7.020 5.643 5.266 1.00 11.75 309 LEU A N 1
ATOM 5002 C CA . LEU A 1 312 ? -7.153 5.014 3.943 1.00 12.40 309 LEU A CA 1
ATOM 5003 C C . LEU A 1 312 ? -8.272 5.661 3.126 1.00 11.88 309 LEU A C 1
ATOM 5004 O O . LEU A 1 312 ? -9.193 6.236 3.682 1.00 10.91 309 LEU A O 1
ATOM 5020 N N . ASN A 1 313 ? -8.180 5.563 1.800 1.00 11.79 310 ASN A N 1
ATOM 5021 C CA . ASN A 1 313 ? -9.215 6.124 0.922 1.00 10.58 310 ASN A CA 1
ATOM 5022 C C . ASN A 1 313 ? -10.375 5.165 0.679 1.00 11.40 310 ASN A C 1
ATOM 5023 O O . ASN A 1 313 ? -10.645 4.753 -0.450 1.00 12.09 310 ASN A O 1
ATOM 5034 N N . PHE A 1 314 ? -11.073 4.811 1.751 1.00 11.70 311 PHE A N 1
ATOM 5035 C CA . PHE A 1 314 ? -12.400 4.213 1.636 1.00 12.17 311 PHE A CA 1
ATOM 5036 C C . PHE A 1 314 ? -13.244 4.916 2.679 1.00 12.89 311 PHE A C 1
ATOM 5037 O O . PHE A 1 314 ? -12.711 5.570 3.553 1.00 12.96 311 PHE A O 1
ATOM 5054 N N . GLY A 1 315 ? -14.559 4.830 2.549 1.00 13.46 312 GLY A N 1
ATOM 5055 C CA . GLY A 1 315 ? -15.446 5.489 3.484 1.00 14.81 312 GLY A CA 1
ATOM 5056 C C . GLY A 1 315 ? -16.161 6.652 2.850 1.00 14.24 312 GLY A C 1
ATOM 5057 O O . GLY A 1 315 ? -16.519 6.607 1.676 1.00 15.83 312 GLY A O 1
ATOM 5061 N N . ALA A 1 316 ? -16.323 7.717 3.620 1.00 13.19 313 ALA A N 1
ATOM 5062 C CA . ALA A 1 316 ? -17.216 8.822 3.257 1.00 14.25 313 ALA A CA 1
ATOM 5063 C C . ALA A 1 316 ? -16.631 9.861 2.305 1.00 16.12 313 ALA A C 1
ATOM 5064 O O . ALA A 1 316 ? -17.366 10.705 1.812 1.00 19.37 313 ALA A O 1
ATOM 5071 N N . THR A 1 317 ? -15.319 9.845 2.068 1.00 13.40 314 THR A N 1
ATOM 5072 C CA . THR A 1 317 ? -14.723 10.801 1.154 1.00 12.74 314 THR A CA 1
ATOM 5073 C C . THR A 1 317 ? -14.505 10.185 -0.217 1.00 11.61 314 THR A C 1
ATOM 5074 O O . THR A 1 317 ? -14.618 8.980 -0.366 1.00 12.33 314 THR A O 1
ATOM 5085 N N . GLU A 1 318 ? -14.235 11.047 -1.193 1.00 10.01 315 GLU A N 1
ATOM 5086 C CA . GLU A 1 318 ? -13.831 10.646 -2.539 1.00 10.45 315 GLU A CA 1
ATOM 5087 C C . GLU A 1 318 ? -12.363 11.034 -2.768 1.00 10.35 315 GLU A C 1
ATOM 5088 O O . GLU A 1 318 ? -11.918 12.070 -2.297 1.00 11.31 315 GLU A O 1
ATOM 5100 N N . PRO A 1 319 ? -11.607 10.234 -3.537 1.00 10.97 316 PRO A N 1
ATOM 5101 C CA . PRO A 1 319 ? -12.004 9.005 -4.217 1.00 10.57 316 PRO A CA 1
ATOM 5102 C C . PRO A 1 319 ? -11.905 7.787 -3.316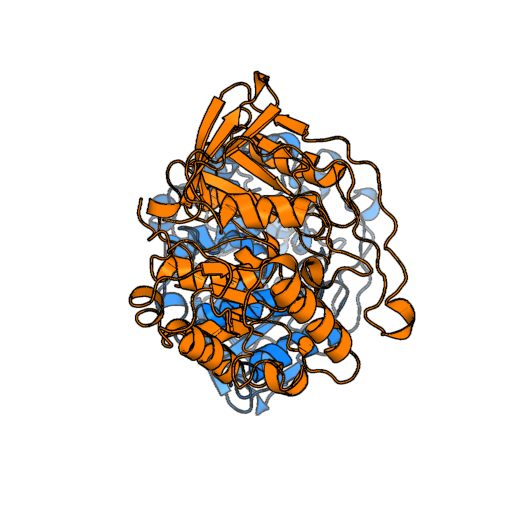 1.00 10.31 316 PRO A C 1
ATOM 5103 O O . PRO A 1 319 ? -11.614 7.924 -2.124 1.00 10.89 316 PRO A O 1
ATOM 5114 N N . LYS A 1 320 ? -12.151 6.619 -3.900 1.00 10.11 317 LYS A N 1
ATOM 5115 C CA . LYS A 1 320 ? -12.283 5.357 -3.164 1.00 12.00 317 LYS A CA 1
ATOM 5116 C C . LYS A 1 320 ? -11.605 4.195 -3.844 1.00 11.69 317 LYS A C 1
ATOM 5117 O O . LYS A 1 320 ? -11.620 4.084 -5.074 1.00 12.27 317 LYS A O 1
ATOM 5136 N N . PHE A 1 321 ? -11.067 3.274 -3.051 1.00 12.10 318 PHE A N 1
ATOM 5137 C CA . PHE A 1 321 ? -10.784 1.948 -3.584 1.00 11.84 318 PHE A CA 1
ATOM 5138 C C . PHE A 1 321 ? -11.890 1.034 -3.074 1.00 11.68 318 PHE A C 1
ATOM 5139 O O . PHE A 1 321 ? -12.814 1.493 -2.398 1.00 11.51 318 PHE A O 1
ATOM 5156 N N . ILE A 1 322 ? -11.786 -0.247 -3.401 1.00 10.84 319 ILE A N 1
ATOM 5157 C CA . ILE A 1 322 ? -12.853 -1.224 -3.146 1.00 9.82 319 ILE A CA 1
ATOM 5158 C C . ILE A 1 322 ? -12.377 -2.365 -2.257 1.00 10.38 319 ILE A C 1
ATOM 5159 O O . ILE A 1 322 ? -11.326 -2.955 -2.491 1.00 10.61 319 ILE A O 1
ATOM 5175 N N . LEU A 1 323 ? -13.150 -2.657 -1.218 1.00 9.50 320 LEU A N 1
ATOM 5176 C CA . LEU A 1 323 ? -12.850 -3.770 -0.321 1.00 9.50 320 LEU A CA 1
ATOM 5177 C C . LEU A 1 323 ? -13.796 -4.933 -0.589 1.00 9.52 320 LEU A C 1
ATOM 5178 O O . LEU A 1 323 ? -14.972 -4.824 -0.258 1.00 9.94 320 LEU A O 1
ATOM 5194 N N . PRO A 1 324 ? -13.295 -6.053 -1.155 1.00 9.44 321 PRO A N 1
ATOM 5195 C CA . PRO A 1 324 ? -14.157 -7.237 -1.271 1.00 9.72 321 PRO A CA 1
ATOM 5196 C C . PRO A 1 324 ? -14.286 -7.984 0.039 1.00 9.39 321 PRO A C 1
ATOM 5197 O O . PRO A 1 324 ? -13.264 -8.371 0.578 1.00 9.94 321 PRO A O 1
ATOM 5208 N N . TYR A 1 325 ? -15.504 -8.216 0.530 1.00 9.69 322 TYR A N 1
ATOM 5209 C CA . TYR A 1 325 ? -15.662 -8.936 1.778 1.00 10.34 322 TYR A CA 1
ATOM 5210 C C . TYR A 1 325 ? -15.017 -10.319 1.681 1.00 11.10 322 TYR A C 1
ATOM 5211 O O . TYR A 1 325 ? -15.172 -11.029 0.676 1.00 11.46 322 TYR A O 1
ATOM 5229 N N . GLY A 1 326 ? -14.311 -10.694 2.736 1.00 11.26 323 GLY A N 1
ATOM 5230 C CA . GLY A 1 326 ? -13.743 -12.029 2.848 1.00 12.07 323 GLY A CA 1
ATOM 5231 C C . GLY A 1 326 ? -12.472 -12.272 2.076 1.00 12.74 323 GLY A C 1
ATOM 5232 O O . GLY A 1 326 ? -11.898 -13.351 2.205 1.00 14.75 323 GLY A O 1
ATOM 5236 N N . SER A 1 327 ? -12.014 -11.287 1.309 1.00 12.26 324 SER A N 1
ATOM 5237 C CA . SER A 1 327 ? -10.762 -11.429 0.574 1.00 13.63 324 SER A CA 1
ATOM 5238 C C . SER A 1 327 ? -9.576 -11.283 1.543 1.00 12.99 324 SER A C 1
ATOM 5239 O O . SER A 1 327 ? -9.655 -10.553 2.540 1.00 13.07 324 SER A O 1
ATOM 5247 N N . MET A 1 328 ? -8.498 -11.994 1.248 1.00 14.15 325 MET A N 1
ATOM 5248 C CA . MET A 1 328 ? -7.291 -11.952 2.070 1.00 14.35 325 MET A CA 1
ATOM 5249 C C . MET A 1 328 ? -6.557 -10.641 1.854 1.00 13.89 325 MET A C 1
ATOM 5250 O O . MET A 1 328 ? -6.257 -10.261 0.714 1.00 14.47 325 MET A O 1
ATOM 5264 N N . ALA A 1 329 ? -6.255 -9.960 2.944 1.00 13.32 326 ALA A N 1
ATOM 5265 C CA . ALA A 1 329 ? -5.603 -8.671 2.879 1.00 13.60 326 ALA A CA 1
ATOM 5266 C C . ALA A 1 329 ? -4.403 -8.638 3.819 1.00 14.69 326 ALA A C 1
ATOM 5267 O O . ALA A 1 329 ? -4.267 -9.508 4.669 1.00 16.15 326 ALA A O 1
ATOM 5274 N N . GLU A 1 330 ? -3.548 -7.627 3.661 1.00 14.46 327 GLU A N 1
ATOM 5275 C CA . GLU A 1 330 ? -2.293 -7.539 4.397 1.00 14.95 327 GLU A CA 1
ATOM 5276 C C . GLU A 1 330 ? -2.033 -6.118 4.887 1.00 14.55 327 GLU A C 1
ATOM 5277 O O . GLU A 1 330 ? -2.176 -5.153 4.128 1.00 14.40 327 GLU A O 1
ATOM 5289 N N . ILE A 1 331 ? -1.694 -6.004 6.168 1.00 14.25 328 ILE A N 1
ATOM 5290 C CA . ILE A 1 331 ? -1.129 -4.781 6.743 1.00 14.00 328 ILE A CA 1
ATOM 5291 C C . ILE A 1 331 ? 0.362 -5.011 7.015 1.00 15.58 328 ILE A C 1
ATOM 5292 O O . ILE A 1 331 ? 0.740 -5.928 7.763 1.00 17.24 328 ILE A O 1
ATOM 5308 N N . ASP A 1 332 ? 1.208 -4.203 6.382 1.00 15.78 329 ASP A N 1
ATOM 5309 C CA . ASP A 1 332 ? 2.657 -4.253 6.579 1.00 18.71 329 ASP A CA 1
ATOM 5310 C C . ASP A 1 332 ? 3.063 -3.020 7.383 1.00 18.40 329 ASP A C 1
ATOM 5311 O O . ASP A 1 332 ? 3.174 -1.919 6.847 1.00 18.65 329 ASP A O 1
ATOM 5320 N N . CYS A 1 333 ? 3.273 -3.204 8.674 1.00 19.03 330 CYS A N 1
ATOM 5321 C CA . CYS A 1 333 ? 3.540 -2.074 9.564 1.00 19.89 330 CYS A CA 1
ATOM 5322 C C . CYS A 1 333 ? 4.861 -1.384 9.218 1.00 20.20 330 CYS A C 1
ATOM 5323 O O . CYS A 1 333 ? 4.940 -0.155 9.168 1.00 20.96 330 CYS A O 1
ATOM 5331 N N . GLU A 1 334 ? 5.897 -2.174 8.973 1.00 20.41 331 GLU A N 1
ATOM 5332 C CA . GLU A 1 334 ? 7.206 -1.611 8.693 1.00 25.44 331 GLU A CA 1
ATOM 5333 C C . GLU A 1 334 ? 7.167 -0.707 7.467 1.00 23.62 331 GLU A C 1
ATOM 5334 O O . GLU A 1 334 ? 7.872 0.288 7.415 1.00 23.52 331 GLU A O 1
ATOM 5346 N N . ASN A 1 335 ? 6.347 -1.054 6.482 1.00 23.62 332 ASN A N 1
ATOM 5347 C CA . ASN A 1 335 ? 6.276 -0.289 5.242 1.00 24.95 332 ASN A CA 1
ATOM 5348 C C . ASN A 1 335 ? 5.054 0.619 5.215 1.00 21.64 332 ASN A C 1
ATOM 5349 O O . ASN A 1 335 ? 4.877 1.392 4.276 1.00 21.50 332 ASN A O 1
ATOM 5360 N N . GLY A 1 336 ? 4.203 0.503 6.230 1.00 19.57 333 GLY A N 1
ATOM 5361 C CA . GLY A 1 336 ? 2.988 1.289 6.312 1.00 19.19 333 GLY A CA 1
ATOM 5362 C C . GLY A 1 336 ? 2.069 1.058 5.128 1.00 20.05 333 GLY A C 1
ATOM 5363 O O . GLY A 1 336 ? 1.418 2.002 4.656 1.00 22.41 333 GLY A O 1
ATOM 5367 N N . SER A 1 337 ? 2.001 -0.188 4.643 1.00 17.61 334 SER A N 1
ATOM 5368 C CA . SER A 1 337 ? 1.252 -0.489 3.421 1.00 16.07 334 SER A CA 1
ATOM 5369 C C . SER A 1 337 ? 0.055 -1.401 3.648 1.00 14.46 334 SER A C 1
ATOM 5370 O O . SER A 1 337 ? -0.048 -2.071 4.668 1.00 14.56 334 SER A O 1
ATOM 5378 N N . PHE A 1 338 ? -0.894 -1.341 2.713 1.00 14.84 335 PHE A N 1
ATOM 5379 C CA . PHE A 1 338 ? -2.087 -2.181 2.721 1.00 13.58 335 PHE A CA 1
ATOM 5380 C C . PHE A 1 338 ? -2.213 -2.854 1.361 1.00 13.37 335 PHE A C 1
ATOM 5381 O O . PHE A 1 338 ? -2.134 -2.177 0.334 1.00 12.81 335 PHE A O 1
ATOM 5398 N N . SER A 1 339 ? -2.456 -4.163 1.352 1.00 13.03 336 SER A N 1
ATOM 5399 C CA . SER A 1 339 ? -2.568 -4.920 0.110 1.00 13.92 336 SER A CA 1
ATOM 5400 C C . SER A 1 339 ? -3.712 -5.909 0.171 1.00 14.36 336 SER A C 1
ATOM 5401 O O . SER A 1 339 ? -4.084 -6.402 1.246 1.00 14.89 336 SER A O 1
ATOM 5409 N N . ILE A 1 340 ? -4.256 -6.227 -0.998 1.00 12.97 337 ILE A N 1
ATOM 5410 C CA . ILE A 1 340 ? -5.268 -7.269 -1.083 1.00 12.88 337 ILE A CA 1
ATOM 5411 C C . ILE A 1 340 ? -4.618 -8.366 -1.891 1.00 13.53 337 ILE A C 1
ATOM 5412 O O . ILE A 1 340 ? -4.176 -8.162 -3.023 1.00 14.32 337 ILE A O 1
ATOM 5428 N N . LEU A 1 341 ? -4.545 -9.549 -1.295 1.00 14.57 338 LEU A N 1
ATOM 5429 C CA . LEU A 1 341 ? -3.664 -10.596 -1.778 1.00 15.59 338 LEU A CA 1
ATOM 5430 C C . LEU A 1 341 ? -4.336 -11.631 -2.685 1.00 15.56 338 LEU A C 1
ATOM 5431 O O . LEU A 1 341 ? -3.825 -12.743 -2.864 1.00 17.17 338 LEU A O 1
ATOM 5447 N N . GLU A 1 342 ? -5.457 -11.250 -3.274 1.00 14.48 339 GLU A N 1
ATOM 5448 C CA . GLU A 1 342 ? -6.118 -12.054 -4.276 1.00 14.91 339 GLU A CA 1
ATOM 5449 C C . GLU A 1 342 ? -6.962 -11.158 -5.196 1.00 13.97 339 GLU A C 1
ATOM 5450 O O . GLU A 1 342 ? -7.043 -9.947 -4.985 1.00 13.66 339 GLU A O 1
ATOM 5462 N N . SER A 1 343 ? -7.562 -11.743 -6.229 1.00 13.95 340 SER A N 1
ATOM 5463 C CA . SER A 1 343 ? -8.464 -10.972 -7.091 1.00 13.41 340 SER A CA 1
ATOM 5464 C C . SER A 1 343 ? -9.777 -10.705 -6.392 1.00 12.43 340 SER A C 1
ATOM 5465 O O . SER A 1 343 ? -10.165 -11.414 -5.456 1.00 12.86 340 SER A O 1
ATOM 5473 N N . GLY A 1 344 ? -10.486 -9.686 -6.862 1.00 11.55 341 GLY A N 1
ATOM 5474 C CA . GLY A 1 344 ? -11.797 -9.405 -6.299 1.00 11.14 341 GLY A CA 1
ATOM 5475 C C . GLY A 1 344 ? -12.860 -10.249 -6.975 1.00 11.36 341 GLY A C 1
ATOM 5476 O O . GLY A 1 344 ? -13.924 -10.506 -6.415 1.00 12.67 341 GLY A O 1
ATOM 5480 N N . VAL A 1 345 ? -12.559 -10.692 -8.188 1.00 12.23 342 VAL A N 1
ATOM 5481 C CA . VAL A 1 345 ? -13.500 -11.397 -9.035 1.00 12.71 342 VAL A CA 1
ATOM 5482 C C . VAL A 1 345 ? -12.801 -12.549 -9.749 1.00 14.18 342 VAL A C 1
ATOM 5483 O O . VAL A 1 345 ? -11.576 -12.551 -9.862 1.00 15.09 342 VAL A O 1
ATOM 5496 N N . GLU A 1 346 ? -13.582 -13.491 -10.275 1.00 14.79 343 GLU A N 1
ATOM 5497 C CA . GLU A 1 346 ? -13.056 -14.637 -11.001 1.00 18.12 343 GLU A CA 1
ATOM 5498 C C . GLU A 1 346 ? -12.968 -14.432 -12.512 1.00 20.80 343 GLU A C 1
ATOM 5499 O O . GLU A 1 346 ? -13.616 -13.552 -13.079 1.00 21.96 343 GLU A O 1
ATOM 5512 N N . ALA B 1 3 ? -42.164 -16.817 36.025 1.00 50.43 0 ALA B N 1
ATOM 5513 C CA . ALA B 1 3 ? -41.016 -15.890 36.237 1.00 47.43 0 ALA B CA 1
ATOM 5514 C C . ALA B 1 3 ? -39.696 -16.636 36.109 1.00 46.40 0 ALA B C 1
ATOM 5515 O O . ALA B 1 3 ? -39.578 -17.794 36.512 1.00 48.50 0 ALA B O 1
ATOM 5521 N N . MET B 1 4 ? -38.706 -15.962 35.539 1.00 42.69 1 MET B N 1
ATOM 5522 C CA . MET B 1 4 ? -37.394 -16.557 35.312 1.00 40.29 1 MET B CA 1
ATOM 5523 C C . MET B 1 4 ? -36.340 -15.955 36.231 1.00 34.16 1 MET B C 1
ATOM 5524 O O . MET B 1 4 ? -35.164 -16.326 36.174 1.00 34.96 1 MET B O 1
ATOM 5538 N N . LEU B 1 5 ? -36.757 -14.994 37.047 1.00 27.12 2 LEU B N 1
ATOM 5539 C CA . LEU B 1 5 ? -35.828 -14.268 37.889 1.00 19.71 2 LEU B CA 1
ATOM 5540 C C . LEU B 1 5 ? -36.226 -14.451 39.337 1.00 18.45 2 LEU B C 1
ATOM 5541 O O . LEU B 1 5 ? -37.398 -14.353 39.685 1.00 18.23 2 LEU B O 1
ATOM 5557 N N . ILE B 1 6 ? -35.225 -14.721 40.163 1.00 17.47 3 ILE B N 1
ATOM 5558 C CA . ILE B 1 6 ? -35.394 -14.802 41.605 1.00 17.43 3 ILE B CA 1
ATOM 5559 C C . ILE B 1 6 ? -35.671 -13.417 42.181 1.00 15.31 3 ILE B C 1
ATOM 5560 O O . ILE B 1 6 ? -34.963 -12.454 41.877 1.00 15.01 3 ILE B O 1
ATOM 5576 N N . LYS B 1 7 ? -36.679 -13.349 43.037 1.00 14.20 4 LYS B N 1
ATOM 5577 C CA . LYS B 1 7 ? -37.000 -12.152 43.798 1.00 14.69 4 LYS B CA 1
ATOM 5578 C C . LYS B 1 7 ? -36.261 -12.200 45.128 1.00 14.21 4 LYS B C 1
ATOM 5579 O O . LYS B 1 7 ? -36.431 -13.172 45.875 1.00 14.66 4 LYS B O 1
ATOM 5598 N N . PRO B 1 8 ? -35.424 -11.183 45.419 1.00 14.53 5 PRO B N 1
ATOM 5599 C CA . PRO B 1 8 ? -34.633 -11.193 46.651 1.00 14.97 5 PRO B CA 1
ATOM 5600 C C . PRO B 1 8 ? -35.440 -10.826 47.896 1.00 13.93 5 PRO B C 1
ATOM 5601 O O . PRO B 1 8 ? -36.565 -10.311 47.794 1.00 13.86 5 PRO B O 1
ATOM 5612 N N . LYS B 1 9 ? -34.863 -11.089 49.058 1.00 13.48 6 LYS B N 1
ATOM 5613 C CA . LYS B 1 9 ? -35.561 -10.853 50.322 1.00 16.56 6 LYS B CA 1
ATOM 5614 C C . LYS B 1 9 ? -35.654 -9.380 50.685 1.00 13.25 6 LYS B C 1
ATOM 5615 O O . LYS B 1 9 ? -34.766 -8.601 50.380 1.00 13.29 6 LYS B O 1
ATOM 5634 N N . ARG B 1 10 ? -36.781 -9.038 51.304 1.00 12.50 7 ARG B N 1
ATOM 5635 C CA . ARG B 1 10 ? -37.061 -7.717 51.866 1.00 13.10 7 ARG B CA 1
ATOM 5636 C C . ARG B 1 10 ? -35.930 -7.177 52.730 1.00 11.56 7 ARG B C 1
ATOM 5637 O O . ARG B 1 10 ? -35.412 -7.889 53.583 1.00 13.14 7 ARG B O 1
ATOM 5658 N N . LEU B 1 11 ? -35.585 -5.910 52.527 1.00 11.18 8 LEU B N 1
ATOM 5659 C CA . LEU B 1 11 ? -34.665 -5.188 53.377 1.00 11.75 8 LEU B CA 1
ATOM 5660 C C . LEU B 1 11 ? -35.416 -4.638 54.576 1.00 12.23 8 LEU B C 1
ATOM 5661 O O . LEU B 1 11 ? -36.587 -4.294 54.458 1.00 12.41 8 LEU B O 1
ATOM 5677 N N . GLN B 1 12 ? -34.768 -4.591 55.731 1.00 12.63 9 GLN B N 1
ATOM 5678 C CA . GLN B 1 12 ? -35.350 -3.887 56.875 1.00 13.99 9 GLN B CA 1
ATOM 5679 C C . GLN B 1 12 ? -34.289 -3.148 57.691 1.00 13.52 9 GLN B C 1
ATOM 5680 O O . GLN B 1 12 ? -33.094 -3.456 57.603 1.00 13.52 9 GLN B O 1
ATOM 5694 N N . PRO B 1 13 ? -34.732 -2.166 58.493 1.00 13.59 10 PRO B N 1
ATOM 5695 C CA . PRO B 1 13 ? -33.797 -1.468 59.372 1.00 13.38 10 PRO B CA 1
ATOM 5696 C C . PRO B 1 13 ? -32.942 -2.446 60.173 1.00 13.05 10 PRO B C 1
ATOM 5697 O O . PRO B 1 13 ? -33.416 -3.505 60.612 1.00 12.70 10 PRO B O 1
ATOM 5708 N N . GLY B 1 14 ? -31.668 -2.110 60.319 1.00 12.81 11 GLY B N 1
ATOM 5709 C CA . GLY B 1 14 ? -30.741 -2.969 61.034 1.00 13.78 11 GLY B CA 1
ATOM 5710 C C . GLY B 1 14 ? -29.929 -3.832 60.082 1.00 14.78 11 GLY B C 1
ATOM 5711 O O . GLY B 1 14 ? -28.910 -4.413 60.475 1.00 16.05 11 GLY B O 1
ATOM 5715 N N . ASP B 1 15 ? -30.381 -3.939 58.838 1.00 14.34 12 ASP B N 1
ATOM 5716 C CA . ASP B 1 15 ? -29.678 -4.763 57.847 1.00 14.80 12 ASP B CA 1
ATOM 5717 C C . ASP B 1 15 ? -28.415 -4.061 57.338 1.00 16.27 12 ASP B C 1
ATOM 5718 O O . ASP B 1 15 ? -28.298 -2.833 57.395 1.00 16.41 12 ASP B O 1
ATOM 5727 N N . ILE B 1 16 ? -27.471 -4.858 56.851 1.00 17.04 13 ILE B N 1
ATOM 5728 C CA . ILE B 1 16 ? -26.252 -4.340 56.250 1.00 17.03 13 ILE B CA 1
ATOM 5729 C C . ILE B 1 16 ? -26.393 -4.186 54.737 1.00 16.45 13 ILE B C 1
ATOM 5730 O O . ILE B 1 16 ? -26.862 -5.104 54.050 1.00 17.04 13 ILE B O 1
ATOM 5746 N N . VAL B 1 17 ? -25.995 -3.015 54.237 1.00 13.92 14 VAL B N 1
ATOM 5747 C CA A VAL B 1 17 ? -25.959 -2.742 52.805 0.33 14.03 14 VAL B CA 1
ATOM 5748 C CA B VAL B 1 17 ? -25.958 -2.750 52.805 0.67 13.97 14 VAL B CA 1
ATOM 5749 C C . VAL B 1 17 ? -24.516 -2.454 52.396 1.00 13.86 14 VAL B C 1
ATOM 5750 O O . VAL B 1 17 ? -23.770 -1.788 53.128 1.00 14.88 14 VAL B O 1
ATOM 5775 N N . ALA B 1 18 ? -24.116 -2.994 51.250 1.00 13.18 15 ALA B N 1
ATOM 5776 C CA . ALA B 1 18 ? -22.783 -2.779 50.705 1.00 13.35 15 ALA B CA 1
ATOM 5777 C C . ALA B 1 18 ? -22.875 -1.701 49.653 1.00 12.05 15 ALA B C 1
ATOM 5778 O O . ALA B 1 18 ? -23.842 -1.683 48.907 1.00 12.25 15 ALA B O 1
ATOM 5785 N N . THR B 1 19 ? -21.872 -0.828 49.580 1.00 12.66 16 THR B N 1
ATOM 5786 C CA . THR B 1 19 ? -21.769 0.154 48.502 1.00 11.42 16 THR B CA 1
ATOM 5787 C C . THR B 1 19 ? -20.610 -0.252 47.598 1.00 11.77 16 THR B C 1
ATOM 5788 O O . THR B 1 19 ? -19.572 -0.740 48.069 1.00 12.55 16 THR B O 1
ATOM 5799 N N . VAL B 1 20 ? -20.809 -0.060 46.299 1.00 11.05 17 VAL B N 1
ATOM 5800 C CA . VAL B 1 20 ? -19.852 -0.472 45.285 1.00 10.81 17 VAL B CA 1
ATOM 5801 C C . VAL B 1 20 ? -19.670 0.590 44.203 1.00 11.49 17 VAL B C 1
ATOM 5802 O O . VAL B 1 20 ? -20.569 1.408 43.949 1.00 11.13 17 VAL B O 1
ATOM 5815 N N . SER B 1 21 ? -18.507 0.541 43.550 1.00 12.42 18 SER B N 1
ATOM 5816 C CA . SER B 1 21 ? -18.176 1.463 42.452 1.00 12.60 18 SER B CA 1
ATOM 5817 C C . SER B 1 21 ? -17.862 0.681 41.176 1.00 13.45 18 SER B C 1
ATOM 5818 O O . SER B 1 21 ? -16.690 0.537 40.818 1.00 15.23 18 SER B O 1
ATOM 5826 N N . PRO B 1 22 ? -18.904 0.163 40.495 1.00 12.20 19 PRO B N 1
ATOM 5827 C CA . PRO B 1 22 ? -18.686 -0.675 39.311 1.00 11.03 19 PRO B CA 1
ATOM 5828 C C . PRO B 1 22 ? -18.421 0.120 38.037 1.00 10.69 19 PRO B C 1
ATOM 5829 O O . PRO B 1 22 ? -17.917 -0.428 37.043 1.00 10.82 19 PRO B O 1
ATOM 5840 N N . SER B 1 23 ? -18.727 1.407 38.087 1.00 10.50 20 SER B N 1
ATOM 5841 C CA . SER B 1 23 ? -18.602 2.282 36.924 1.00 11.23 20 SER B CA 1
ATOM 5842 C C . SER B 1 23 ? -17.566 3.370 37.208 1.00 12.42 20 SER B C 1
ATOM 5843 O O . SER B 1 23 ? -16.372 3.051 37.342 1.00 13.07 20 SER B O 1
ATOM 5851 N N . TRP B 1 24 ? -17.981 4.626 37.324 1.00 12.14 21 TRP B N 1
ATOM 5852 C CA . TRP B 1 24 ? -17.021 5.688 37.686 1.00 13.88 21 TRP B CA 1
ATOM 5853 C C . TRP B 1 24 ? -16.614 5.554 39.155 1.00 14.17 21 TRP B C 1
ATOM 5854 O O . TRP B 1 24 ? -17.436 5.257 40.021 1.00 14.39 21 TRP B O 1
ATOM 5875 N N . GLY B 1 25 ? -15.335 5.747 39.431 1.00 14.94 22 GLY B N 1
ATOM 5876 C CA . GLY B 1 25 ? -14.817 5.583 40.776 1.00 14.77 22 GLY B CA 1
ATOM 5877 C C . GLY B 1 25 ? -14.683 6.854 41.612 1.00 14.98 22 GLY B C 1
ATOM 5878 O O . GLY B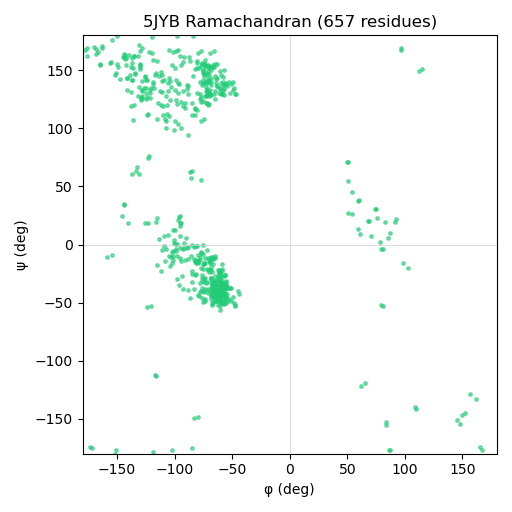 1 25 ? -13.887 6.875 42.546 1.00 16.11 22 GLY B O 1
ATOM 5882 N N . GLY B 1 26 ? -15.448 7.907 41.305 1.00 13.76 23 GLY B N 1
ATOM 5883 C CA . GLY B 1 26 ? -15.253 9.183 41.951 1.00 14.08 23 GLY B CA 1
ATOM 5884 C C . GLY B 1 26 ? -15.636 9.267 43.427 1.00 14.24 23 GLY B C 1
ATOM 5885 O O . GLY B 1 26 ? -15.230 10.202 44.117 1.00 15.16 23 GLY B O 1
ATOM 5889 N N . ALA B 1 27 ? -16.406 8.300 43.927 1.00 14.18 24 ALA B N 1
ATOM 5890 C CA . ALA B 1 27 ? -16.904 8.380 45.307 1.00 14.52 24 ALA B CA 1
ATOM 5891 C C . ALA B 1 27 ? -15.762 8.555 46.310 1.00 15.51 24 ALA B C 1
ATOM 5892 O O . ALA B 1 27 ? -15.901 9.226 47.334 1.00 15.68 24 ALA B O 1
ATOM 5899 N N . GLY B 1 28 ? -14.626 7.934 46.023 1.00 16.14 25 GLY B N 1
ATOM 5900 C CA . GLY B 1 28 ? -13.478 8.049 46.895 1.00 16.89 25 GLY B CA 1
ATOM 5901 C C . GLY B 1 28 ? -12.526 9.202 46.614 1.00 17.67 25 GLY B C 1
ATOM 5902 O O . GLY B 1 28 ? -11.554 9.379 47.354 1.00 17.47 25 GLY B O 1
ATOM 5906 N N . ASP B 1 29 ? -12.769 9.979 45.557 1.00 18.42 26 ASP B N 1
ATOM 5907 C CA . ASP B 1 29 ? -11.899 11.117 45.279 1.00 20.29 26 ASP B CA 1
ATOM 5908 C C . ASP B 1 29 ? -12.010 12.152 46.394 1.00 19.54 26 ASP B C 1
ATOM 5909 O O . ASP B 1 29 ? -13.089 12.382 46.953 1.00 19.07 26 ASP B O 1
ATOM 5918 N N . SER B 1 30 ? -10.893 12.802 46.698 1.00 19.10 27 SER B N 1
ATOM 5919 C CA . SER B 1 30 ? -10.808 13.622 47.906 1.00 20.83 27 SER B CA 1
ATOM 5920 C C . SER B 1 30 ? -11.905 14.692 47.986 1.00 22.13 27 SER B C 1
ATOM 5921 O O . SER B 1 30 ? -12.421 14.972 49.068 1.00 24.36 27 SER B O 1
ATOM 5929 N N . GLU B 1 31 ? -12.255 15.294 46.855 1.00 20.89 28 GLU B N 1
ATOM 5930 C CA . GLU B 1 31 ? -13.237 16.377 46.847 1.00 21.61 28 GLU B CA 1
ATOM 5931 C C . GLU B 1 31 ? -14.687 15.874 46.770 1.00 18.14 28 GLU B C 1
ATOM 5932 O O . GLU B 1 31 ? -15.627 16.667 46.933 1.00 18.52 28 GLU B O 1
ATOM 5944 N N . ILE B 1 32 ? -14.863 14.576 46.518 1.00 15.56 29 ILE B N 1
ATOM 5945 C CA . ILE B 1 32 ? -16.189 13.959 46.383 1.00 15.48 29 ILE B CA 1
ATOM 5946 C C . ILE B 1 32 ? -16.571 13.156 47.630 1.00 14.76 29 ILE B C 1
ATOM 5947 O O . ILE B 1 32 ? -17.733 12.822 47.845 1.00 13.67 29 ILE B O 1
ATOM 5963 N N . ARG B 1 33 ? -15.578 12.816 48.441 1.00 14.39 30 ARG B N 1
ATOM 5964 C CA . ARG B 1 33 ? -15.810 11.903 49.551 1.00 15.58 30 ARG B CA 1
ATOM 5965 C C . ARG B 1 33 ? -16.892 12.404 50.493 1.00 14.03 30 ARG B C 1
ATOM 5966 O O . ARG B 1 33 ? -17.688 11.602 50.966 1.00 13.37 30 ARG B O 1
ATOM 5987 N N . TRP B 1 34 ? -16.942 13.713 50.760 1.00 14.36 31 TRP B N 1
ATOM 5988 C CA . TRP B 1 34 ? -17.991 14.283 51.623 1.00 14.85 31 TRP B CA 1
ATOM 5989 C C . TRP B 1 34 ? -19.390 13.921 51.108 1.00 14.93 31 TRP B C 1
ATOM 5990 O O . TRP B 1 34 ? -20.334 13.762 51.893 1.00 14.72 31 TRP B O 1
ATOM 6011 N N . ARG B 1 35 ? -19.525 13.779 49.789 1.00 14.98 32 ARG B N 1
ATOM 6012 C CA . ARG B 1 35 ? -20.810 13.547 49.167 1.00 14.14 32 ARG B CA 1
ATOM 6013 C C . ARG B 1 35 ? -21.217 12.085 49.339 1.00 14.42 32 ARG B C 1
ATOM 6014 O O . ARG B 1 35 ? -22.381 11.776 49.626 1.00 14.01 32 ARG B O 1
ATOM 6035 N N . TYR B 1 36 ? -20.244 11.189 49.175 1.00 13.13 33 TYR B N 1
ATOM 6036 C CA . TYR B 1 36 ? -20.447 9.781 49.492 1.00 12.81 33 TYR B CA 1
ATOM 6037 C C . TYR B 1 36 ? -20.925 9.651 50.948 1.00 12.42 33 TYR B C 1
ATOM 6038 O O . TYR B 1 36 ? -21.923 8.969 51.233 1.00 12.49 33 TYR B O 1
ATOM 6056 N N . GLU B 1 37 ? -20.205 10.291 51.865 1.00 13.08 34 GLU B N 1
ATOM 6057 C CA . GLU B 1 37 ? -20.560 10.258 53.298 1.00 13.03 34 GLU B CA 1
ATOM 6058 C C . GLU B 1 37 ? -21.956 10.813 53.587 1.00 13.79 34 GLU B C 1
ATOM 6059 O O . GLU B 1 37 ? -22.642 10.311 54.474 1.00 14.84 34 GLU B O 1
ATOM 6071 N N . GLN B 1 38 ? -22.397 11.800 52.813 1.00 13.16 35 GLN B N 1
ATOM 6072 C CA . GLN B 1 38 ? -23.731 12.357 52.985 1.00 14.14 35 GLN B CA 1
ATOM 6073 C C . GLN B 1 38 ? -24.783 11.329 52.597 1.00 12.84 35 GLN B C 1
ATOM 6074 O O . GLN B 1 38 ? -25.770 11.155 53.303 1.00 13.12 35 GLN B O 1
ATOM 6088 N N . GLY B 1 39 ? -24.567 10.618 51.497 1.00 11.91 36 GLY B N 1
ATOM 6089 C CA . GLY B 1 39 ? -25.460 9.532 51.112 1.00 11.65 36 GLY B CA 1
ATOM 6090 C C . GLY B 1 39 ? -25.506 8.416 52.151 1.00 11.93 36 GLY B C 1
ATOM 6091 O O . GLY B 1 39 ? -26.579 7.936 52.484 1.00 12.06 36 GLY B O 1
ATOM 6095 N N . VAL B 1 40 ? -24.345 8.026 52.670 1.00 12.66 37 VAL B N 1
ATOM 6096 C CA . VAL B 1 40 ? -24.247 7.014 53.711 1.00 12.91 37 VAL B CA 1
ATOM 6097 C C . VAL B 1 40 ? -25.051 7.441 54.951 1.00 14.27 37 VAL B C 1
ATOM 6098 O O . VAL B 1 40 ? -25.758 6.626 55.564 1.00 15.12 37 VAL B O 1
ATOM 6111 N N . LYS B 1 41 ? -24.964 8.722 55.305 1.00 13.51 38 LYS B N 1
ATOM 6112 C CA . LYS B 1 41 ? -25.716 9.233 56.449 1.00 14.88 38 LYS B CA 1
ATOM 6113 C C . LYS B 1 41 ? -27.239 9.042 56.303 1.00 12.90 38 LYS B C 1
ATOM 6114 O O . LYS B 1 41 ? -27.922 8.767 57.295 1.00 12.24 38 LYS B O 1
ATOM 6133 N N . ARG B 1 42 ? -27.779 9.182 55.097 1.00 13.97 39 ARG B N 1
ATOM 6134 C CA . ARG B 1 42 ? -29.218 8.987 54.917 1.00 14.77 39 ARG B CA 1
ATOM 6135 C C . ARG B 1 42 ? -29.578 7.504 54.985 1.00 14.78 39 ARG B C 1
ATOM 6136 O O . ARG B 1 42 ? -30.612 7.144 55.547 1.00 15.02 39 ARG B O 1
ATOM 6157 N N . LEU B 1 43 ? -28.725 6.639 54.426 1.00 13.78 40 LEU B N 1
ATOM 6158 C CA . LEU B 1 43 ? -28.966 5.202 54.538 1.00 12.65 40 LEU B CA 1
ATOM 6159 C C . LEU B 1 43 ? -29.017 4.814 56.020 1.00 12.01 40 LEU B C 1
ATOM 6160 O O . LEU B 1 43 ? -29.840 3.988 56.423 1.00 11.84 40 LEU B O 1
ATOM 6176 N N . GLU B 1 44 ? -28.159 5.421 56.832 1.00 12.93 41 GLU B N 1
ATOM 6177 C CA . GLU B 1 44 ? -28.118 5.127 58.262 1.00 14.30 41 GLU B CA 1
ATOM 6178 C C . GLU B 1 44 ? -29.298 5.717 59.008 1.00 14.54 41 GLU B C 1
ATOM 6179 O O . GLU B 1 44 ? -29.934 5.032 59.825 1.00 15.76 41 GLU B O 1
ATOM 6191 N N . GLU B 1 45 ? -29.578 6.994 58.776 1.00 14.57 42 GLU B N 1
ATOM 6192 C CA . GLU B 1 45 ? -30.532 7.703 59.614 1.00 16.45 42 GLU B CA 1
ATOM 6193 C C . GLU B 1 45 ? -31.971 7.581 59.131 1.00 16.24 42 GLU B C 1
ATOM 6194 O O . GLU B 1 45 ? -32.891 7.462 59.943 1.00 17.73 42 GLU B O 1
ATOM 6206 N N . VAL B 1 46 ? -32.178 7.632 57.828 1.00 15.10 43 VAL B N 1
ATOM 6207 C CA . VAL B 1 46 ? -33.531 7.555 57.298 1.00 14.87 43 VAL B CA 1
ATOM 6208 C C . VAL B 1 46 ? -34.028 6.097 57.277 1.00 14.95 43 VAL B C 1
ATOM 6209 O O . VAL B 1 46 ? -35.162 5.804 57.686 1.00 15.96 43 VAL B O 1
ATOM 6222 N N . PHE B 1 47 ? -33.172 5.188 56.823 1.00 13.27 44 PHE B N 1
ATOM 6223 C CA . PHE B 1 47 ? -33.578 3.803 56.586 1.00 12.38 44 PHE B CA 1
ATOM 6224 C C . PHE B 1 47 ? -33.104 2.842 57.682 1.00 13.40 44 PHE B C 1
ATOM 6225 O O . PHE B 1 47 ? -33.549 1.706 57.740 1.00 13.87 44 PHE B O 1
ATOM 6242 N N . GLY B 1 48 ? -32.231 3.306 58.563 1.00 14.65 45 GLY B N 1
ATOM 6243 C CA . GLY B 1 48 ? -31.768 2.491 59.665 1.00 15.54 45 GLY B CA 1
ATOM 6244 C C . GLY B 1 48 ? -30.756 1.420 59.311 1.00 14.93 45 GLY B C 1
ATOM 6245 O O . GLY B 1 48 ? -30.618 0.444 60.038 1.00 15.41 45 GLY B O 1
ATOM 6249 N N . LEU B 1 49 ? -30.051 1.593 58.204 1.00 13.65 46 LEU B N 1
ATOM 6250 C CA . LEU B 1 49 ? -29.158 0.560 57.705 1.00 13.37 46 LEU B CA 1
ATOM 6251 C C . LEU B 1 49 ? -27.731 0.779 58.185 1.00 14.57 46 LEU B C 1
ATOM 6252 O O . LEU B 1 49 ? -27.347 1.892 58.558 1.00 15.71 46 LEU B O 1
ATOM 6268 N N . THR B 1 50 ? -26.985 -0.323 58.251 1.00 14.24 47 THR B N 1
ATOM 6269 C CA . THR B 1 50 ? -25.544 -0.302 58.453 1.00 15.33 47 THR B CA 1
ATOM 6270 C C . THR B 1 50 ? -24.889 -0.417 57.101 1.00 15.45 47 THR B C 1
ATOM 6271 O O . THR B 1 50 ? -25.249 -1.303 56.329 1.00 15.79 47 THR B O 1
ATOM 6282 N N . VAL B 1 51 ? -23.937 0.471 56.821 1.00 15.67 48 VAL B N 1
ATOM 6283 C CA . VAL B 1 51 ? -23.343 0.578 55.488 1.00 16.10 48 VAL B CA 1
ATOM 6284 C C . VAL B 1 51 ? -21.888 0.161 55.510 1.00 15.84 48 VAL B C 1
ATOM 6285 O O . VAL B 1 51 ? -21.127 0.587 56.365 1.00 16.52 48 VAL B O 1
ATOM 6298 N N . VAL B 1 52 ? -21.513 -0.692 54.566 1.00 15.65 49 VAL B N 1
ATOM 6299 C CA A VAL B 1 52 ? -20.124 -1.109 54.446 0.36 15.69 49 VAL B CA 1
ATOM 6300 C CA B VAL B 1 52 ? -20.133 -1.144 54.439 0.64 15.63 49 VAL B CA 1
ATOM 6301 C C . VAL B 1 52 ? -19.655 -0.940 53.004 1.00 14.60 49 VAL B C 1
ATOM 6302 O O . VAL B 1 52 ? -20.255 -1.484 52.079 1.00 14.33 49 VAL B O 1
ATOM 6327 N N . PRO B 1 53 ? -18.586 -0.153 52.812 1.00 13.42 50 PRO B N 1
ATOM 6328 C CA . PRO B 1 53 ? -18.040 -0.027 51.456 1.00 12.70 50 PRO B CA 1
ATOM 6329 C C . PRO B 1 53 ? -17.207 -1.268 51.088 1.00 12.96 50 PRO B C 1
ATOM 6330 O O . PRO B 1 53 ? -16.484 -1.784 51.941 1.00 13.76 50 PRO B O 1
ATOM 6341 N N . MET B 1 54 ? -17.307 -1.747 49.853 1.00 12.49 51 MET B N 1
ATOM 6342 C CA . MET B 1 54 ? -16.498 -2.881 49.459 1.00 14.17 51 MET B CA 1
ATOM 6343 C C . MET B 1 54 ? -15.040 -2.438 49.276 1.00 15.43 51 MET B C 1
ATOM 6344 O O . MET B 1 54 ? -14.757 -1.266 49.035 1.00 16.18 51 MET B O 1
ATOM 6358 N N . PRO B 1 55 ? -14.101 -3.382 49.409 1.00 17.14 52 PRO B N 1
ATOM 6359 C CA . PRO B 1 55 ? -12.682 -3.041 49.601 1.00 18.31 52 PRO B CA 1
ATOM 6360 C C . PRO B 1 55 ? -12.070 -2.058 48.599 1.00 18.21 52 PRO B C 1
ATOM 6361 O O . PRO B 1 55 ? -11.216 -1.245 48.980 1.00 19.42 52 PRO B O 1
ATOM 6372 N N . ASN B 1 56 ? -12.452 -2.149 47.336 1.00 17.77 53 ASN B N 1
ATOM 6373 C CA . ASN B 1 56 ? -11.836 -1.317 46.304 1.00 17.02 53 ASN B CA 1
ATOM 6374 C C . ASN B 1 56 ? -12.659 -0.081 45.954 1.00 17.28 53 ASN B C 1
ATOM 6375 O O . ASN B 1 56 ? -12.223 0.774 45.174 1.00 17.64 53 ASN B O 1
ATOM 6386 N N . SER B 1 57 ? -13.831 0.025 46.556 1.00 16.63 54 SER B N 1
ATOM 6387 C CA . SER B 1 57 ? -14.856 0.934 46.039 1.00 15.16 54 SER B CA 1
ATOM 6388 C C . SER B 1 57 ? -14.543 2.418 46.269 1.00 14.48 54 SER B C 1
ATOM 6389 O O . SER B 1 57 ? -15.105 3.289 45.594 1.00 13.93 54 SER B O 1
ATOM 6397 N N . LEU B 1 58 ? -13.679 2.711 47.230 1.00 13.97 55 LEU B N 1
ATOM 6398 C CA . LEU B 1 58 ? -13.364 4.097 47.557 1.00 15.11 55 LEU B CA 1
ATOM 6399 C C . LEU B 1 58 ? -11.907 4.440 47.258 1.00 15.03 55 LEU B C 1
ATOM 6400 O O . LEU B 1 58 ? -11.370 5.411 47.796 1.00 15.62 55 LEU B O 1
ATOM 6416 N N . LYS B 1 59 ? -11.279 3.679 46.365 1.00 15.48 56 LYS B N 1
ATOM 6417 C CA . LYS B 1 59 ? -9.881 3.923 46.019 1.00 16.50 56 LYS B CA 1
ATOM 6418 C C . LYS B 1 59 ? -9.677 5.035 44.994 1.00 15.14 56 LYS B C 1
ATOM 6419 O O . LYS B 1 59 ? -8.547 5.340 44.647 1.00 16.10 56 LYS B O 1
ATOM 6438 N N . GLY B 1 60 ? -10.761 5.635 44.517 1.00 14.54 57 GLY B N 1
ATOM 6439 C CA . GLY B 1 60 ? -10.679 6.776 43.625 1.00 14.93 57 GLY B CA 1
ATOM 6440 C C . GLY B 1 60 ? -10.786 6.415 42.152 1.00 16.24 57 GLY B C 1
ATOM 6441 O O . GLY B 1 60 ? -10.714 5.236 41.762 1.00 15.64 57 GLY B O 1
ATOM 6445 N N . SER B 1 61 ? -10.938 7.450 41.322 1.00 16.62 58 SER B N 1
ATOM 6446 C CA . SER B 1 61 ? -11.383 7.234 39.949 1.00 15.45 58 SER B CA 1
ATOM 6447 C C . SER B 1 61 ? -10.252 6.693 39.073 1.00 14.66 58 SER B C 1
ATOM 6448 O O . SER B 1 61 ? -10.515 5.905 38.164 1.00 14.43 58 SER B O 1
ATOM 6456 N N . GLU B 1 62 ? -9.003 7.062 39.365 1.00 14.77 59 GLU B N 1
ATOM 6457 C CA . GLU B 1 62 ? -7.880 6.576 38.568 1.00 17.44 59 GLU B CA 1
ATOM 6458 C C . GLU B 1 62 ? -7.713 5.072 38.768 1.00 16.62 59 GLU B C 1
ATOM 6459 O O . GLU B 1 62 ? -7.635 4.319 37.795 1.00 15.54 59 GLU B O 1
ATOM 6471 N N . PHE B 1 63 ? -7.640 4.644 40.031 1.00 17.51 60 PHE B N 1
ATOM 6472 C CA . PHE B 1 63 ? -7.539 3.217 40.346 1.00 17.36 60 PHE B CA 1
ATOM 6473 C C . PHE B 1 63 ? -8.703 2.427 39.760 1.00 15.59 60 PHE B C 1
ATOM 6474 O O . PHE B 1 63 ? -8.513 1.384 39.128 1.00 15.60 60 PHE B O 1
ATOM 6491 N N . ILE B 1 64 ? -9.916 2.913 39.989 1.00 14.41 61 ILE B N 1
ATOM 6492 C CA . ILE B 1 64 ? -11.107 2.193 39.576 1.00 13.77 61 ILE B CA 1
ATOM 6493 C C . ILE B 1 64 ? -11.148 2.013 38.046 1.00 14.17 61 ILE B C 1
ATOM 6494 O O . ILE B 1 64 ? -11.449 0.918 37.542 1.00 13.65 61 ILE B O 1
ATOM 6510 N N . TYR B 1 65 ? -10.813 3.069 37.317 1.00 13.53 62 TYR B N 1
ATOM 6511 C CA . TYR B 1 65 ? -10.777 2.990 35.864 1.00 13.42 62 TYR B CA 1
ATOM 6512 C C . TYR B 1 65 ? -9.778 1.939 35.380 1.00 14.60 62 TYR B C 1
ATOM 6513 O O . TYR B 1 65 ? -10.069 1.165 34.466 1.00 14.15 62 TYR B O 1
ATOM 6531 N N . ASN B 1 66 ? -8.591 1.934 35.977 1.00 15.19 63 ASN B N 1
ATOM 6532 C CA . ASN B 1 66 ? -7.524 1.051 35.549 1.00 16.70 63 ASN B CA 1
ATOM 6533 C C . ASN B 1 66 ? -7.696 -0.392 36.020 1.00 17.13 63 ASN B C 1
ATOM 6534 O O . ASN B 1 66 ? -6.938 -1.259 35.603 1.00 17.85 63 ASN B O 1
ATOM 6545 N N . ASN B 1 67 ? -8.698 -0.646 36.861 1.00 17.17 64 ASN B N 1
ATOM 6546 C CA . ASN B 1 67 ? -8.852 -1.953 37.510 1.00 17.27 64 ASN B CA 1
ATOM 6547 C C . ASN B 1 67 ? -10.274 -2.503 37.467 1.00 15.65 64 ASN B C 1
ATOM 6548 O O . ASN B 1 67 ? -10.921 -2.671 38.512 1.00 15.02 64 ASN B O 1
ATOM 6559 N N . PRO B 1 68 ? -10.791 -2.775 36.251 1.00 15.77 65 PRO B N 1
ATOM 6560 C CA . PRO B 1 68 ? -12.106 -3.411 36.123 1.00 14.69 65 PRO B CA 1
ATOM 6561 C C . PRO B 1 68 ? -12.188 -4.733 36.908 1.00 16.33 65 PRO B C 1
ATOM 6562 O O . PRO B 1 68 ? -13.253 -5.069 37.437 1.00 16.01 65 PRO B O 1
ATOM 6573 N N . GLN B 1 69 ? -11.090 -5.479 36.974 1.00 17.32 66 GLN B N 1
ATOM 6574 C CA . GLN B 1 69 ? -11.086 -6.716 37.744 1.00 19.08 66 GLN B CA 1
ATOM 6575 C C . GLN B 1 69 ? -11.376 -6.453 39.233 1.00 16.78 66 GLN B C 1
ATOM 6576 O O . GLN B 1 69 ? -12.156 -7.164 39.849 1.00 16.15 66 GLN B O 1
ATOM 6590 N N . ALA B 1 70 ? -10.750 -5.441 39.825 1.00 17.36 67 ALA B N 1
ATOM 6591 C CA . ALA B 1 70 ? -11.031 -5.086 41.217 1.00 17.83 67 ALA B CA 1
ATOM 6592 C C . ALA B 1 70 ? -12.494 -4.659 41.429 1.00 16.34 67 ALA B C 1
ATOM 6593 O O . ALA B 1 70 ? -13.099 -4.958 42.476 1.00 16.78 67 ALA B O 1
ATOM 6600 N N . ARG B 1 71 ? -13.078 -3.973 40.453 1.00 15.53 68 ARG B N 1
ATOM 6601 C CA . ARG B 1 71 ? -14.492 -3.628 40.539 1.00 14.41 68 ARG B CA 1
ATOM 6602 C C . ARG B 1 71 ? -15.338 -4.894 40.577 1.00 15.22 68 ARG B C 1
ATOM 6603 O O . ARG B 1 71 ? -16.275 -4.998 41.365 1.00 15.83 68 ARG B O 1
ATOM 6624 N N . ALA B 1 72 ? -15.008 -5.864 39.723 1.00 14.91 69 ALA B N 1
ATOM 6625 C CA . ALA B 1 72 ? -15.774 -7.106 39.677 1.00 15.38 69 ALA B CA 1
ATOM 6626 C C . ALA B 1 72 ? -15.614 -7.871 40.992 1.00 15.09 69 ALA B C 1
ATOM 6627 O O . ALA B 1 72 ? -16.568 -8.461 41.509 1.00 14.62 69 ALA B O 1
ATOM 6634 N N . GLU B 1 73 ? -14.411 -7.840 41.546 1.00 15.72 70 GLU B N 1
ATOM 6635 C CA . GLU B 1 73 ? -14.151 -8.488 42.823 1.00 18.41 70 GLU B CA 1
ATOM 6636 C C . GLU B 1 73 ? -15.013 -7.877 43.919 1.00 16.39 70 GLU B C 1
ATOM 6637 O O . GLU B 1 73 ? -15.528 -8.600 44.778 1.00 16.86 70 GLU B O 1
ATOM 6649 N N . ASP B 1 74 ? -15.185 -6.560 43.891 1.00 15.47 71 ASP B N 1
ATOM 6650 C CA . ASP B 1 74 ? -16.024 -5.888 44.887 1.00 15.50 71 ASP B CA 1
ATOM 6651 C C . ASP B 1 74 ? -17.456 -6.398 44.802 1.00 14.47 71 ASP B C 1
ATOM 6652 O O . ASP B 1 74 ? -18.108 -6.612 45.832 1.00 14.43 71 ASP B O 1
ATOM 6661 N N . LEU B 1 75 ? -17.949 -6.588 43.581 1.00 14.05 72 LEU B N 1
ATOM 6662 C CA . LEU B 1 75 ? -19.305 -7.123 43.408 1.00 15.30 72 LEU B CA 1
ATOM 6663 C C . LEU B 1 75 ? -19.396 -8.530 43.965 1.00 15.24 72 LEU B C 1
ATOM 6664 O O . LEU B 1 75 ? -20.347 -8.866 44.683 1.00 14.09 72 LEU B O 1
ATOM 6680 N N . MET B 1 76 ? -18.409 -9.360 43.639 1.00 15.62 73 MET B N 1
ATOM 6681 C CA . MET B 1 76 ? -18.417 -10.732 44.128 1.00 17.93 73 MET B CA 1
ATOM 6682 C C . MET B 1 76 ? -18.336 -10.783 45.663 1.00 16.40 73 MET B C 1
ATOM 6683 O O . MET B 1 76 ? -19.039 -11.560 46.310 1.00 16.70 73 MET B O 1
ATOM 6697 N N . THR B 1 77 ? -17.455 -9.976 46.246 1.00 16.22 74 THR B N 1
ATOM 6698 C CA . THR B 1 77 ? -17.351 -9.876 47.687 1.00 16.67 74 THR B CA 1
ATOM 6699 C C . THR B 1 77 ? -18.701 -9.570 48.347 1.00 16.09 74 THR B C 1
ATOM 6700 O O . THR B 1 77 ? -19.082 -10.190 49.351 1.00 17.16 74 THR B O 1
ATOM 6711 N N . ALA B 1 78 ? -19.409 -8.601 47.795 1.00 15.32 75 ALA B N 1
ATOM 6712 C CA . ALA B 1 78 ? -20.689 -8.193 48.336 1.00 14.86 75 ALA B CA 1
ATOM 6713 C C . ALA B 1 78 ? -21.727 -9.292 48.193 1.00 14.40 75 ALA B C 1
ATOM 6714 O O . ALA B 1 78 ? -22.480 -9.548 49.121 1.00 15.61 75 ALA B O 1
ATOM 6721 N N . PHE B 1 79 ? -21.792 -9.933 47.028 1.00 12.84 76 PHE B N 1
ATOM 6722 C CA . PHE B 1 79 ? -22.733 -11.044 46.857 1.00 12.46 76 PHE B CA 1
ATOM 6723 C C . PHE B 1 79 ? -22.407 -12.252 47.748 1.00 12.92 76 PHE B C 1
ATOM 6724 O O . PHE B 1 79 ? -23.316 -12.859 48.311 1.00 14.37 76 PHE B O 1
ATOM 6741 N N . GLN B 1 80 ? -21.127 -12.588 47.940 1.00 14.36 77 GLN B N 1
ATOM 6742 C CA . GLN B 1 80 ? -20.784 -13.804 48.674 1.00 17.43 77 GLN B CA 1
ATOM 6743 C C . GLN B 1 80 ? -20.814 -13.640 50.200 1.00 17.97 77 GLN B C 1
ATOM 6744 O O . GLN B 1 80 ? -20.816 -14.626 50.916 1.00 19.97 77 GLN B O 1
ATOM 6758 N N . ASP B 1 81 ? -20.847 -12.404 50.688 1.00 18.11 78 ASP B N 1
ATOM 6759 C CA . ASP B 1 81 ? -20.989 -12.171 52.126 1.00 19.30 78 ASP B CA 1
ATOM 6760 C C . ASP B 1 81 ? -22.458 -12.248 52.529 1.00 17.99 78 ASP B C 1
ATOM 6761 O O . ASP B 1 81 ? -23.262 -11.389 52.170 1.00 17.45 78 ASP B O 1
ATOM 6770 N N . THR B 1 82 ? -22.799 -13.284 53.291 1.00 19.30 79 THR B N 1
ATOM 6771 C CA . THR B 1 82 ? -24.189 -13.546 53.644 1.00 19.91 79 THR B CA 1
ATOM 6772 C C . THR B 1 82 ? -24.735 -12.509 54.631 1.00 19.74 79 THR B C 1
ATOM 6773 O O . THR B 1 82 ? -25.933 -12.443 54.850 1.00 21.19 79 THR B O 1
ATOM 6784 N N . ARG B 1 83 ? -23.869 -11.690 55.215 1.00 18.27 80 ARG B N 1
ATOM 6785 C CA . ARG B 1 83 ? -24.335 -10.627 56.112 1.00 18.00 80 ARG B CA 1
ATOM 6786 C C . ARG B 1 83 ? -24.896 -9.450 55.326 1.00 16.59 80 ARG B C 1
ATOM 6787 O O . ARG B 1 83 ? -25.657 -8.647 55.854 1.00 16.62 80 ARG B O 1
ATOM 6808 N N . VAL B 1 84 ? -24.511 -9.353 54.057 1.00 15.12 81 VAL B N 1
ATOM 6809 C CA . VAL B 1 84 ? -24.948 -8.250 53.212 1.00 13.40 81 VAL B CA 1
ATOM 6810 C C . VAL B 1 84 ? -26.308 -8.554 52.606 1.00 13.31 81 VAL B C 1
ATOM 6811 O O . VAL B 1 84 ? -26.463 -9.554 51.906 1.00 13.68 81 VAL B O 1
ATOM 6824 N N . LYS B 1 85 ? -27.280 -7.687 52.879 1.00 13.26 82 LYS B N 1
ATOM 6825 C CA . LYS B 1 85 ? -28.658 -7.874 52.445 1.00 14.47 82 LYS B CA 1
ATOM 6826 C C . LYS B 1 85 ? -29.042 -7.032 51.230 1.00 13.15 82 LYS B C 1
ATOM 6827 O O . LYS B 1 85 ? -30.057 -7.301 50.581 1.00 13.52 82 LYS B O 1
ATOM 6846 N N . ALA B 1 86 ? -28.243 -6.015 50.914 1.00 12.20 83 ALA B N 1
ATOM 6847 C CA . ALA B 1 86 ? -28.448 -5.255 49.691 1.00 11.65 83 ALA B CA 1
ATOM 6848 C C . ALA B 1 86 ? -27.162 -4.600 49.253 1.00 11.06 83 ALA B C 1
ATOM 6849 O O . ALA B 1 86 ? -26.254 -4.405 50.056 1.00 11.37 83 ALA B O 1
ATOM 6856 N N . ILE B 1 87 ? -27.100 -4.291 47.957 1.00 10.10 84 ILE B N 1
ATOM 6857 C CA . ILE B 1 87 ? -25.941 -3.684 47.327 1.00 10.40 84 ILE B CA 1
ATOM 6858 C C . ILE B 1 87 ? -26.414 -2.482 46.538 1.00 9.57 84 ILE B C 1
ATOM 6859 O O . ILE B 1 87 ? -27.338 -2.588 45.742 1.00 9.89 84 ILE B O 1
ATOM 6875 N N . ILE B 1 88 ? -25.831 -1.311 46.782 1.00 10.33 85 ILE B N 1
ATOM 6876 C CA . ILE B 1 88 ? -26.234 -0.122 46.053 1.00 10.65 85 ILE B CA 1
ATOM 6877 C C . ILE B 1 88 ? -25.004 0.502 45.396 1.00 11.50 85 ILE B C 1
ATOM 6878 O O . ILE B 1 88 ? -23.977 0.699 46.035 1.00 11.42 85 ILE B O 1
ATOM 6894 N N . ALA B 1 89 ? -25.127 0.802 44.105 1.00 11.55 86 ALA B N 1
ATOM 6895 C CA . ALA B 1 89 ? -24.065 1.442 43.355 1.00 11.70 86 ALA B CA 1
ATOM 6896 C C . ALA B 1 89 ? -23.925 2.900 43.761 1.00 11.68 86 ALA B C 1
ATOM 6897 O O . ALA B 1 89 ? -24.906 3.599 44.013 1.00 11.79 86 ALA B O 1
ATOM 6904 N N . ASN B 1 90 ? -22.686 3.347 43.845 1.00 11.54 87 ASN B N 1
ATOM 6905 C CA . ASN B 1 90 ? -22.433 4.734 44.161 1.00 12.53 87 ASN B CA 1
ATOM 6906 C C . ASN B 1 90 ? -22.866 5.695 43.061 1.00 10.85 87 ASN B C 1
ATOM 6907 O O . ASN B 1 90 ? -23.360 6.775 43.348 1.00 10.71 87 ASN B O 1
ATOM 6918 N N . ILE B 1 91 ? -22.696 5.277 41.812 1.00 10.48 88 ILE B N 1
ATOM 6919 C CA A ILE B 1 91 ? -22.835 6.165 40.669 0.42 10.70 88 ILE B CA 1
ATOM 6920 C CA B ILE B 1 91 ? -22.905 6.146 40.670 0.58 10.62 88 ILE B CA 1
ATOM 6921 C C . ILE B 1 91 ? -22.671 5.350 39.381 1.00 11.31 88 ILE B C 1
ATOM 6922 O O . ILE B 1 91 ? -22.111 4.246 39.407 1.00 11.18 88 ILE B O 1
ATOM 6953 N N . GLY B 1 92 ? -23.139 5.901 38.271 1.00 10.91 89 GLY B N 1
ATOM 6954 C CA . GLY B 1 92 ? -22.879 5.319 36.964 1.00 11.37 89 GLY B CA 1
ATOM 6955 C C . GLY B 1 92 ? -21.533 5.744 36.434 1.00 12.36 89 GLY B C 1
ATOM 6956 O O . GLY B 1 92 ? -20.568 5.938 37.182 1.00 11.56 89 GLY B O 1
ATOM 6960 N N . GLY B 1 93 ? -21.453 5.827 35.106 1.00 12.76 90 GLY B N 1
ATOM 6961 C CA . GLY B 1 93 ? -20.206 6.038 34.426 1.00 12.79 90 GLY B CA 1
ATOM 6962 C C . GLY B 1 93 ? -20.395 5.635 32.975 1.00 12.02 90 GLY B C 1
ATOM 6963 O O . GLY B 1 93 ? -21.376 6.016 32.338 1.00 12.59 90 GLY B O 1
ATOM 6967 N N . GLN B 1 94 ? -19.466 4.864 32.438 1.00 11.21 91 GLN B N 1
ATOM 6968 C CA . GLN B 1 94 ? -19.573 4.463 31.029 1.00 10.73 91 GLN B CA 1
ATOM 6969 C C . GLN B 1 94 ? -18.882 3.165 30.647 1.00 11.68 91 GLN B C 1
ATOM 6970 O O . GLN B 1 94 ? -19.069 2.714 29.520 1.00 12.69 91 GLN B O 1
ATOM 6984 N N . ASP B 1 95 ? -18.078 2.572 31.532 1.00 10.41 92 ASP B N 1
ATOM 6985 C CA . ASP B 1 95 ? -17.195 1.478 31.090 1.00 10.81 92 ASP B CA 1
ATOM 6986 C C . ASP B 1 95 ? -17.342 0.190 31.884 1.00 10.86 92 ASP B C 1
ATOM 6987 O O . ASP B 1 95 ? -16.460 -0.659 31.844 1.00 10.79 92 ASP B O 1
ATOM 6996 N N . SER B 1 96 ? -18.445 0.007 32.601 1.00 10.60 93 SER B N 1
ATOM 6997 C CA . SER B 1 96 ? -18.575 -1.220 33.380 1.00 11.48 93 SER B CA 1
ATOM 6998 C C . SER B 1 96 ? -18.746 -2.464 32.484 1.00 11.00 93 SER B C 1
ATOM 6999 O O . SER B 1 96 ? -18.572 -3.586 32.949 1.00 11.71 93 SER B O 1
ATOM 7007 N N . ILE B 1 97 ? -18.983 -2.269 31.187 1.00 12.22 94 ILE B N 1
ATOM 7008 C CA . ILE B 1 97 ? -18.972 -3.406 30.253 1.00 12.19 94 ILE B CA 1
ATOM 7009 C C . ILE B 1 97 ? -17.632 -4.145 30.344 1.00 12.19 94 ILE B C 1
ATOM 7010 O O . ILE B 1 97 ? -17.547 -5.340 30.085 1.00 11.98 94 ILE B O 1
ATOM 7026 N N . ARG B 1 98 ? -16.586 -3.430 30.755 1.00 12.12 95 ARG B N 1
ATOM 7027 C CA . ARG B 1 98 ? -15.254 -4.005 30.912 1.00 12.69 95 ARG B CA 1
ATOM 7028 C C . ARG B 1 98 ? -15.150 -5.041 32.016 1.00 12.74 95 ARG B C 1
ATOM 7029 O O . ARG B 1 98 ? -14.159 -5.785 32.070 1.00 13.29 95 ARG B O 1
ATOM 7050 N N . LEU B 1 99 ? -16.124 -5.068 32.920 1.00 11.93 96 LEU B N 1
ATOM 7051 C CA . LEU B 1 99 ? -16.130 -6.082 33.975 1.00 12.28 96 LEU B CA 1
ATOM 7052 C C . LEU B 1 99 ? -16.503 -7.467 33.474 1.00 13.24 96 LEU B C 1
ATOM 7053 O O . LEU B 1 99 ? -16.252 -8.461 34.156 1.00 14.13 96 LEU B O 1
ATOM 7069 N N . LEU B 1 100 ? -17.083 -7.551 32.285 1.00 13.96 97 LEU B N 1
ATOM 7070 C CA . LEU B 1 100 ? -17.704 -8.803 31.826 1.00 14.93 97 LEU B CA 1
ATOM 7071 C C . LEU B 1 100 ? -16.835 -10.060 32.003 1.00 16.16 97 LEU B C 1
ATOM 7072 O O . LEU B 1 100 ? -17.289 -11.059 32.555 1.00 17.69 97 LEU B O 1
ATOM 7088 N N . PRO B 1 101 ? -15.583 -10.021 31.557 1.00 15.69 98 PRO B N 1
ATOM 7089 C CA . PRO B 1 101 ? -14.840 -11.291 31.655 1.00 17.94 98 PRO B CA 1
ATOM 7090 C C . PRO B 1 101 ? -14.452 -11.697 33.068 1.00 18.94 98 PRO B C 1
ATOM 7091 O O . PRO B 1 101 ? -13.908 -12.784 33.226 1.00 20.27 98 PRO B O 1
ATOM 7102 N N . TYR B 1 102 ? -14.722 -10.857 34.060 1.00 19.97 99 TYR B N 1
ATOM 7103 C CA . TYR B 1 102 ? -14.283 -11.097 35.427 1.00 21.78 99 TYR B CA 1
ATOM 7104 C C . TYR B 1 102 ? -15.428 -11.495 36.360 1.00 22.48 99 TYR B C 1
ATOM 7105 O O . TYR B 1 102 ? -15.209 -11.803 37.536 1.00 24.55 99 TYR B O 1
ATOM 7123 N N . ILE B 1 103 ? -16.649 -11.492 35.844 1.00 19.35 100 ILE B N 1
ATOM 7124 C CA . ILE B 1 103 ? -17.816 -11.777 36.667 1.00 18.29 100 ILE B CA 1
ATOM 7125 C C . ILE B 1 103 ? -18.016 -13.280 36.884 1.00 18.22 100 ILE B C 1
ATOM 7126 O O . ILE B 1 103 ? -18.025 -14.060 35.936 1.00 19.02 100 ILE B O 1
ATOM 7142 N N . ASP B 1 104 ? -18.202 -13.673 38.141 1.00 19.38 101 ASP B N 1
ATOM 7143 C CA . ASP B 1 104 ? -18.633 -15.029 38.463 1.00 21.11 101 ASP B CA 1
ATOM 7144 C C . ASP B 1 104 ? -20.143 -15.038 38.606 1.00 19.51 101 ASP B C 1
ATOM 7145 O O . ASP B 1 104 ? -20.687 -14.632 39.635 1.00 18.74 101 ASP B O 1
ATOM 7154 N N . PHE B 1 105 ? -20.824 -15.479 37.559 1.00 19.75 102 PHE B N 1
ATOM 7155 C CA . PHE B 1 105 ? -22.277 -15.469 37.552 1.00 19.51 102 PHE B CA 1
ATOM 7156 C C . PHE B 1 105 ? -22.857 -16.431 38.588 1.00 20.69 102 PHE B C 1
ATOM 7157 O O . PHE B 1 105 ? -23.915 -16.172 39.162 1.00 19.14 102 PHE B O 1
ATOM 7174 N N A ASN B 1 106 ? -22.149 -17.530 38.826 0.41 21.74 103 ASN B N 1
ATOM 7175 N N B ASN B 1 106 ? -22.160 -17.535 38.833 0.59 21.78 103 ASN B N 1
ATOM 7176 C CA A ASN B 1 106 ? -22.569 -18.518 39.813 0.41 22.49 103 ASN B CA 1
ATOM 7177 C CA B ASN B 1 106 ? -22.618 -18.494 39.831 0.59 22.45 103 ASN B CA 1
ATOM 7178 C C A ASN B 1 106 ? -22.639 -17.904 41.204 0.41 20.63 103 ASN B C 1
ATOM 7179 C C B ASN B 1 106 ? -22.687 -17.846 41.195 0.59 20.43 103 ASN B C 1
ATOM 7180 O O A ASN B 1 106 ? -23.514 -18.238 41.994 0.41 20.60 103 ASN B O 1
ATOM 7181 O O B ASN B 1 106 ? -23.603 -18.106 41.963 0.59 20.54 103 ASN B O 1
ATOM 7202 N N . ALA B 1 107 ? -21.708 -17.002 41.495 1.00 19.10 104 ALA B N 1
ATOM 7203 C CA . ALA B 1 107 ? -21.647 -16.358 42.789 1.00 17.68 104 ALA B CA 1
ATOM 7204 C C . ALA B 1 107 ? -22.871 -15.472 42.994 1.00 16.65 104 ALA B C 1
ATOM 7205 O O . ALA B 1 107 ? -23.410 -15.414 44.094 1.00 18.21 104 ALA B O 1
ATOM 7213 N N . ILE B 1 108 ? -23.325 -14.804 41.941 1.00 14.53 105 ILE B N 1
ATOM 7214 C CA . ILE B 1 108 ? -24.550 -14.039 42.028 1.00 13.62 105 ILE B CA 1
ATOM 7215 C C . ILE B 1 108 ? -25.749 -14.979 42.180 1.00 15.30 105 ILE B C 1
ATOM 7216 O O . ILE B 1 108 ? -26.593 -14.797 43.063 1.00 14.41 105 ILE B O 1
ATOM 7232 N N . ARG B 1 109 ? -25.811 -16.021 41.359 1.00 18.03 106 ARG B N 1
ATOM 7233 C CA . ARG B 1 109 ? -26.976 -16.902 41.392 1.00 20.82 106 ARG B CA 1
ATOM 7234 C C . ARG B 1 109 ? -27.192 -17.543 42.764 1.00 19.20 106 ARG B C 1
ATOM 7235 O O . ARG B 1 109 ? -28.327 -17.674 43.225 1.00 19.14 106 ARG B O 1
ATOM 7256 N N . GLU B 1 110 ? -26.097 -17.931 43.412 1.00 18.00 107 GLU B N 1
ATOM 7257 C CA . GLU B 1 110 ? -26.164 -18.584 44.712 1.00 19.58 107 GLU B CA 1
ATOM 7258 C C . GLU B 1 110 ? -26.416 -17.635 45.885 1.00 16.31 107 GLU B C 1
ATOM 7259 O O . GLU B 1 110 ? -26.687 -18.099 46.997 1.00 16.78 107 GLU B O 1
ATOM 7271 N N . ASN B 1 111 ? -26.330 -16.328 45.655 1.00 15.54 108 ASN B N 1
ATOM 7272 C CA . ASN B 1 111 ? -26.502 -15.347 46.731 1.00 14.96 108 ASN B CA 1
ATOM 7273 C C . ASN B 1 111 ? -27.481 -14.241 46.341 1.00 14.46 108 ASN B C 1
ATOM 7274 O O . ASN B 1 111 ? -27.127 -13.066 46.294 1.00 14.19 108 ASN B O 1
ATOM 7285 N N . PRO B 1 112 ? -28.726 -14.609 46.044 1.00 14.56 109 PRO B N 1
ATOM 7286 C CA . PRO B 1 112 ? -29.690 -13.567 45.667 1.00 13.06 109 PRO B CA 1
ATOM 7287 C C . PRO B 1 112 ? -29.896 -12.536 46.784 1.00 14.02 109 PRO B C 1
ATOM 7288 O O . PRO B 1 112 ? -30.042 -12.907 47.948 1.00 15.21 109 PRO B O 1
ATOM 7299 N N . LYS B 1 113 ? -29.873 -11.264 46.416 1.00 12.45 110 LYS B N 1
ATOM 7300 C CA . LYS B 1 113 ? -30.077 -10.152 47.340 1.00 11.89 110 LYS B CA 1
ATOM 7301 C C . LYS B 1 113 ? -30.307 -8.932 46.486 1.00 10.42 110 LYS B C 1
ATOM 7302 O O . LYS B 1 113 ? -30.044 -8.947 45.282 1.00 10.35 110 LYS B O 1
ATOM 7321 N N . ILE B 1 114 ? -30.810 -7.872 47.101 1.00 10.36 111 ILE B N 1
ATOM 7322 C CA . ILE B 1 114 ? -31.041 -6.608 46.414 1.00 9.25 111 ILE B CA 1
ATOM 7323 C C . ILE B 1 114 ? -29.780 -5.995 45.797 1.00 9.94 111 ILE B C 1
ATOM 7324 O O . ILE B 1 114 ? -28.758 -5.825 46.469 1.00 9.53 111 ILE B O 1
ATOM 7340 N N . PHE B 1 115 ? -29.884 -5.626 44.520 1.00 9.32 112 PHE B N 1
ATOM 7341 C CA . PHE B 1 115 ? -28.853 -4.873 43.829 1.00 10.58 112 PHE B CA 1
ATOM 7342 C C . PHE B 1 115 ? -29.522 -3.704 43.111 1.00 10.09 112 PHE B C 1
ATOM 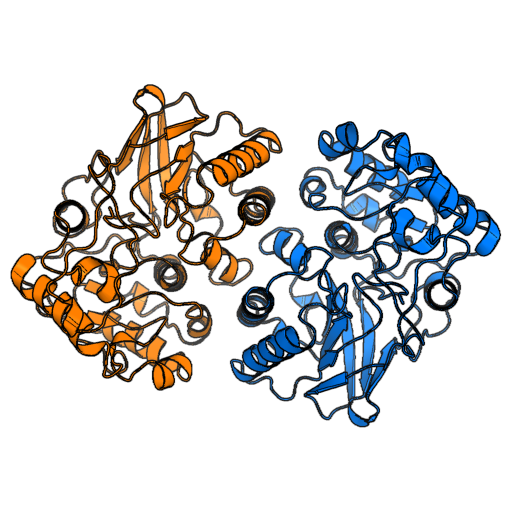7343 O O . PHE B 1 115 ? -30.463 -3.915 42.355 1.00 10.06 112 PHE B O 1
ATOM 7360 N N . MET B 1 116 ? -29.030 -2.492 43.331 1.00 9.63 113 MET B N 1
ATOM 7361 C CA . MET B 1 116 ? -29.723 -1.282 42.825 1.00 9.93 113 MET B CA 1
ATOM 7362 C C . MET B 1 116 ? -28.775 -0.207 42.308 1.00 10.25 113 MET B C 1
ATOM 7363 O O . MET B 1 116 ? -27.695 0.010 42.876 1.00 10.58 113 MET B O 1
ATOM 7377 N N . GLY B 1 117 ? -29.214 0.469 41.240 1.00 10.48 114 GLY B N 1
ATOM 7378 C CA . GLY B 1 117 ? -28.534 1.614 40.632 1.00 11.83 114 GLY B CA 1
ATOM 7379 C C . GLY B 1 117 ? -29.124 1.876 39.249 1.00 10.73 114 GLY B C 1
ATOM 7380 O O . GLY B 1 117 ? -30.101 1.227 38.863 1.00 11.10 114 GLY B O 1
ATOM 7384 N N . TYR B 1 118 ? -28.558 2.813 38.493 1.00 10.59 115 TYR B N 1
ATOM 7385 C CA . TYR B 1 118 ? -29.091 3.115 37.160 1.00 11.11 115 TYR B CA 1
ATOM 7386 C C . TYR B 1 118 ? -28.012 3.615 36.194 1.00 12.43 115 TYR B C 1
ATOM 7387 O O . TYR B 1 118 ? -26.841 3.663 36.550 1.00 12.48 115 TYR B O 1
ATOM 7405 N N . ALA B 1 119 ? -28.430 3.984 34.974 1.00 14.07 116 ALA B N 1
ATOM 7406 C CA . ALA B 1 119 ? -27.538 4.481 33.900 1.00 13.33 116 ALA B CA 1
ATOM 7407 C C . ALA B 1 119 ? -26.501 3.414 33.499 1.00 11.26 116 ALA B C 1
ATOM 7408 O O . ALA B 1 119 ? -26.903 2.324 33.111 1.00 9.63 116 ALA B O 1
ATOM 7415 N N . ASP B 1 120 ? -25.197 3.680 33.589 1.00 10.97 117 ASP B N 1
ATOM 7416 C CA . ASP B 1 120 ? -24.226 2.627 33.239 1.00 10.91 117 ASP B CA 1
ATOM 7417 C C . ASP B 1 120 ? -24.410 1.378 34.093 1.00 10.35 117 ASP B C 1
ATOM 7418 O O . ASP B 1 120 ? -24.005 0.277 33.698 1.00 10.67 117 ASP B O 1
ATOM 7427 N N . VAL B 1 121 ? -25.015 1.530 35.263 1.00 8.29 118 VAL B N 1
ATOM 7428 C CA . VAL B 1 121 ? -25.206 0.393 36.141 1.00 9.70 118 VAL B CA 1
ATOM 7429 C C . VAL B 1 121 ? -26.184 -0.617 35.502 1.00 9.83 118 VAL B C 1
ATOM 7430 O O . VAL B 1 121 ? -26.256 -1.769 35.914 1.00 9.92 118 VAL B O 1
ATOM 7443 N N . THR B 1 122 ? -26.838 -0.204 34.425 1.00 10.73 119 THR B N 1
ATOM 7444 C CA . THR B 1 122 ? -27.583 -1.130 33.544 1.00 10.66 119 THR B CA 1
ATOM 7445 C C . THR B 1 122 ? -26.752 -2.396 33.258 1.00 10.65 119 THR B C 1
ATOM 7446 O O . THR B 1 122 ? -27.266 -3.519 33.214 1.00 9.41 119 THR B O 1
ATOM 7457 N N . ILE B 1 123 ? -25.453 -2.209 33.051 1.00 10.63 120 ILE B N 1
ATOM 7458 C CA . ILE B 1 123 ? -24.584 -3.352 32.727 1.00 10.85 120 ILE B CA 1
ATOM 7459 C C . ILE B 1 123 ? -24.542 -4.318 33.907 1.00 10.61 120 ILE B C 1
ATOM 7460 O O . ILE B 1 123 ? -24.669 -5.534 33.740 1.00 10.65 120 ILE B O 1
ATOM 7476 N N . SER B 1 124 ? -24.382 -3.772 35.108 1.00 9.95 121 SER B N 1
ATOM 7477 C CA . SER B 1 124 ? -24.408 -4.614 36.307 1.00 10.90 121 SER B CA 1
ATOM 7478 C C . SER B 1 124 ? -25.770 -5.286 36.526 1.00 9.98 121 SER B C 1
ATOM 7479 O O . SER B 1 124 ? -25.855 -6.432 37.008 1.00 11.03 121 SER B O 1
ATOM 7487 N N . HIS B 1 125 ? -26.841 -4.615 36.160 1.00 9.40 122 HIS B N 1
ATOM 7488 C CA . HIS B 1 125 ? -28.139 -5.270 36.156 1.00 8.66 122 HIS B CA 1
ATOM 7489 C C . HIS B 1 125 ? -28.168 -6.446 35.217 1.00 8.75 122 HIS B C 1
ATOM 7490 O O . HIS B 1 125 ? -28.742 -7.506 35.536 1.00 9.18 122 HIS B O 1
ATOM 7504 N N . LEU B 1 126 ? -27.532 -6.295 34.061 1.00 8.50 123 LEU B N 1
ATOM 7505 C CA . LEU B 1 126 ? -27.505 -7.391 33.146 1.00 9.52 123 LEU B CA 1
ATOM 7506 C C . LEU B 1 126 ? -26.688 -8.545 33.716 1.00 10.98 123 LEU B C 1
ATOM 7507 O O . LEU B 1 126 ? -26.976 -9.694 33.404 1.00 11.50 123 LEU B O 1
ATOM 7523 N N . PHE B 1 127 ? -25.655 -8.262 34.517 1.00 10.74 124 PHE B N 1
ATOM 7524 C CA . PHE B 1 127 ? -24.962 -9.364 35.184 1.00 11.16 124 PHE B CA 1
ATOM 7525 C C . PHE B 1 127 ? -25.951 -10.146 36.061 1.00 11.73 124 PHE B C 1
ATOM 7526 O O . PHE B 1 127 ? -25.997 -11.370 36.022 1.00 13.12 124 PHE B O 1
ATOM 7543 N N . CYS B 1 128 ? -26.714 -9.438 36.877 1.00 10.92 125 CYS B N 1
ATOM 7544 C CA . CYS B 1 128 ? -27.667 -10.084 37.784 1.00 11.33 125 CYS B CA 1
ATOM 7545 C C . CYS B 1 128 ? -28.703 -10.888 36.977 1.00 10.84 125 CYS B C 1
ATOM 7546 O O . CYS B 1 128 ? -29.042 -12.025 37.286 1.00 10.43 125 CYS B O 1
ATOM 7554 N N . HIS B 1 129 ? -29.193 -10.254 35.924 1.00 10.43 126 HIS B N 1
ATOM 7555 C CA . HIS B 1 129 ? -30.223 -10.808 35.059 1.00 10.71 126 HIS B CA 1
ATOM 7556 C C . HIS B 1 129 ? -29.777 -12.149 34.452 1.00 11.31 126 HIS B C 1
ATOM 7557 O O . HIS B 1 129 ? -30.517 -13.133 34.434 1.00 12.31 126 HIS B O 1
ATOM 7571 N N . LYS B 1 130 ? -28.538 -12.196 33.993 1.00 11.45 127 LYS B N 1
ATOM 7572 C CA . LYS B 1 130 ? -27.977 -13.400 33.396 1.00 12.21 127 LYS B CA 1
ATOM 7573 C C . LYS B 1 130 ? -27.785 -14.510 34.439 1.00 12.54 127 LYS B C 1
ATOM 7574 O O . LYS B 1 130 ? -27.875 -15.678 34.124 1.00 13.09 127 LYS B O 1
ATOM 7593 N N . ALA B 1 131 ? -27.541 -14.107 35.679 1.00 13.10 128 ALA B N 1
ATOM 7594 C CA . ALA B 1 131 ? -27.399 -15.050 36.798 1.00 15.47 128 ALA B CA 1
ATOM 7595 C C . ALA B 1 131 ? -28.770 -15.511 37.296 1.00 16.28 128 ALA B C 1
ATOM 7596 O O . ALA B 1 131 ? -28.866 -16.406 38.124 1.00 19.91 128 ALA B O 1
ATOM 7603 N N . GLY B 1 132 ? -29.827 -14.886 36.800 1.00 14.09 129 GLY B N 1
ATOM 7604 C CA . GLY B 1 132 ? -31.178 -15.289 37.143 1.00 14.11 129 GLY B CA 1
ATOM 7605 C C . GLY B 1 132 ? -31.784 -14.566 38.327 1.00 14.44 129 GLY B C 1
ATOM 7606 O O . GLY B 1 132 ? -32.724 -15.067 38.927 1.00 15.88 129 GLY B O 1
ATOM 7610 N N . LEU B 1 133 ? -31.253 -13.383 38.632 1.00 12.93 130 LEU B N 1
ATOM 7611 C CA . LEU B 1 133 ? -31.669 -12.544 39.762 1.00 12.37 130 LEU B CA 1
ATOM 7612 C C . LEU B 1 133 ? -32.368 -11.284 39.291 1.00 12.46 130 LEU B C 1
ATOM 7613 O O . LEU B 1 133 ? -31.848 -10.579 38.426 1.00 13.16 130 LEU B O 1
ATOM 7629 N N . SER B 1 134 ? -33.520 -10.986 39.883 1.00 12.41 131 SER B N 1
ATOM 7630 C CA . SER B 1 134 ? -34.196 -9.715 39.648 1.00 12.35 131 SER B CA 1
ATOM 7631 C C . SER B 1 134 ? -33.489 -8.620 40.439 1.00 10.98 131 SER B C 1
ATOM 7632 O O . SER B 1 134 ? -33.409 -8.700 41.663 1.00 11.17 131 SER B O 1
ATOM 7640 N N . SER B 1 135 ? -33.022 -7.588 39.739 1.00 10.60 132 SER B N 1
ATOM 7641 C CA . SER B 1 135 ? -32.380 -6.445 40.382 1.00 10.04 132 SER B CA 1
ATOM 7642 C C . SER B 1 135 ? -33.177 -5.169 40.083 1.00 9.98 132 SER B C 1
ATOM 7643 O O . SER B 1 135 ? -34.222 -5.232 39.421 1.00 9.37 132 SER B O 1
ATOM 7651 N N . PHE B 1 136 ? -32.705 -4.025 40.579 1.00 9.20 133 PHE B N 1
ATOM 7652 C CA . PHE B 1 136 ? -33.575 -2.854 40.687 1.00 9.90 133 PHE B CA 1
ATOM 7653 C C . PHE B 1 136 ? -33.043 -1.632 39.982 1.00 9.85 133 PHE B C 1
ATOM 7654 O O . PHE B 1 136 ? -32.036 -1.059 40.380 1.00 10.01 133 PHE B O 1
ATOM 7671 N N . TYR B 1 137 ? -33.717 -1.235 38.908 1.00 11.20 134 TYR B N 1
ATOM 7672 C CA . TYR B 1 137 ? -33.335 0.004 38.222 1.00 10.59 134 TYR B CA 1
ATOM 7673 C C . TYR B 1 137 ? -33.818 1.180 39.097 1.00 10.72 134 TYR B C 1
ATOM 7674 O O . TYR B 1 137 ? -35.019 1.433 39.211 1.00 10.37 134 TYR B O 1
ATOM 7692 N N . GLY B 1 138 ? -32.891 1.881 39.737 1.00 9.81 135 GLY B N 1
ATOM 7693 C CA . GLY B 1 138 ? -33.263 2.725 40.856 1.00 10.59 135 GLY B CA 1
ATOM 7694 C C . GLY B 1 138 ? -32.133 3.602 41.362 1.00 11.14 135 GLY B C 1
ATOM 7695 O O . GLY B 1 138 ? -31.054 3.639 40.769 1.00 11.60 135 GLY B O 1
ATOM 7699 N N . PRO B 1 139 ? -32.385 4.332 42.455 1.00 10.81 136 PRO B N 1
ATOM 7700 C CA . PRO B 1 139 ? -31.456 5.364 42.905 1.00 11.10 136 PRO B CA 1
ATOM 7701 C C . PRO B 1 139 ? -30.098 4.839 43.353 1.00 10.96 136 PRO B C 1
ATOM 7702 O O . PRO B 1 139 ? -29.948 3.687 43.788 1.00 11.30 136 PRO B O 1
ATOM 7713 N N . ALA B 1 140 ? -29.127 5.739 43.263 1.00 11.38 137 ALA B N 1
ATOM 7714 C CA . ALA B 1 140 ? -27.726 5.488 43.614 1.00 10.11 137 ALA B CA 1
ATOM 7715 C C . ALA B 1 140 ? -27.259 6.420 44.739 1.00 11.05 137 ALA B C 1
ATOM 7716 O O . ALA B 1 140 ? -27.918 7.420 45.043 1.00 11.20 137 ALA B O 1
ATOM 7723 N N . ILE B 1 141 ? -26.124 6.093 45.352 1.00 10.65 138 ILE B N 1
ATOM 7724 C CA . ILE B 1 141 ? -25.681 6.823 46.524 1.00 11.23 138 ILE B CA 1
ATOM 7725 C C . ILE B 1 141 ? -25.446 8.308 46.240 1.00 11.21 138 ILE B C 1
ATOM 7726 O O . ILE B 1 141 ? -26.034 9.178 46.898 1.00 11.32 138 ILE B O 1
ATOM 7742 N N . LEU B 1 142 ? -24.591 8.619 45.267 1.00 11.20 139 LEU B N 1
ATOM 7743 C CA . LEU B 1 142 ? -24.132 9.990 45.108 1.00 11.80 139 LEU B CA 1
ATOM 7744 C C . LEU B 1 142 ? -25.207 10.908 44.516 1.00 11.79 139 LEU B C 1
ATOM 7745 O O . LEU B 1 142 ? -25.209 12.120 44.781 1.00 12.67 139 LEU B O 1
ATOM 7761 N N . THR B 1 143 ? -26.100 10.344 43.716 1.00 11.97 140 THR B N 1
ATOM 7762 C CA . THR B 1 143 ? -27.089 11.123 42.978 1.00 14.52 140 THR B CA 1
ATOM 7763 C C . THR B 1 143 ? -28.430 11.275 43.691 1.00 16.29 140 THR B C 1
ATOM 7764 O O . THR B 1 143 ? -29.148 12.237 43.449 1.00 18.92 140 THR B O 1
ATOM 7775 N N . ASP B 1 144 ? -28.782 10.320 44.549 1.00 13.88 141 ASP B N 1
ATOM 7776 C CA . ASP B 1 144 ? -30.124 10.268 45.124 1.00 12.75 141 ASP B CA 1
ATOM 7777 C C . ASP B 1 144 ? -30.089 10.264 46.640 1.00 12.44 141 ASP B C 1
ATOM 7778 O O . ASP B 1 144 ? -30.727 11.108 47.278 1.00 13.35 141 ASP B O 1
ATOM 7787 N N . PHE B 1 145 ? -29.341 9.342 47.237 1.00 11.61 142 PHE B N 1
ATOM 7788 C CA . PHE B 1 145 ? -29.296 9.274 48.695 1.00 11.20 142 PHE B CA 1
ATOM 7789 C C . PHE B 1 145 ? -28.531 10.464 49.278 1.00 12.79 142 PHE B C 1
ATOM 7790 O O . PHE B 1 145 ? -28.749 10.853 50.433 1.00 13.16 142 PHE B O 1
ATOM 7807 N N . ALA B 1 146 ? -27.681 11.077 48.460 1.00 12.38 143 ALA B N 1
ATOM 7808 C CA . ALA B 1 146 ? -26.864 12.201 48.911 1.00 12.78 143 ALA B CA 1
ATOM 7809 C C . ALA B 1 146 ? -27.424 13.572 48.503 1.00 12.45 143 ALA B C 1
ATOM 7810 O O . ALA B 1 146 ? -26.733 14.574 48.642 1.00 13.75 143 ALA B O 1
ATOM 7817 N N . GLU B 1 147 ? -28.671 13.628 48.030 1.00 11.68 144 GLU B N 1
ATOM 7818 C CA . GLU B 1 147 ? -29.292 14.919 47.698 1.00 11.98 144 GLU B CA 1
ATOM 7819 C C . GLU B 1 147 ? -29.092 15.956 48.807 1.00 13.66 144 GLU B C 1
ATOM 7820 O O . GLU B 1 147 ? -29.402 15.700 49.972 1.00 14.20 144 GLU B O 1
ATOM 7832 N N . ASN B 1 148 ? -28.614 17.135 48.431 1.00 14.05 145 ASN B N 1
ATOM 7833 C CA . ASN B 1 148 ? -28.401 18.193 49.411 1.00 15.54 145 ASN B CA 1
ATOM 7834 C C . ASN B 1 148 ? -29.632 18.517 50.227 1.00 15.99 145 ASN B C 1
ATOM 7835 O O . ASN B 1 148 ? -30.734 18.604 49.687 1.00 15.78 145 ASN B O 1
ATOM 7846 N N . VAL B 1 149 ? -29.396 18.684 51.531 1.00 15.95 146 VAL B N 1
ATOM 7847 C CA . VAL B 1 149 ? -30.348 19.173 52.533 1.00 16.54 146 VAL B CA 1
ATOM 7848 C C . VAL B 1 149 ? -31.266 18.047 52.985 1.00 15.57 146 VAL B C 1
ATOM 7849 O O . VAL B 1 149 ? -31.382 17.787 54.188 1.00 16.09 146 VAL B O 1
ATOM 7862 N N . GLU B 1 150 ? -31.905 17.373 52.036 1.00 14.29 147 GLU B N 1
ATOM 7863 C CA . GLU B 1 150 ? -32.692 16.190 52.362 1.00 15.56 147 GLU B CA 1
ATOM 7864 C C . GLU B 1 150 ? -33.009 15.397 51.112 1.00 13.41 147 GLU B C 1
ATOM 7865 O O . GLU B 1 150 ? -33.018 15.934 50.001 1.00 13.20 147 GLU B O 1
ATOM 7877 N N . MET B 1 151 ? -33.259 14.110 51.283 1.00 13.44 148 MET B N 1
ATOM 7878 C CA . MET B 1 151 ? -33.746 13.306 50.177 1.00 14.02 148 MET B CA 1
ATOM 7879 C C . MET B 1 151 ? -35.141 13.757 49.759 1.00 13.94 148 MET B C 1
ATOM 7880 O O . MET B 1 151 ? -35.917 14.304 50.539 1.00 13.90 148 MET B O 1
ATOM 7894 N N . ASP B 1 152 ? -35.443 13.533 48.498 1.00 14.18 149 ASP B N 1
ATOM 7895 C CA . ASP B 1 152 ? -36.761 13.825 47.986 1.00 14.16 149 ASP B CA 1
ATOM 7896 C C . ASP B 1 152 ? -37.720 12.775 48.550 1.00 12.91 149 ASP B C 1
ATOM 7897 O O . ASP B 1 152 ? -37.450 11.579 48.420 1.00 11.92 149 ASP B O 1
ATOM 7906 N N . PRO B 1 153 ? -38.839 13.206 49.160 1.00 14.39 150 PRO B N 1
ATOM 7907 C CA . PRO B 1 153 ? -39.785 12.237 49.736 1.00 14.29 150 PRO B CA 1
ATOM 7908 C C . PRO B 1 153 ? -40.314 11.210 48.735 1.00 12.44 150 PRO B C 1
ATOM 7909 O O . PRO B 1 153 ? -40.704 10.092 49.125 1.00 12.02 150 PRO B O 1
ATOM 7920 N N . TYR B 1 154 ? -40.355 11.576 47.459 1.00 11.28 151 TYR B N 1
ATOM 7921 C CA . TYR B 1 154 ? -40.817 10.641 46.428 1.00 11.43 151 TYR B CA 1
ATOM 7922 C C . TYR B 1 154 ? -39.853 9.466 46.290 1.00 11.30 151 TYR B C 1
ATOM 7923 O O . TYR B 1 154 ? -40.263 8.313 46.240 1.00 12.55 151 TYR B O 1
ATOM 7941 N N . THR B 1 155 ? -38.561 9.765 46.227 1.00 10.43 152 THR B N 1
ATOM 7942 C CA . THR B 1 155 ? -37.538 8.735 46.143 1.00 10.68 152 THR B CA 1
ATOM 7943 C C . THR B 1 155 ? -37.549 7.871 47.391 1.00 9.99 152 THR B C 1
ATOM 7944 O O . THR B 1 155 ? -37.499 6.657 47.283 1.00 9.67 152 THR B O 1
ATOM 7955 N N . VAL B 1 156 ? -37.679 8.496 48.564 1.00 10.32 153 VAL B N 1
ATOM 7956 C CA . VAL B 1 156 ? -37.791 7.752 49.813 1.00 9.93 153 VAL B CA 1
ATOM 7957 C C . VAL B 1 156 ? -38.982 6.785 49.785 1.00 9.58 153 VAL B C 1
ATOM 7958 O O . VAL B 1 156 ? -38.839 5.589 50.069 1.00 10.24 153 VAL B O 1
ATOM 7971 N N . GLU B 1 157 ? -40.149 7.283 49.416 1.00 10.00 154 GLU B N 1
ATOM 7972 C CA . GLU B 1 157 ? -41.352 6.475 49.341 1.00 11.73 154 GLU B CA 1
ATOM 7973 C C . GLU B 1 157 ? -41.177 5.252 48.445 1.00 11.23 154 GLU B C 1
ATOM 7974 O O . GLU B 1 157 ? -41.591 4.149 48.794 1.00 10.46 154 GLU B O 1
ATOM 7986 N N . MET B 1 158 ? -40.570 5.449 47.279 1.00 10.72 155 MET B N 1
ATOM 7987 C CA . MET B 1 158 ? -40.451 4.370 46.324 1.00 10.49 155 MET B CA 1
ATOM 7988 C C . MET B 1 158 ? -39.411 3.331 46.774 1.00 10.37 155 MET B C 1
ATOM 7989 O O . MET B 1 158 ? -39.613 2.125 46.568 1.00 9.92 155 MET B O 1
ATOM 8003 N N . VAL B 1 159 ? -38.361 3.772 47.458 1.00 10.60 156 VAL B N 1
ATOM 8004 C CA . VAL B 1 159 ? -37.429 2.830 48.077 1.00 10.95 156 VAL B CA 1
ATOM 8005 C C . VAL B 1 159 ? -38.185 1.973 49.106 1.00 11.45 156 VAL B C 1
ATOM 8006 O O . VAL B 1 159 ? -38.070 0.746 49.112 1.00 12.23 156 VAL B O 1
ATOM 8019 N N . ASN B 1 160 ? -38.990 2.608 49.949 1.00 10.51 157 ASN B N 1
ATOM 8020 C CA . ASN B 1 160 ? -39.735 1.880 50.972 1.00 11.12 157 ASN B CA 1
ATOM 8021 C C . ASN B 1 160 ? -40.748 0.892 50.374 1.00 11.19 157 ASN B C 1
ATOM 8022 O O . ASN B 1 160 ? -40.800 -0.274 50.783 1.00 12.28 157 ASN B O 1
ATOM 8033 N N . ARG B 1 161 ? -41.550 1.352 49.416 1.00 11.05 158 ARG B N 1
ATOM 8034 C CA . ARG B 1 161 ? -42.563 0.510 48.788 1.00 11.76 158 ARG B CA 1
ATOM 8035 C C . ARG B 1 161 ? -41.968 -0.660 47.998 1.00 11.63 158 ARG B C 1
ATOM 8036 O O . ARG B 1 161 ? -42.592 -1.705 47.907 1.00 12.14 158 ARG B O 1
ATOM 8057 N N . THR B 1 162 ? -40.771 -0.483 47.443 1.00 11.20 159 THR B N 1
ATOM 8058 C CA . THR B 1 162 ? -40.195 -1.492 46.557 1.00 12.05 159 THR B CA 1
ATOM 8059 C C . THR B 1 162 ? -39.304 -2.488 47.291 1.00 12.10 159 THR B C 1
ATOM 8060 O O . THR B 1 162 ? -39.321 -3.676 46.977 1.00 12.74 159 THR B O 1
ATOM 8071 N N . LEU B 1 163 ? -38.543 -2.001 48.273 1.00 11.40 160 LEU B N 1
ATOM 8072 C CA . LEU B 1 163 ? -37.502 -2.815 48.919 1.00 11.05 160 LEU B CA 1
ATOM 8073 C C . LEU B 1 163 ? -37.813 -3.172 50.373 1.00 10.93 160 LEU B C 1
ATOM 8074 O O . LEU B 1 163 ? -37.253 -4.141 50.896 1.00 10.41 160 LEU B O 1
ATOM 8090 N N . PHE B 1 164 ? -38.666 -2.383 51.039 1.00 11.15 161 PHE B N 1
ATOM 8091 C CA . PHE B 1 164 ? -38.926 -2.595 52.477 1.00 10.36 161 PHE B CA 1
ATOM 8092 C C . PHE B 1 164 ? -40.283 -3.220 52.814 1.00 11.22 161 PHE B C 1
ATOM 8093 O O . PHE B 1 164 ? -40.645 -3.333 53.999 1.00 11.52 161 PHE B O 1
ATOM 8110 N N . SER B 1 165 ? -41.021 -3.662 51.804 1.00 11.63 162 SER B N 1
ATOM 8111 C CA . SER B 1 165 ? -42.308 -4.304 52.013 1.00 12.21 162 SER B CA 1
ATOM 8112 C C . SER B 1 165 ? -42.558 -5.347 50.956 1.00 12.33 162 SER B C 1
ATOM 8113 O O . SER B 1 165 ? -42.252 -5.124 49.783 1.00 11.63 162 SER B O 1
ATOM 8121 N N . ASN B 1 166 ? -43.168 -6.465 51.334 1.00 12.53 163 ASN B N 1
ATOM 8122 C CA . ASN B 1 166 ? -43.564 -7.441 50.327 1.00 14.23 163 ASN B CA 1
ATOM 8123 C C . ASN B 1 166 ? -45.026 -7.290 49.880 1.00 14.02 163 ASN B C 1
ATOM 8124 O O . ASN B 1 166 ? -45.573 -8.200 49.243 1.00 15.36 163 ASN B O 1
ATOM 8135 N N . GLU B 1 167 ? -45.632 -6.141 50.179 1.00 13.87 164 GLU B N 1
ATOM 8136 C CA . GLU B 1 167 ? -46.952 -5.795 49.639 1.00 15.32 164 GLU B CA 1
ATOM 8137 C C . GLU B 1 167 ? -46.819 -5.448 48.150 1.00 13.48 164 GLU B C 1
ATOM 8138 O O . GLU B 1 167 ? -45.794 -4.915 47.717 1.00 12.75 164 GLU B O 1
ATOM 8150 N N . MET B 1 168 ? -47.848 -5.749 47.368 1.00 13.53 165 MET B N 1
ATOM 8151 C CA . MET B 1 168 ? -47.846 -5.345 45.959 1.00 13.96 165 MET B CA 1
ATOM 8152 C C . MET B 1 168 ? -47.520 -3.857 45.854 1.00 13.92 165 MET B C 1
ATOM 8153 O O . MET B 1 168 ? -48.048 -3.040 46.611 1.00 15.63 165 MET B O 1
ATOM 8167 N N . ILE B 1 169 ? -46.688 -3.498 44.893 1.00 13.31 166 ILE B N 1
ATOM 8168 C CA . ILE B 1 169 ? -46.260 -2.117 44.735 1.00 13.22 166 ILE B CA 1
ATOM 8169 C C . ILE B 1 169 ? -47.443 -1.234 44.319 1.00 13.32 166 ILE B C 1
ATOM 8170 O O . ILE B 1 169 ? -47.705 -0.199 44.951 1.00 14.08 166 ILE B O 1
ATOM 8186 N N . GLY B 1 170 ? -48.167 -1.651 43.283 1.00 13.36 167 GLY B N 1
ATOM 8187 C CA . GLY B 1 170 ? -49.354 -0.942 42.828 1.00 13.61 167 GLY B CA 1
ATOM 8188 C C . GLY B 1 170 ? -49.064 0.220 41.892 1.00 14.00 167 GLY B C 1
ATOM 8189 O O . GLY B 1 170 ? -48.037 0.246 41.197 1.00 12.64 167 GLY B O 1
ATOM 8193 N N . GLU B 1 171 ? -49.983 1.183 41.863 1.00 14.49 168 GLU B N 1
ATOM 8194 C CA . GLU B 1 171 ? -49.860 2.298 40.929 1.00 14.23 168 GLU B CA 1
ATOM 8195 C C . GLU B 1 171 ? -48.690 3.182 41.294 1.00 13.52 168 GLU B C 1
ATOM 8196 O O . GLU B 1 171 ? -48.456 3.500 42.458 1.00 13.76 168 GLU B O 1
ATOM 8208 N N . ILE B 1 172 ? -47.952 3.573 40.264 1.00 12.77 169 ILE B N 1
ATOM 8209 C CA . ILE B 1 172 ? -46.865 4.518 40.397 1.00 12.88 169 ILE B CA 1
ATOM 8210 C C . ILE B 1 172 ? -47.402 5.860 39.953 1.00 12.47 169 ILE B C 1
ATOM 8211 O O . ILE B 1 172 ? -47.583 6.085 38.755 1.00 12.91 169 ILE B O 1
ATOM 8227 N N . GLN B 1 173 ? -47.635 6.742 40.920 1.00 13.18 170 GLN B N 1
ATOM 8228 C CA . GLN B 1 173 ? -48.108 8.091 40.634 1.00 15.04 170 GLN B CA 1
ATOM 8229 C C . GLN B 1 173 ? -46.905 8.950 40.222 1.00 13.19 170 GLN B C 1
ATOM 8230 O O . GLN B 1 173 ? -45.780 8.678 40.624 1.00 13.46 170 GLN B O 1
ATOM 8244 N N . PRO B 1 174 ? -47.131 9.983 39.402 1.00 13.64 171 PRO B N 1
ATOM 8245 C CA . PRO B 1 174 ? -46.009 10.852 39.046 1.00 13.16 171 PRO B CA 1
ATOM 8246 C C . PRO B 1 174 ? -45.547 11.698 40.225 1.00 13.05 171 PRO B C 1
ATOM 8247 O O . PRO B 1 174 ? -46.355 11.996 41.112 1.00 14.70 171 PRO B O 1
ATOM 8258 N N . ALA B 1 175 ? -44.272 12.087 40.218 1.00 12.17 172 ALA B N 1
ATOM 8259 C CA . ALA B 1 175 ? -43.751 13.066 41.166 1.00 12.15 172 ALA B CA 1
ATOM 8260 C C . ALA B 1 175 ? -44.324 14.439 40.892 1.00 12.95 172 ALA B C 1
ATOM 8261 O O . ALA B 1 175 ? -44.642 14.763 39.755 1.00 12.91 172 ALA B O 1
ATOM 8268 N N . PRO B 1 176 ? -44.461 15.264 41.945 1.00 14.99 173 PRO B N 1
ATOM 8269 C CA . PRO B 1 176 ? -45.042 16.603 41.798 1.00 15.98 173 PRO B CA 1
ATOM 8270 C C . PRO B 1 176 ? -44.060 17.588 41.167 1.00 15.75 173 PRO B C 1
ATOM 8271 O O . PRO B 1 176 ? -44.465 18.557 40.526 1.00 16.88 173 PRO B O 1
ATOM 8282 N N . GLU B 1 177 ? -42.779 17.348 41.386 1.00 15.36 174 GLU B N 1
ATOM 8283 C CA . GLU B 1 177 ? -41.721 18.221 40.883 1.00 16.29 174 GLU B CA 1
ATOM 8284 C C . GLU B 1 177 ? -40.536 17.381 40.476 1.00 15.99 174 GLU B C 1
ATOM 8285 O O . GLU B 1 177 ? -40.401 16.233 40.918 1.00 16.92 174 GLU B O 1
ATOM 8297 N N . TRP B 1 178 ? -39.658 17.948 39.657 1.00 14.55 175 TRP B N 1
ATOM 8298 C CA . TRP B 1 178 ? -38.446 17.244 39.221 1.00 13.26 175 TRP B CA 1
ATOM 8299 C C . TRP B 1 178 ? -37.283 18.227 39.130 1.00 13.99 175 TRP B C 1
ATOM 8300 O O . TRP B 1 178 ? -37.483 19.439 39.083 1.00 14.48 175 TRP B O 1
ATOM 8321 N N . THR B 1 179 ? -36.070 17.695 39.098 1.00 12.85 176 THR B N 1
ATOM 8322 C CA . THR B 1 179 ? -34.905 18.544 38.843 1.00 14.07 176 THR B CA 1
ATOM 8323 C C . THR B 1 179 ? -33.816 17.767 38.132 1.00 12.81 176 THR B C 1
ATOM 8324 O O . THR B 1 179 ? -33.716 16.549 38.255 1.00 13.30 176 THR B O 1
ATOM 8335 N N . SER B 1 180 ? -32.997 18.471 37.364 1.00 14.30 177 SER B N 1
ATOM 8336 C CA . SER B 1 180 ? -31.734 17.895 36.941 1.00 15.83 177 SER B CA 1
ATOM 8337 C C . SER B 1 180 ? -30.706 19.010 36.921 1.00 16.43 177 SER B C 1
ATOM 8338 O O . SER B 1 180 ? -29.792 19.030 36.104 1.00 16.84 177 SER B O 1
ATOM 8346 N N . GLU B 1 181 ? -30.847 19.933 37.867 1.00 17.09 178 GLU B N 1
ATOM 8347 C CA . GLU B 1 181 ? -29.947 21.076 37.963 1.00 20.06 178 GLU B CA 1
ATOM 8348 C C . GLU B 1 181 ? -28.523 20.633 38.283 1.00 20.88 178 GLU B C 1
ATOM 8349 O O . GLU B 1 181 ? -28.313 19.708 39.063 1.00 20.50 178 GLU B O 1
ATOM 8361 N N . ARG B 1 182 ? -27.557 21.317 37.685 1.00 23.34 179 ARG B N 1
ATOM 8362 C CA . ARG B 1 182 ? -26.148 21.037 37.906 1.00 27.31 179 ARG B CA 1
ATOM 8363 C C . ARG B 1 182 ? -25.621 21.842 39.093 1.00 30.09 179 ARG B C 1
ATOM 8364 O O . ARG B 1 182 ? -25.249 23.003 38.952 1.00 32.60 179 ARG B O 1
ATOM 8371 N N . LEU B 1 183 ? -25.621 21.228 40.268 1.00 29.13 180 LEU B N 1
ATOM 8372 C CA . LEU B 1 183 ? -25.015 21.838 41.442 1.00 27.02 180 LEU B CA 1
ATOM 8373 C C . LEU B 1 183 ? -23.837 20.966 41.841 1.00 25.01 180 LEU B C 1
ATOM 8374 O O . LEU B 1 183 ? -24.012 19.845 42.326 1.00 22.20 180 LEU B O 1
ATOM 8390 N N . GLU B 1 184 ? -22.632 21.470 41.607 1.00 26.93 181 GLU B N 1
ATOM 8391 C CA . GLU B 1 184 ? -21.435 20.646 41.748 1.00 29.26 181 GLU B CA 1
ATOM 8392 C C . GLU B 1 184 ? -21.296 20.063 43.155 1.00 24.88 181 GLU B C 1
ATOM 8393 O O . GLU B 1 184 ? -21.616 20.713 44.154 1.00 24.73 181 GLU B O 1
ATOM 8405 N N . TRP B 1 185 ? -20.790 18.840 43.207 1.00 22.53 182 TRP B N 1
ATOM 8406 C CA . TRP B 1 185 ? -20.545 18.115 44.459 1.00 21.75 182 TRP B CA 1
ATOM 8407 C C . TRP B 1 185 ? -19.278 18.600 45.184 1.00 20.28 182 TRP B C 1
ATOM 8408 O O . TRP B 1 185 ? -18.364 17.825 45.505 1.00 19.84 182 TRP B O 1
ATOM 8429 N N . ILE B 1 186 ? -19.262 19.904 45.433 1.00 19.90 183 ILE B N 1
ATOM 8430 C CA . ILE B 1 186 ? -18.247 20.584 46.205 1.00 21.73 183 ILE B CA 1
ATOM 8431 C C . ILE B 1 186 ? -18.893 20.914 47.547 1.00 19.38 183 ILE B C 1
ATOM 8432 O O . ILE B 1 186 ? -20.017 21.420 47.587 1.00 19.50 183 ILE B O 1
ATOM 8448 N N . GLU B 1 187 ? -18.198 20.620 48.639 1.00 17.70 184 GLU B N 1
ATOM 8449 C CA . GLU B 1 187 ? -18.798 20.676 49.968 1.00 17.68 184 GLU B CA 1
ATOM 8450 C C . GLU B 1 187 ? -19.303 22.073 50.365 1.00 19.44 184 GLU B C 1
ATOM 8451 O O . GLU B 1 187 ? -20.273 22.193 51.113 1.00 19.86 184 GLU B O 1
ATOM 8463 N N . ILE B 1 188 ? -18.688 23.130 49.846 1.00 19.95 185 ILE B N 1
ATOM 8464 C CA . ILE B 1 188 ? -19.184 24.486 50.121 1.00 22.05 185 ILE B CA 1
ATOM 8465 C C . ILE B 1 188 ? -20.650 24.673 49.663 1.00 22.38 185 ILE B C 1
ATOM 8466 O O . ILE B 1 188 ? -21.360 25.563 50.146 1.00 24.49 185 ILE B O 1
ATOM 8482 N N . ASN B 1 189 ? -21.094 23.825 48.750 1.00 21.91 186 ASN B N 1
ATOM 8483 C CA . ASN B 1 189 ? -22.466 23.843 48.242 1.00 23.83 186 ASN B CA 1
ATOM 8484 C C . ASN B 1 189 ? -23.453 23.001 49.034 1.00 21.21 186 ASN B C 1
ATOM 8485 O O . ASN B 1 189 ? -24.636 22.933 48.684 1.00 20.58 186 ASN B O 1
ATOM 8496 N N . LYS B 1 190 ? -22.986 22.307 50.064 1.00 19.87 187 LYS B N 1
ATOM 8497 C CA . LYS B 1 190 ? -23.813 21.244 50.618 1.00 18.92 187 LYS B CA 1
ATOM 8498 C C . LYS B 1 190 ? -25.158 21.725 51.174 1.00 18.10 187 LYS B C 1
ATOM 8499 O O . LYS B 1 190 ? -26.100 20.940 51.218 1.00 17.84 187 LYS B O 1
ATOM 8518 N N . ASP B 1 191 ? -25.280 22.993 51.569 1.00 19.56 188 ASP B N 1
ATOM 8519 C CA . ASP B 1 191 ? -26.548 23.459 52.153 1.00 20.87 188 ASP B CA 1
ATOM 8520 C C . ASP B 1 191 ? -27.464 24.115 51.132 1.00 21.21 188 ASP B C 1
ATOM 8521 O O . ASP B 1 191 ? -28.487 24.697 51.495 1.00 23.27 188 ASP B O 1
ATOM 8530 N N . THR B 1 192 ? -27.084 24.054 49.868 1.00 20.00 189 THR B N 1
ATOM 8531 C CA . THR B 1 192 ? -27.893 24.637 48.820 1.00 20.56 189 THR B CA 1
ATOM 8532 C C . THR B 1 192 ? -28.818 23.547 48.270 1.00 21.07 189 THR B C 1
ATOM 8533 O O . THR B 1 192 ? -28.342 22.511 47.810 1.00 20.32 189 THR B O 1
ATOM 8544 N N . ARG B 1 193 ? -30.126 23.766 48.384 1.00 22.58 190 ARG B N 1
ATOM 8545 C CA . ARG B 1 193 ? -31.118 22.913 47.713 1.00 23.17 190 ARG B CA 1
ATOM 8546 C C . ARG B 1 193 ? -31.098 23.124 46.208 1.00 21.57 190 ARG B C 1
ATOM 8547 O O . ARG B 1 193 ? -31.002 24.256 45.747 1.00 22.36 190 ARG B O 1
ATOM 8568 N N . ARG B 1 194 ? -31.264 22.059 45.436 1.00 19.66 191 ARG B N 1
ATOM 8569 C CA . ARG B 1 194 ? -31.398 22.237 44.004 1.00 19.41 191 ARG B CA 1
ATOM 8570 C C . ARG B 1 194 ? -32.779 22.789 43.671 1.00 19.36 191 ARG B C 1
ATOM 8571 O O . ARG B 1 194 ? -33.769 22.467 44.326 1.00 20.06 191 ARG B O 1
ATOM 8592 N N . THR B 1 195 ? -32.823 23.609 42.630 1.00 18.82 192 THR B N 1
ATOM 8593 C CA . THR B 1 195 ? -34.051 24.238 42.192 1.00 20.64 192 THR B CA 1
ATOM 8594 C C . THR B 1 195 ? -34.961 23.218 41.542 1.00 19.26 192 THR B C 1
ATOM 8595 O O . THR B 1 195 ? -34.524 22.480 40.675 1.00 18.25 192 THR B O 1
ATOM 8606 N N . MET B 1 196 ? -36.228 23.190 41.945 1.00 20.80 193 MET B N 1
ATOM 8607 C CA . MET B 1 196 ? -37.178 22.231 41.387 1.00 20.56 193 MET B CA 1
ATOM 8608 C C . MET B 1 196 ? -38.064 22.869 40.304 1.00 19.69 193 MET B C 1
ATOM 8609 O O . MET B 1 196 ? -38.316 24.085 40.308 1.00 18.49 193 MET B O 1
ATOM 8623 N N . GLN B 1 197 ? -38.508 22.018 39.381 1.00 18.31 194 GLN B N 1
ATOM 8624 C CA . GLN B 1 197 ? -39.408 22.371 38.298 1.00 17.26 194 GLN B CA 1
ATOM 8625 C C . GLN B 1 197 ? -40.743 21.686 38.553 1.00 15.27 194 GLN B C 1
ATOM 8626 O O . GLN B 1 197 ? -40.777 20.606 39.141 1.00 13.99 194 GLN B O 1
ATOM 8640 N N . GLN B 1 198 ? -41.839 22.308 38.129 1.00 16.18 195 GLN B N 1
ATOM 8641 C CA . GLN B 1 198 ? -43.143 21.665 38.225 1.00 17.95 195 GLN B CA 1
ATOM 8642 C C . GLN B 1 198 ? -43.199 20.485 37.251 1.00 18.80 195 GLN B C 1
ATOM 8643 O O . GLN B 1 198 ? -42.675 20.555 36.158 1.00 19.51 195 GLN B O 1
ATOM 8657 N N . ASN B 1 199 ? -43.803 19.380 37.669 1.00 19.59 196 ASN B N 1
ATOM 8658 C CA . ASN B 1 199 ? -43.968 18.227 36.783 1.00 19.88 196 ASN B CA 1
ATOM 8659 C C . ASN B 1 199 ? -45.416 18.094 36.294 1.00 21.70 196 ASN B C 1
ATOM 8660 O O . ASN B 1 199 ? -46.351 18.293 37.068 1.00 24.29 196 ASN B O 1
ATOM 8671 N N . ASN B 1 200 ? -45.597 17.769 35.019 1.00 21.32 197 ASN B N 1
ATOM 8672 C CA . ASN B 1 200 ? -46.925 17.711 34.418 1.00 25.68 197 ASN B CA 1
ATOM 8673 C C . ASN B 1 200 ? -47.507 16.295 34.304 1.00 22.35 197 ASN B C 1
ATOM 8674 O O . ASN B 1 200 ? -48.615 16.129 33.809 1.00 22.30 197 ASN B O 1
ATOM 8685 N N . GLY B 1 201 ? -46.778 15.280 34.748 1.00 21.85 198 GLY B N 1
ATOM 8686 C CA . GLY B 1 201 ? -47.308 13.924 34.722 1.00 21.31 198 GLY B CA 1
ATOM 8687 C C . GLY B 1 201 ? -47.083 13.195 33.396 1.00 19.96 198 GLY B C 1
ATOM 8688 O O . GLY B 1 201 ? -46.461 13.726 32.469 1.00 18.82 198 GLY B O 1
ATOM 8692 N N . TYR B 1 202 ? -47.605 11.973 33.306 1.00 18.66 199 TYR B N 1
ATOM 8693 C CA . TYR B 1 202 ? -47.306 11.104 32.173 1.00 16.70 199 TYR B CA 1
ATOM 8694 C C . TYR B 1 202 ? -48.025 11.589 30.935 1.00 16.14 199 TYR B C 1
ATOM 8695 O O . TYR B 1 202 ? -49.066 12.227 31.016 1.00 16.42 199 TYR B O 1
ATOM 8713 N N . GLU B 1 203 ? -47.451 11.273 29.782 1.00 15.57 200 GLU B N 1
ATOM 8714 C CA . GLU B 1 203 ? -48.077 11.541 28.505 1.00 16.90 200 GLU B CA 1
ATOM 8715 C C . GLU B 1 203 ? -48.231 10.222 27.748 1.00 14.95 200 GLU B C 1
ATOM 8716 O O . GLU B 1 203 ? -47.264 9.469 27.582 1.00 14.54 200 GLU B O 1
ATOM 8728 N N . LEU B 1 204 ? -49.448 9.922 27.320 1.00 13.84 201 LEU B N 1
ATOM 8729 C CA . LEU B 1 204 ? -49.678 8.757 26.474 1.00 14.11 201 LEU B CA 1
ATOM 8730 C C . LEU B 1 204 ? -49.353 9.107 25.018 1.00 13.53 201 LEU B C 1
ATOM 8731 O O . LEU B 1 204 ? -49.995 9.965 24.420 1.00 15.11 201 LEU B O 1
ATOM 8747 N N . LEU B 1 205 ? -48.354 8.455 24.438 1.00 13.30 202 LEU B N 1
ATOM 8748 C CA . LEU B 1 205 ? -47.961 8.768 23.056 1.00 13.29 202 LEU B CA 1
ATOM 8749 C C . LEU B 1 205 ? -48.839 8.046 22.042 1.00 14.87 202 LEU B C 1
ATOM 8750 O O . LEU B 1 205 ? -49.179 8.599 20.985 1.00 15.82 202 LEU B O 1
ATOM 8766 N N . GLN B 1 206 ? -49.186 6.807 22.356 1.00 15.23 203 GLN B N 1
ATOM 8767 C CA . GLN B 1 206 ? -50.114 6.029 21.547 1.00 15.37 203 GLN B CA 1
ATOM 8768 C C . GLN B 1 206 ? -50.640 4.842 22.355 1.00 15.69 203 GLN B C 1
ATOM 8769 O O . GLN B 1 206 ? -50.125 4.524 23.418 1.00 14.91 203 GLN B O 1
ATOM 8783 N N . GLY B 1 207 ? -51.664 4.180 21.833 1.00 17.73 204 GLY B N 1
ATOM 8784 C CA . GLY B 1 207 ? -52.237 3.025 22.501 1.00 18.89 204 GLY B CA 1
ATOM 8785 C C . GLY B 1 207 ? -53.642 3.320 23.003 1.00 19.68 204 GLY B C 1
ATOM 8786 O O . GLY B 1 207 ? -53.962 4.450 23.368 1.00 20.73 204 GLY B O 1
ATOM 8790 N N . SER B 1 208 ? -54.483 2.296 23.045 1.00 19.68 205 SER B N 1
ATOM 8791 C CA . SER B 1 208 ? -55.847 2.478 23.512 1.00 21.80 205 SER B CA 1
ATOM 8792 C C . SER B 1 208 ? -56.313 1.313 24.373 1.00 22.69 205 SER B C 1
ATOM 8793 O O . SER B 1 208 ? -57.511 1.118 24.550 1.00 25.15 205 SER B O 1
ATOM 8801 N N . THR B 1 209 ? -55.372 0.526 24.880 1.00 20.94 206 THR B N 1
ATOM 8802 C CA . THR B 1 209 ? -55.710 -0.665 25.648 1.00 21.07 206 THR B CA 1
ATOM 8803 C C . THR B 1 209 ? -54.995 -0.703 26.985 1.00 19.71 206 THR B C 1
ATOM 8804 O O . THR B 1 209 ? -54.094 0.087 27.252 1.00 20.72 206 THR B O 1
ATOM 8815 N N . THR B 1 210 ? -55.415 -1.626 27.834 1.00 17.02 207 THR B N 1
ATOM 8816 C CA . THR B 1 210 ? -54.702 -1.896 29.066 1.00 15.85 207 THR B CA 1
ATOM 8817 C C . THR B 1 210 ? -53.916 -3.187 28.929 1.00 15.35 207 THR B C 1
ATOM 8818 O O . THR B 1 210 ? -54.482 -4.234 28.621 1.00 17.33 207 THR B O 1
ATOM 8829 N N . VAL B 1 211 ? -52.614 -3.121 29.159 1.00 15.12 208 VAL B N 1
ATOM 8830 C CA . VAL B 1 211 ? -51.750 -4.254 28.884 1.00 15.28 208 VAL B CA 1
ATOM 8831 C C . VAL B 1 211 ? -50.875 -4.554 30.087 1.00 16.30 208 VAL B C 1
ATOM 8832 O O . VAL B 1 211 ? -50.576 -3.659 30.890 1.00 16.82 208 VAL B O 1
ATOM 8845 N N . GLN B 1 212 ? -50.476 -5.819 30.207 1.00 16.78 209 GLN B N 1
ATOM 8846 C CA . GLN B 1 212 ? -49.600 -6.263 31.280 1.00 18.60 209 GLN B CA 1
ATOM 8847 C C . GLN B 1 212 ? -48.435 -7.022 30.680 1.00 15.76 209 GLN B C 1
ATOM 8848 O O . GLN B 1 212 ? -48.622 -7.753 29.728 1.00 16.86 209 GLN B O 1
ATOM 8862 N N . GLY B 1 213 ? -47.235 -6.825 31.223 1.00 13.83 210 GLY B N 1
ATOM 8863 C CA . GLY B 1 213 ? -46.069 -7.584 30.811 1.00 13.43 210 GLY B CA 1
ATOM 8864 C C . GLY B 1 213 ? -44.904 -7.369 31.762 1.00 12.69 210 GLY B C 1
ATOM 8865 O O . GLY B 1 213 ? -44.955 -6.495 32.626 1.00 13.05 210 GLY B O 1
ATOM 8869 N N . ARG B 1 214 ? -43.866 -8.195 31.628 1.00 11.76 211 ARG B N 1
ATOM 8870 C CA . ARG B 1 214 ? -42.753 -8.149 32.561 1.00 12.30 211 ARG B CA 1
ATOM 8871 C C . ARG B 1 214 ? -41.694 -7.156 32.103 1.00 11.78 211 ARG B C 1
ATOM 8872 O O . ARG B 1 214 ? -41.309 -7.107 30.921 1.00 12.21 211 ARG B O 1
ATOM 8893 N N . LEU B 1 215 ? -41.218 -6.380 33.066 1.00 10.79 212 LEU B N 1
ATOM 8894 C CA . LEU B 1 215 ? -40.289 -5.290 32.842 1.00 10.43 212 LEU B CA 1
ATOM 8895 C C . LEU B 1 215 ? -38.888 -5.715 32.449 1.00 9.65 212 LEU B C 1
ATOM 8896 O O . LEU B 1 215 ? -38.252 -6.518 33.116 1.00 10.01 212 LEU B O 1
ATOM 8912 N N . ILE B 1 216 ? -38.397 -5.124 31.374 1.00 10.18 213 ILE B N 1
ATOM 8913 C CA . ILE B 1 216 ? -37.025 -5.294 30.967 1.00 10.31 213 ILE B CA 1
ATOM 8914 C C . ILE B 1 216 ? -36.592 -4.050 30.214 1.00 9.50 213 ILE B C 1
ATOM 8915 O O . ILE B 1 216 ? -37.384 -3.418 29.542 1.00 8.74 213 ILE B O 1
ATOM 8931 N N . GLY B 1 217 ? -35.334 -3.680 30.354 1.00 9.65 214 GLY B N 1
ATOM 8932 C CA . GLY B 1 217 ? -34.865 -2.458 29.747 1.00 10.44 214 GLY B CA 1
ATOM 8933 C C . GLY B 1 217 ? -33.713 -1.872 30.529 1.00 11.20 214 GLY B C 1
ATOM 8934 O O . GLY B 1 217 ? -32.876 -2.622 31.050 1.00 11.42 214 GLY B O 1
ATOM 8938 N N . GLY B 1 218 ? -33.661 -0.541 30.571 1.00 10.95 215 GLY B N 1
ATOM 8939 C CA . GLY B 1 218 ? -32.611 0.185 31.274 1.00 11.55 215 GLY B CA 1
ATOM 8940 C C . GLY B 1 218 ? -32.238 1.466 30.556 1.00 11.06 215 GLY B C 1
ATOM 8941 O O . GLY B 1 218 ? -33.066 2.078 29.890 1.00 11.88 215 GLY B O 1
ATOM 8945 N N . CYS B 1 219 ? -30.995 1.905 30.706 1.00 9.90 216 CYS B N 1
ATOM 8946 C CA . CYS B 1 219 ? -30.566 3.087 29.996 1.00 10.28 216 CYS B CA 1
ATOM 8947 C C . CYS B 1 219 ? -30.333 2.723 28.539 1.00 10.06 216 CYS B C 1
ATOM 8948 O O . CYS B 1 219 ? -29.543 1.847 28.239 1.00 10.69 216 CYS B O 1
ATOM 8956 N N . ILE B 1 220 ? -31.013 3.407 27.627 1.00 10.29 217 ILE B N 1
ATOM 8957 C CA . ILE B 1 220 ? -31.026 2.975 26.234 1.00 10.75 217 ILE B CA 1
ATOM 8958 C C . ILE B 1 220 ? -29.641 3.101 25.584 1.00 10.76 217 ILE B C 1
ATOM 8959 O O . ILE B 1 220 ? -29.256 2.224 24.794 1.00 10.67 217 ILE B O 1
ATOM 8975 N N . GLU B 1 221 ? -28.877 4.135 25.929 1.00 10.36 218 GLU B N 1
ATOM 8976 C CA . GLU B 1 221 ? -27.503 4.255 25.414 1.00 11.82 218 GLU B CA 1
ATOM 8977 C C . GLU B 1 221 ? -26.636 3.088 25.864 1.00 9.94 218 GLU B C 1
ATOM 8978 O O . GLU B 1 221 ? -25.815 2.565 25.105 1.00 11.38 218 GLU B O 1
ATOM 8990 N N . VAL B 1 222 ? -26.813 2.692 27.110 1.00 8.61 219 VAL B N 1
ATOM 8991 C CA . VAL B 1 222 ? -25.943 1.683 27.737 1.00 9.25 219 VAL B CA 1
ATOM 8992 C C . VAL B 1 222 ? -26.318 0.269 27.265 1.00 9.69 219 VAL B C 1
ATOM 8993 O O . VAL B 1 222 ? -25.449 -0.589 27.093 1.00 9.73 219 VAL B O 1
ATOM 9006 N N . LEU B 1 223 ? -27.595 0.052 27.010 1.00 9.21 220 LEU B N 1
ATOM 9007 C CA . LEU B 1 223 ? -28.023 -1.258 26.536 1.00 8.79 220 LEU B CA 1
ATOM 9008 C C . LEU B 1 223 ? -27.295 -1.572 25.224 1.00 8.59 220 LEU B C 1
ATOM 9009 O O . LEU B 1 223 ? -26.975 -2.729 24.949 1.00 9.16 220 LEU B O 1
ATOM 9025 N N . GLU B 1 224 ? -27.017 -0.531 24.434 1.00 8.97 221 GLU B N 1
ATOM 9026 C CA . GLU B 1 224 ? -26.309 -0.715 23.158 1.00 9.13 221 GLU B CA 1
ATOM 9027 C C . GLU B 1 224 ? -24.980 -1.429 23.416 1.00 10.74 221 GLU B C 1
ATOM 9028 O O . GLU B 1 224 ? -24.530 -2.239 22.599 1.00 10.41 221 GLU B O 1
ATOM 9040 N N . PHE B 1 225 ? -24.353 -1.125 24.548 1.00 11.11 222 PHE B N 1
ATOM 9041 C CA . PHE B 1 225 ? -23.030 -1.665 24.875 1.00 12.19 222 PHE B CA 1
ATOM 9042 C C . PHE B 1 225 ? -23.027 -3.190 24.960 1.00 11.74 222 PHE B C 1
ATOM 9043 O O . PHE B 1 225 ? -21.983 -3.826 24.795 1.00 11.94 222 PHE B O 1
ATOM 9060 N N . ALA B 1 226 ? -24.189 -3.764 25.258 1.00 10.57 223 ALA B N 1
ATOM 9061 C CA . ALA B 1 226 ? -24.302 -5.197 25.519 1.00 10.61 223 ALA B CA 1
ATOM 9062 C C . ALA B 1 226 ? -24.857 -5.952 24.325 1.00 10.43 223 ALA B C 1
ATOM 9063 O O . ALA B 1 226 ? -24.866 -7.180 24.337 1.00 10.23 223 ALA B O 1
ATOM 9070 N N . LYS B 1 227 ? -25.342 -5.237 23.307 1.00 9.90 224 LYS B N 1
ATOM 9071 C CA . LYS B 1 227 ? -25.956 -5.921 22.169 1.00 10.64 224 LYS B CA 1
ATOM 9072 C C . LYS B 1 227 ? -24.927 -6.791 21.428 1.00 11.70 224 LYS B C 1
ATOM 9073 O O . LYS B 1 227 ? -23.762 -6.391 21.229 1.00 11.10 224 LYS B O 1
ATOM 9092 N N . GLY B 1 228 ? -25.363 -7.992 21.029 1.00 12.20 225 GLY B N 1
ATOM 9093 C CA . GLY B 1 228 ? -24.504 -8.963 20.380 1.00 13.51 225 GLY B CA 1
ATOM 9094 C C . GLY B 1 228 ? -23.460 -9.600 21.276 1.00 14.04 225 GLY B C 1
ATOM 9095 O O . GLY B 1 228 ? -22.596 -10.327 20.773 1.00 14.28 225 GLY B O 1
ATOM 9099 N N . THR B 1 229 ? -23.524 -9.327 22.583 1.00 12.45 226 THR B N 1
ATOM 9100 C CA . THR B 1 229 ? -22.622 -9.977 23.531 1.00 12.74 226 THR B CA 1
ATOM 9101 C C . THR B 1 229 ? -23.332 -11.110 24.268 1.00 13.53 226 THR B C 1
ATOM 9102 O O . THR B 1 229 ? -24.566 -11.232 24.267 1.00 13.00 226 THR B O 1
ATOM 9113 N N . GLU B 1 230 ? -22.542 -11.941 24.929 1.00 15.90 227 GLU B N 1
ATOM 9114 C CA . GLU B 1 230 ? -23.111 -12.987 25.773 1.00 20.13 227 GLU B CA 1
ATOM 9115 C C . GLU B 1 230 ? -23.881 -12.432 26.978 1.00 16.53 227 GLU B C 1
ATOM 9116 O O . GLU B 1 230 ? -24.595 -13.173 27.665 1.00 16.47 227 GLU B O 1
ATOM 9128 N N . LEU B 1 231 ? -23.775 -11.131 27.225 1.00 14.59 228 LEU B N 1
ATOM 9129 C CA . LEU B 1 231 ? -24.501 -10.509 28.309 1.00 15.03 228 LEU B CA 1
ATOM 9130 C C . LEU B 1 231 ? -25.950 -10.170 27.936 1.00 14.50 228 LEU B C 1
ATOM 9131 O O . LEU B 1 231 ? -26.781 -9.868 28.798 1.00 15.81 228 LEU B O 1
ATOM 9147 N N . TRP B 1 232 ? -26.270 -10.211 26.650 1.00 13.43 229 TRP B N 1
ATOM 9148 C CA . TRP B 1 232 ? -27.625 -9.855 26.220 1.00 11.83 229 TRP B CA 1
ATOM 9149 C C . TRP B 1 232 ? -28.639 -10.897 26.691 1.00 12.47 229 TRP B C 1
ATOM 9150 O O . TRP B 1 232 ? -28.445 -12.092 26.442 1.00 13.10 229 TRP B O 1
ATOM 9171 N N . PRO B 1 233 ? -29.726 -10.454 27.343 1.00 12.15 230 PRO B N 1
ATOM 9172 C CA . PRO B 1 233 ? -30.737 -11.418 27.819 1.00 13.37 230 PRO B CA 1
ATOM 9173 C C . PRO B 1 233 ? -31.283 -12.324 26.719 1.00 13.27 230 PRO B C 1
ATOM 9174 O O . PRO B 1 233 ? -31.527 -11.880 25.587 1.00 14.00 230 PRO B O 1
ATOM 9185 N N . GLU B 1 234 ? -31.449 -13.604 27.054 1.00 14.61 231 GLU B N 1
ATOM 9186 C CA . GLU B 1 234 ? -31.912 -14.598 26.089 1.00 17.94 231 GLU B CA 1
ATOM 9187 C C . GLU B 1 234 ? -33.353 -14.328 25.634 1.00 17.18 231 GLU B C 1
ATOM 9188 O O . GLU B 1 234 ? -34.072 -13.547 26.231 1.00 15.56 231 GLU B O 1
ATOM 9200 N N . LYS B 1 235 ? -33.759 -15.006 24.565 1.00 20.28 232 LYS B N 1
ATOM 9201 C CA . LYS B 1 235 ? -35.002 -14.693 23.866 1.00 22.65 232 LYS B CA 1
ATOM 9202 C C . LYS B 1 235 ? -36.240 -14.680 24.743 1.00 20.65 232 LYS B C 1
ATOM 9203 O O . LYS B 1 235 ? -37.081 -13.807 24.587 1.00 19.71 232 LYS B O 1
ATOM 9222 N N . LYS B 1 236 ? -36.373 -15.652 25.636 1.00 21.90 233 LYS B N 1
ATOM 9223 C CA . LYS B 1 236 ? -37.589 -15.786 26.430 1.00 23.83 233 LYS B CA 1
ATOM 9224 C C . LYS B 1 236 ? -37.845 -14.549 27.280 1.00 21.17 233 LYS B C 1
ATOM 9225 O O . LYS B 1 236 ? -38.984 -14.268 27.637 1.00 21.37 233 LYS B O 1
ATOM 9232 N N . HIS B 1 237 ? -36.785 -13.810 27.604 1.00 18.27 234 HIS B N 1
ATOM 9233 C CA . HIS B 1 237 ? -36.917 -12.646 28.458 1.00 16.60 234 HIS B CA 1
ATOM 9234 C C . HIS B 1 237 ? -37.675 -11.516 27.751 1.00 15.26 234 HIS B C 1
ATOM 9235 O O . HIS B 1 237 ? -38.234 -10.639 28.409 1.00 15.81 234 HIS B O 1
ATOM 9249 N N . TRP B 1 238 ? -37.690 -11.538 26.421 1.00 14.13 235 TRP B N 1
ATOM 9250 C CA . TRP B 1 238 ? -38.295 -10.436 25.656 1.00 14.16 235 TRP B CA 1
ATOM 9251 C C . TRP B 1 238 ? -39.759 -10.716 25.267 1.00 16.13 235 TRP B C 1
ATOM 9252 O O . TRP B 1 238 ? -40.434 -9.852 24.702 1.00 16.92 235 TRP B O 1
ATOM 9273 N N . GLU B 1 239 ? -40.258 -11.896 25.594 1.00 18.58 236 GLU B N 1
ATOM 9274 C CA . GLU B 1 239 ? -41.630 -12.253 25.219 1.00 21.66 236 GLU B CA 1
ATOM 9275 C C . GLU B 1 239 ? -42.646 -11.584 26.149 1.00 19.65 236 GLU B C 1
ATOM 9276 O O . GLU B 1 239 ? -42.503 -11.640 27.363 1.00 20.78 236 GLU B O 1
ATOM 9288 N N . ASP B 1 240 ? -43.642 -10.922 25.570 1.00 18.53 237 ASP B N 1
ATOM 9289 C CA . ASP B 1 240 ? -44.699 -10.253 26.328 1.00 19.55 237 ASP B CA 1
ATOM 9290 C C . ASP B 1 240 ? -44.108 -9.354 27.404 1.00 18.31 237 ASP B C 1
ATOM 9291 O O . ASP B 1 240 ? -44.404 -9.490 28.592 1.00 19.86 237 ASP B O 1
ATOM 9300 N N . SER B 1 241 ? -43.240 -8.456 26.976 1.00 16.53 238 SER B N 1
ATOM 9301 C CA . SER B 1 241 ? -42.547 -7.563 27.891 1.00 16.00 238 SER B CA 1
ATOM 9302 C C . SER B 1 241 ? -43.247 -6.233 28.020 1.00 15.28 238 SER B C 1
ATOM 9303 O O . SER B 1 241 ? -44.075 -5.870 27.181 1.00 15.93 238 SER B O 1
ATOM 9311 N N . ILE B 1 242 ? -42.907 -5.505 29.084 1.00 13.03 239 ILE B N 1
ATOM 9312 C CA . ILE B 1 242 ? -43.045 -4.065 29.091 1.00 12.48 239 ILE B CA 1
ATOM 9313 C C . ILE B 1 242 ? -41.631 -3.530 29.071 1.00 11.06 239 ILE B C 1
ATOM 9314 O O . ILE B 1 242 ? -40.838 -3.743 30.002 1.00 11.33 239 ILE B O 1
ATOM 9330 N N . LEU B 1 243 ? -41.273 -2.912 27.953 1.00 9.47 240 LEU B N 1
ATOM 9331 C CA . LEU B 1 243 ? -39.964 -2.326 27.806 1.00 9.57 240 LEU B CA 1
ATOM 9332 C C . LEU B 1 243 ? -39.852 -1.022 28.581 1.00 10.17 240 LEU B C 1
ATOM 9333 O O . LEU B 1 243 ? -40.771 -0.201 28.547 1.00 11.60 240 LEU B O 1
ATOM 9349 N N . PHE B 1 244 ? -38.719 -0.805 29.235 1.00 9.45 241 PHE B N 1
ATOM 9350 C CA . PHE B 1 244 ? -38.490 0.501 29.860 1.00 9.27 241 PHE B CA 1
ATOM 9351 C C . PHE B 1 244 ? -37.148 1.061 29.425 1.00 9.14 241 PHE B C 1
ATOM 9352 O O . PHE B 1 244 ? -36.126 0.399 29.486 1.00 8.81 241 PHE B O 1
ATOM 9369 N N . PHE B 1 245 ? -37.207 2.277 28.902 1.00 9.09 242 PHE B N 1
ATOM 9370 C CA . PHE B 1 245 ? -36.030 2.994 28.427 1.00 9.23 242 PHE B CA 1
ATOM 9371 C C . PHE B 1 245 ? -35.900 4.373 29.037 1.00 10.40 242 PHE B C 1
ATOM 9372 O O . PHE B 1 245 ? -36.861 5.144 29.050 1.00 9.62 242 PHE B O 1
ATOM 9389 N N . ALA B 1 246 ? -34.678 4.695 29.464 1.00 11.66 243 ALA B N 1
ATOM 9390 C CA . ALA B 1 246 ? -34.316 6.053 29.872 1.00 13.45 243 ALA B CA 1
ATOM 9391 C C . ALA B 1 246 ? -33.088 6.566 29.126 1.00 14.25 243 ALA B C 1
ATOM 9392 O O . ALA B 1 246 ? -32.175 5.806 28.855 1.00 15.28 243 ALA B O 1
ATOM 9399 N N . THR B 1 247 ? -33.058 7.859 28.799 1.00 13.56 244 THR B N 1
ATOM 9400 C CA . THR B 1 247 ? -31.876 8.473 28.192 1.00 14.63 244 THR B CA 1
ATOM 9401 C C . THR B 1 247 ? -30.995 9.077 29.297 1.00 17.10 244 THR B C 1
ATOM 9402 O O . THR B 1 247 ? -31.483 9.387 30.378 1.00 20.10 244 THR B O 1
ATOM 9413 N N . SER B 1 248 ? -29.703 9.262 29.035 1.00 16.57 245 SER B N 1
ATOM 9414 C CA A SER B 1 248 ? -28.752 9.640 30.059 0.41 16.94 245 SER B CA 1
ATOM 9415 C CA B SER B 1 248 ? -28.804 9.645 30.116 0.59 16.88 245 SER B CA 1
ATOM 9416 C C . SER B 1 248 ? -28.408 11.111 30.028 1.00 18.82 245 SER B C 1
ATOM 9417 O O . SER B 1 248 ? -28.987 11.898 29.260 1.00 17.26 245 SER B O 1
ATOM 9432 N N . GLU B 1 249 ? -27.409 11.448 30.822 1.00 22.45 246 GLU B N 1
ATOM 9433 C CA . GLU B 1 249 ? -26.972 12.808 30.993 1.00 24.77 246 GLU B CA 1
ATOM 9434 C C . GLU B 1 249 ? -26.300 13.402 29.761 1.00 21.33 246 GLU B C 1
ATOM 9435 O O . GLU B 1 249 ? -26.122 14.608 29.697 1.00 20.45 246 GLU B O 1
ATOM 9439 N N . ASP B 1 250 ? -25.907 12.580 28.796 1.00 19.98 247 ASP B N 1
ATOM 9440 C CA . ASP B 1 250 ? -25.215 13.119 27.638 1.00 23.89 247 ASP B CA 1
ATOM 9441 C C . ASP B 1 250 ? -26.185 13.628 26.577 1.00 17.54 247 ASP B C 1
ATOM 9442 O O . ASP B 1 250 ? -25.758 14.150 25.542 1.00 17.19 247 ASP B O 1
ATOM 9451 N N . HIS B 1 251 ? -27.481 13.506 26.846 1.00 14.18 248 HIS B N 1
ATOM 9452 C CA . HIS B 1 251 ? -28.513 13.937 25.890 1.00 13.08 248 HIS B CA 1
ATOM 9453 C C . HIS B 1 251 ? -28.276 13.382 24.479 1.00 11.97 248 HIS B C 1
ATOM 9454 O O . HIS B 1 251 ? -27.949 14.133 23.551 1.00 11.86 248 HIS B O 1
ATOM 9468 N N . PRO B 1 252 ? -28.481 12.078 24.297 1.00 12.30 249 PRO B N 1
ATOM 9469 C CA . PRO B 1 252 ? -28.268 11.506 22.960 1.00 12.58 249 PRO B CA 1
ATOM 9470 C C . PRO B 1 252 ? -29.101 12.239 21.897 1.00 11.97 249 PRO B C 1
ATOM 9471 O O . PRO B 1 252 ? -30.275 12.567 22.142 1.00 11.32 249 PRO B O 1
ATOM 9482 N N . GLU B 1 253 ? 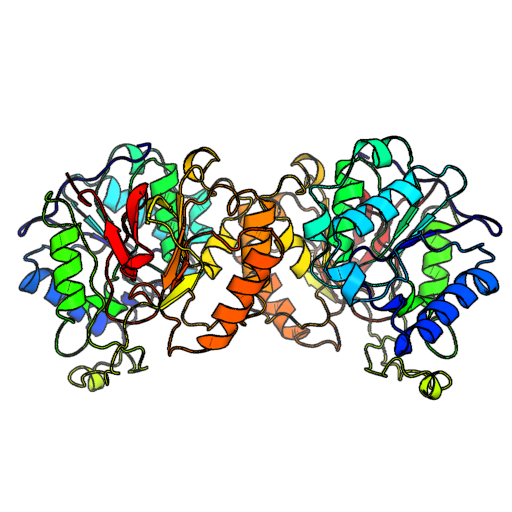-28.513 12.498 20.733 1.00 12.47 250 GLU B N 1
ATOM 9483 C CA . GLU B 1 253 ? -29.261 13.149 19.671 1.00 15.20 250 GLU B CA 1
ATOM 9484 C C . GLU B 1 253 ? -30.479 12.306 19.282 1.00 11.63 250 GLU B C 1
ATOM 9485 O O . GLU B 1 253 ? -30.449 11.090 19.357 1.00 11.26 250 GLU B O 1
ATOM 9497 N N . PRO B 1 254 ? -31.582 12.950 18.907 1.00 10.66 251 PRO B N 1
ATOM 9498 C CA . PRO B 1 254 ? -32.804 12.209 18.577 1.00 9.98 251 PRO B CA 1
ATOM 9499 C C . PRO B 1 254 ? -32.638 11.146 17.512 1.00 10.51 251 PRO B C 1
ATOM 9500 O O . PRO B 1 254 ? -33.296 10.093 17.620 1.00 10.83 251 PRO B O 1
ATOM 9511 N N A SER B 1 255 ? -31.788 11.377 16.511 0.49 11.34 252 SER B N 1
ATOM 9512 N N B SER B 1 255 ? -31.788 11.387 16.513 0.51 11.34 252 SER B N 1
ATOM 9513 C CA A SER B 1 255 ? -31.578 10.360 15.489 0.49 10.96 252 SER B CA 1
ATOM 9514 C CA B SER B 1 255 ? -31.559 10.383 15.482 0.51 10.95 252 SER B CA 1
ATOM 9515 C C A SER B 1 255 ? -31.105 9.036 16.090 0.49 10.48 252 SER B C 1
ATOM 9516 C C B SER B 1 255 ? -31.078 9.050 16.067 0.51 10.50 252 SER B C 1
ATOM 9517 O O A SER B 1 255 ? -31.476 7.973 15.590 0.49 9.97 252 SER B O 1
ATOM 9518 O O B SER B 1 255 ? -31.416 7.994 15.530 0.51 9.98 252 SER B O 1
ATOM 9533 N N . TYR B 1 256 ? -30.293 9.082 17.146 1.00 10.24 253 TYR B N 1
ATOM 9534 C CA . TYR B 1 256 ? -29.826 7.835 17.764 1.00 11.01 253 TYR B CA 1
ATOM 9535 C C . TYR B 1 256 ? -30.958 7.057 18.409 1.00 10.20 253 TYR B C 1
ATOM 9536 O O . TYR B 1 256 ? -30.959 5.831 18.368 1.00 9.52 253 TYR B O 1
ATOM 9555 N N . ILE B 1 257 ? -31.917 7.750 19.029 1.00 12.07 254 ILE B N 1
ATOM 9556 C CA . ILE B 1 257 ? -33.089 7.066 19.584 1.00 12.81 254 ILE B CA 1
ATOM 9557 C C . ILE B 1 257 ? -33.784 6.265 18.461 1.00 11.07 254 ILE B C 1
ATOM 9558 O O . ILE B 1 257 ? -34.172 5.110 18.638 1.00 10.44 254 ILE B O 1
ATOM 9574 N N . LYS B 1 258 ? -33.909 6.894 17.302 1.00 10.11 255 LYS B N 1
ATOM 9575 C CA . LYS B 1 258 ? -34.474 6.249 16.120 1.00 10.38 255 LYS B CA 1
ATOM 9576 C C . LYS B 1 258 ? -33.678 5.020 15.688 1.00 9.78 255 LYS B C 1
ATOM 9577 O O . LYS B 1 258 ? -34.261 3.953 15.453 1.00 9.78 255 LYS B O 1
ATOM 9596 N N . TYR B 1 259 ? -32.357 5.165 15.584 1.00 9.83 256 TYR B N 1
ATOM 9597 C CA . TYR B 1 259 ? -31.491 4.069 15.147 1.00 9.87 256 TYR B CA 1
ATOM 9598 C C . TYR B 1 259 ? -31.584 2.902 16.127 1.00 9.70 256 TYR B C 1
ATOM 9599 O O . TYR B 1 259 ? -31.662 1.741 15.725 1.00 10.33 256 TYR B O 1
ATOM 9617 N N . TRP B 1 260 ? -31.554 3.221 17.411 1.00 8.69 257 TRP B N 1
ATOM 9618 C CA . TRP B 1 260 ? -31.577 2.204 18.444 1.00 8.65 257 TRP B CA 1
ATOM 9619 C C . TRP B 1 260 ? -32.912 1.467 18.440 1.00 9.41 257 TRP B C 1
ATOM 9620 O O . TRP B 1 260 ? -32.941 0.239 18.491 1.00 10.67 257 TRP B O 1
ATOM 9641 N N . LEU B 1 261 ? -34.012 2.202 18.294 1.00 8.85 258 LEU B N 1
ATOM 9642 C CA . LEU B 1 261 ? -35.309 1.552 18.216 1.00 9.74 258 LEU B CA 1
ATOM 9643 C C . LEU B 1 261 ? -35.486 0.749 16.933 1.00 9.78 258 LEU B C 1
ATOM 9644 O O . LEU B 1 261 ? -36.157 -0.281 16.957 1.00 10.51 258 LEU B O 1
ATOM 9660 N N . ARG B 1 262 ? -34.895 1.171 15.819 1.00 9.51 259 ARG B N 1
ATOM 9661 C CA . ARG B 1 262 ? -34.971 0.343 14.615 1.00 8.46 259 ARG B CA 1
ATOM 9662 C C . ARG B 1 262 ? -34.229 -0.954 14.829 1.00 8.30 259 ARG B C 1
ATOM 9663 O O . ARG B 1 262 ? -34.613 -2.005 14.273 1.00 9.10 259 ARG B O 1
ATOM 9684 N N . ASN B 1 263 ? -33.153 -0.913 15.603 1.00 8.13 260 ASN B N 1
ATOM 9685 C CA . ASN B 1 263 ? -32.470 -2.160 15.928 1.00 8.45 260 ASN B CA 1
ATOM 9686 C C . ASN B 1 263 ? -33.314 -3.071 16.821 1.00 9.50 260 ASN B C 1
ATOM 9687 O O . ASN B 1 263 ? -33.338 -4.283 16.610 1.00 11.02 260 ASN B O 1
ATOM 9698 N N . TYR B 1 264 ? -34.040 -2.517 17.792 1.00 9.49 261 TYR B N 1
ATOM 9699 C CA . TYR B 1 264 ? -34.957 -3.352 18.582 1.00 10.11 261 TYR B CA 1
ATOM 9700 C C . TYR B 1 264 ? -36.015 -4.005 17.691 1.00 11.55 261 TYR B C 1
ATOM 9701 O O . TYR B 1 264 ? -36.439 -5.139 17.940 1.00 12.43 261 TYR B O 1
ATOM 9719 N N . ALA B 1 265 ? -36.433 -3.307 16.645 1.00 12.63 262 ALA B N 1
ATOM 9720 C CA . ALA B 1 265 ? -37.363 -3.896 15.700 1.00 13.19 262 ALA B CA 1
ATOM 9721 C C . ALA B 1 265 ? -36.682 -5.025 14.929 1.00 13.34 262 ALA B C 1
ATOM 9722 O O . ALA B 1 265 ? -37.269 -6.081 14.706 1.00 14.34 262 ALA B O 1
ATOM 9729 N N . ALA B 1 266 ? -35.444 -4.796 14.504 1.00 12.34 263 ALA B N 1
ATOM 9730 C CA . ALA B 1 266 ? -34.717 -5.773 13.706 1.00 12.07 263 ALA B CA 1
ATOM 9731 C C . ALA B 1 266 ? -34.374 -7.020 14.520 1.00 12.02 263 ALA B C 1
ATOM 9732 O O . ALA B 1 266 ? -34.103 -8.071 13.953 1.00 12.99 263 ALA B O 1
ATOM 9739 N N . GLN B 1 267 ? -34.409 -6.894 15.843 1.00 11.37 264 GLN B N 1
ATOM 9740 C CA . GLN B 1 267 ? -34.115 -8.014 16.727 1.00 12.47 264 GLN B CA 1
ATOM 9741 C C . GLN B 1 267 ? -35.381 -8.814 17.027 1.00 12.76 264 GLN B C 1
ATOM 9742 O O . GLN B 1 267 ? -35.310 -9.899 17.597 1.00 14.05 264 GLN B O 1
ATOM 9756 N N . GLY B 1 268 ? -36.536 -8.252 16.679 1.00 12.81 265 GLY B N 1
ATOM 9757 C CA . GLY B 1 268 ? -37.824 -8.861 16.964 1.00 13.51 265 GLY B CA 1
ATOM 9758 C C . GLY B 1 268 ? -38.364 -8.494 18.334 1.00 14.15 265 GLY B C 1
ATOM 9759 O O . GLY B 1 268 ? -39.327 -9.103 18.797 1.00 15.37 265 GLY B O 1
ATOM 9763 N N . ILE B 1 269 ? -37.727 -7.528 18.989 1.00 12.00 266 ILE B N 1
ATOM 9764 C CA . ILE B 1 269 ? -38.059 -7.154 20.365 1.00 11.23 266 ILE B CA 1
ATOM 9765 C C . ILE B 1 269 ? -39.295 -6.246 20.412 1.00 11.31 266 ILE B C 1
ATOM 9766 O O . ILE B 1 269 ? -40.183 -6.468 21.236 1.00 12.19 266 ILE B O 1
ATOM 9782 N N . LEU B 1 270 ? -39.398 -5.258 19.528 1.00 10.18 267 LEU B N 1
ATOM 9783 C CA . LEU B 1 270 ? -40.562 -4.373 19.582 1.00 11.84 267 LEU B CA 1
ATOM 9784 C C . LEU B 1 270 ? -41.835 -5.135 19.271 1.00 11.91 267 LEU B C 1
ATOM 9785 O O . LEU B 1 270 ? -42.870 -4.861 19.883 1.00 12.76 267 LEU B O 1
ATOM 9801 N N . GLN B 1 271 ? -41.748 -6.096 18.360 1.00 13.87 268 GLN B N 1
ATOM 9802 C CA A GLN B 1 271 ? -42.893 -6.895 17.955 0.73 16.67 268 GLN B CA 1
ATOM 9803 C CA B GLN B 1 271 ? -42.898 -6.914 17.965 0.27 16.74 268 GLN B CA 1
ATOM 9804 C C . GLN B 1 271 ? -43.421 -7.772 19.103 1.00 17.12 268 GLN B C 1
ATOM 9805 O O . GLN B 1 271 ? -44.571 -8.213 19.078 1.00 19.13 268 GLN B O 1
ATOM 9831 N N . LYS B 1 272 ? -42.576 -8.041 20.086 1.00 15.02 269 LYS B N 1
ATOM 9832 C CA . LYS B 1 272 ? -42.955 -8.926 21.177 1.00 17.09 269 LYS B CA 1
ATOM 9833 C C . LYS B 1 272 ? -43.413 -8.145 22.396 1.00 14.17 269 LYS B C 1
ATOM 9834 O O . LYS B 1 272 ? -43.925 -8.720 23.357 1.00 15.52 269 LYS B O 1
ATOM 9853 N N . ALA B 1 273 ? -43.211 -6.834 22.379 1.00 13.19 270 ALA B N 1
ATOM 9854 C CA . ALA B 1 273 ? -43.564 -6.006 23.525 1.00 11.90 270 ALA B CA 1
ATOM 9855 C C . ALA B 1 273 ? -45.083 -5.859 23.704 1.00 14.90 270 ALA B C 1
ATOM 9856 O O . ALA B 1 273 ? -45.843 -5.735 22.735 1.00 16.67 270 ALA B O 1
ATOM 9863 N N . LYS B 1 274 ? -45.532 -5.852 24.955 1.00 15.14 271 LYS B N 1
ATOM 9864 C CA . LYS B 1 274 ? -46.899 -5.454 25.259 1.00 15.79 271 LYS B CA 1
ATOM 9865 C C . LYS B 1 274 ? -47.064 -3.925 25.336 1.00 14.26 271 LYS B C 1
ATOM 9866 O O . LYS B 1 274 ? -48.158 -3.388 25.103 1.00 14.41 271 LYS B O 1
ATOM 9885 N N . GLY B 1 275 ? -45.973 -3.230 25.654 1.00 12.65 272 GLY B N 1
ATOM 9886 C CA . GLY B 1 275 ? -46.003 -1.803 25.890 1.00 12.25 272 GLY B CA 1
ATOM 9887 C C . GLY B 1 275 ? -44.600 -1.299 26.181 1.00 10.34 272 GLY B C 1
ATOM 9888 O O . GLY B 1 275 ? -43.697 -2.097 26.422 1.00 9.36 272 GLY B O 1
ATOM 9892 N N . ILE B 1 276 ? -44.427 0.021 26.164 1.00 10.89 273 ILE B N 1
ATOM 9893 C CA . ILE B 1 276 ? -43.156 0.674 26.426 1.00 10.19 273 ILE B CA 1
ATOM 9894 C C . ILE B 1 276 ? -43.355 1.896 27.329 1.00 11.10 273 ILE B C 1
ATOM 9895 O O . ILE B 1 276 ? -44.341 2.621 27.168 1.00 10.70 273 ILE B O 1
ATOM 9911 N N . ILE B 1 277 ? -42.425 2.126 28.247 1.00 11.14 274 ILE B N 1
ATOM 9912 C CA . ILE B 1 277 ? -42.446 3.328 29.069 1.00 10.74 274 ILE B CA 1
ATOM 9913 C C . ILE B 1 277 ? -41.105 4.017 28.893 1.00 10.31 274 ILE B C 1
ATOM 9914 O O . ILE B 1 277 ? -40.061 3.357 28.759 1.00 10.35 274 ILE B O 1
ATOM 9930 N N . PHE B 1 278 ? -41.145 5.345 28.834 1.00 10.20 275 PHE B N 1
ATOM 9931 C CA . PHE B 1 278 ? -39.933 6.143 28.713 1.00 9.43 275 PHE B CA 1
ATOM 9932 C C . PHE B 1 278 ? -39.786 7.070 29.904 1.00 9.07 275 PHE B C 1
ATOM 9933 O O . PHE B 1 278 ? -40.759 7.682 30.339 1.00 10.09 275 PHE B O 1
ATOM 9950 N N . GLY B 1 279 ? -38.564 7.211 30.391 1.00 9.06 276 GLY B N 1
ATOM 9951 C CA . GLY B 1 279 ? -38.265 8.193 31.411 1.00 9.56 276 GLY B CA 1
ATOM 9952 C C . GLY B 1 279 ? -38.118 9.602 30.891 1.00 9.78 276 GLY B C 1
ATOM 9953 O O . GLY B 1 279 ? -37.744 9.807 29.731 1.00 10.62 276 GLY B O 1
ATOM 9957 N N . LYS B 1 280 ? -38.422 10.573 31.747 1.00 9.70 277 LYS B N 1
ATOM 9958 C CA . LYS B 1 280 ? -38.157 11.982 31.445 1.00 9.37 277 LYS B CA 1
ATOM 9959 C C . LYS B 1 280 ? -36.700 12.194 31.018 1.00 10.81 277 LYS B C 1
ATOM 9960 O O . LYS B 1 280 ? -35.792 11.723 31.698 1.00 11.05 277 LYS B O 1
ATOM 9979 N N . PRO B 1 281 ? -36.458 12.888 29.886 1.00 10.19 278 PRO B N 1
ATOM 9980 C CA . PRO B 1 281 ? -35.062 13.147 29.521 1.00 9.72 278 PRO B CA 1
ATOM 9981 C C . PRO B 1 281 ? -34.400 14.127 30.459 1.00 10.71 278 PRO B C 1
ATOM 9982 O O . PRO B 1 281 ? -35.071 14.990 31.021 1.00 10.66 278 PRO B O 1
ATOM 9993 N N . LYS B 1 282 ? -33.085 14.029 30.598 1.00 11.15 279 LYS B N 1
ATOM 9994 C CA . LYS B 1 282 ? -32.384 14.984 31.426 1.00 12.00 279 LYS B CA 1
ATOM 9995 C C . LYS B 1 282 ? -32.643 16.388 30.900 1.00 12.42 279 LYS B C 1
ATOM 9996 O O . LYS B 1 282 ? -32.562 16.646 29.687 1.00 11.80 279 LYS B O 1
ATOM 10015 N N . ASP B 1 283 ? -32.970 17.291 31.814 1.00 12.19 280 ASP B N 1
ATOM 10016 C CA . ASP B 1 283 ? -33.278 18.687 31.470 1.00 13.59 280 ASP B CA 1
ATOM 10017 C C . ASP B 1 283 ? -34.483 18.845 30.539 1.00 12.20 280 ASP B C 1
ATOM 10018 O O . ASP B 1 283 ? -34.776 19.954 30.099 1.00 13.28 280 ASP B O 1
ATOM 10027 N N . GLU B 1 284 ? -35.207 17.756 30.315 1.00 12.09 281 GLU B N 1
ATOM 10028 C CA . GLU B 1 284 ? -36.237 17.657 29.277 1.00 12.41 281 GLU B CA 1
ATOM 10029 C C . GLU B 1 284 ? -35.676 18.040 27.900 1.00 12.49 281 GLU B C 1
ATOM 10030 O O . GLU B 1 284 ? -36.410 18.454 27.006 1.00 13.35 281 GLU B O 1
ATOM 10042 N N . MET B 1 285 ? -34.371 17.868 27.716 1.00 12.67 282 MET B N 1
ATOM 10043 C CA . MET B 1 285 ? -33.778 18.177 26.418 1.00 13.69 282 MET B CA 1
ATOM 10044 C C . MET B 1 285 ? -34.233 17.115 25.422 1.00 12.43 282 MET B C 1
ATOM 10045 O O . MET B 1 285 ? -34.154 15.919 25.698 1.00 13.04 282 MET B O 1
ATOM 10059 N N . TYR B 1 286 ? -34.695 17.584 24.271 1.00 12.08 283 TYR B N 1
ATOM 10060 C CA . TYR B 1 286 ? -35.225 16.761 23.183 1.00 11.44 283 TYR B CA 1
ATOM 10061 C C . TYR B 1 286 ? -36.555 16.114 23.555 1.00 11.56 283 TYR B C 1
ATOM 10062 O O . TYR B 1 286 ? -36.964 15.134 22.936 1.00 12.29 283 TYR B O 1
ATOM 10080 N N . TYR B 1 287 ? -37.237 16.669 24.556 1.00 12.74 284 TYR B N 1
ATOM 10081 C CA . TYR B 1 287 ? -38.522 16.126 24.973 1.00 13.27 284 TYR B CA 1
ATOM 10082 C C . TYR B 1 287 ? -39.444 15.877 23.783 1.00 12.91 284 TYR B C 1
ATOM 10083 O O . TYR B 1 287 ? -39.981 14.783 23.624 1.00 13.21 284 TYR B O 1
ATOM 10101 N N . GLU B 1 288 ? -39.646 16.887 22.938 1.00 13.40 285 GLU B N 1
ATOM 10102 C CA . GLU B 1 288 ? -40.548 16.717 21.800 1.00 14.22 285 GLU B CA 1
ATOM 10103 C C . GLU B 1 288 ? -39.921 15.927 20.655 1.00 12.34 285 GLU B C 1
ATOM 10104 O O . GLU B 1 288 ? -40.603 15.139 19.985 1.00 12.73 285 GLU B O 1
ATOM 10116 N N . GLU B 1 289 ? -38.651 16.178 20.380 1.00 11.31 286 GLU B N 1
ATOM 10117 C CA . GLU B 1 289 ? -37.954 15.456 19.305 1.00 11.15 286 GLU B CA 1
ATOM 10118 C C . GLU B 1 289 ? -37.957 13.932 19.531 1.00 11.62 286 GLU B C 1
ATOM 10119 O O . GLU B 1 289 ? -38.177 13.161 18.579 1.00 11.16 286 GLU B O 1
ATOM 10131 N N . TYR B 1 290 ? -37.726 13.472 20.764 1.00 12.70 287 TYR B N 1
ATOM 10132 C CA . TYR B 1 290 ? -37.716 12.031 21.001 1.00 12.50 287 TYR B CA 1
ATOM 10133 C C . TYR B 1 290 ? -39.099 11.441 20.699 1.00 11.26 287 TYR B C 1
ATOM 10134 O O . TYR B 1 290 ? -39.180 10.352 20.150 1.00 10.77 287 TYR B O 1
ATOM 10152 N N . LYS B 1 291 ? -40.172 12.153 21.063 1.00 11.59 288 LYS B N 1
ATOM 10153 C CA . LYS B 1 291 ? -41.533 11.677 20.772 1.00 13.29 288 LYS B CA 1
ATOM 10154 C C . LYS B 1 291 ? -41.698 11.425 19.296 1.00 13.25 288 LYS B C 1
ATOM 10155 O O . LYS B 1 291 ? -42.300 10.428 18.888 1.00 14.00 288 LYS B O 1
ATOM 10174 N N . HIS B 1 292 ? -41.203 12.365 18.492 1.00 13.90 289 HIS B N 1
ATOM 10175 C CA . HIS B 1 292 ? -41.331 12.276 17.046 1.00 15.27 289 HIS B CA 1
ATOM 10176 C C . HIS B 1 292 ? -40.631 11.051 16.513 1.00 13.00 289 HIS B C 1
ATOM 10177 O O . HIS B 1 292 ? -41.170 10.329 15.684 1.00 12.87 289 HIS B O 1
ATOM 10191 N N . GLU B 1 293 ? -39.431 10.802 17.009 1.00 11.39 290 GLU B N 1
ATOM 10192 C CA . GLU B 1 293 ? -38.659 9.648 16.586 1.00 11.81 290 GLU B CA 1
ATOM 10193 C C . GLU B 1 293 ? -39.292 8.326 16.999 1.00 10.43 290 GLU B C 1
ATOM 10194 O O . GLU B 1 293 ? -39.292 7.367 16.223 1.00 10.88 290 GLU B O 1
ATOM 10206 N N . ILE B 1 294 ? -39.765 8.253 18.243 1.00 10.86 291 ILE B N 1
ATOM 10207 C CA . ILE B 1 294 ? -40.407 7.042 18.754 1.00 10.23 291 ILE B CA 1
ATOM 10208 C C . ILE B 1 294 ? -41.634 6.724 17.884 1.00 10.44 291 ILE B C 1
ATOM 10209 O O . ILE B 1 294 ? -41.814 5.611 17.395 1.00 10.83 291 ILE B O 1
ATOM 10225 N N . LEU B 1 295 ? -42.473 7.724 17.659 1.00 10.53 292 LEU B N 1
ATOM 10226 C CA . LEU B 1 295 ? -43.679 7.512 16.870 1.00 11.72 292 LEU B CA 1
ATOM 10227 C C . LEU B 1 295 ? -43.378 7.136 15.419 1.00 12.51 292 LEU B C 1
ATOM 10228 O O . LEU B 1 295 ? -44.112 6.375 14.807 1.00 13.40 292 LEU B O 1
ATOM 10244 N N . GLN B 1 296 ? -42.298 7.667 14.872 1.00 11.72 293 GLN B N 1
ATOM 10245 C CA . GLN B 1 296 ? -41.937 7.358 13.496 1.00 12.16 293 GLN B CA 1
ATOM 10246 C C . GLN B 1 296 ? -41.532 5.888 13.380 1.00 11.36 293 GLN B C 1
ATOM 10247 O O . GLN B 1 296 ? -41.915 5.206 12.450 1.00 10.80 293 GLN B O 1
ATOM 10261 N N . VAL B 1 297 ? -40.751 5.404 14.329 1.00 12.68 294 VAL B N 1
ATOM 10262 C CA . VAL B 1 297 ? -40.304 4.021 14.254 1.00 13.29 294 VAL B CA 1
ATOM 10263 C C . VAL B 1 297 ? -41.509 3.080 14.431 1.00 13.37 294 VAL B C 1
ATOM 10264 O O . VAL B 1 297 ? -41.592 2.040 13.761 1.00 13.18 294 VAL B O 1
ATOM 10277 N N . MET B 1 298 ? -42.434 3.420 15.319 1.00 12.80 295 MET B N 1
ATOM 10278 C CA . MET B 1 298 ? -43.654 2.605 15.448 1.00 14.15 295 MET B CA 1
ATOM 10279 C C . MET B 1 298 ? -44.420 2.568 14.133 1.00 13.62 295 MET B C 1
ATOM 10280 O O . MET B 1 298 ? -44.901 1.514 13.694 1.00 14.79 295 MET B O 1
ATOM 10294 N N . LYS B 1 299 ? -44.511 3.707 13.459 1.00 13.92 296 LYS B N 1
ATOM 10295 C CA . LYS B 1 299 ? -45.253 3.776 12.224 1.00 15.25 296 LYS B CA 1
ATOM 10296 C C . LYS B 1 299 ? -44.575 2.939 11.144 1.00 13.14 296 LYS B C 1
ATOM 10297 O O . LYS B 1 299 ? -45.233 2.236 10.382 1.00 12.77 296 LYS B O 1
ATOM 10316 N N . GLU B 1 300 ? -43.252 3.004 11.114 1.00 11.79 297 GLU B N 1
ATOM 10317 C CA . GLU B 1 300 ? -42.452 2.234 10.151 1.00 12.88 297 GLU B CA 1
ATOM 10318 C C . GLU B 1 300 ? -42.682 0.736 10.266 1.00 12.97 297 GLU B C 1
ATOM 10319 O O . GLU B 1 300 ? -42.578 0.018 9.268 1.00 14.37 297 GLU B O 1
ATOM 10331 N N . HIS B 1 301 ? -42.991 0.268 11.475 1.00 12.68 298 HIS B N 1
ATOM 10332 C CA . HIS B 1 301 ? -43.076 -1.163 11.714 1.00 13.58 298 HIS B CA 1
ATOM 10333 C C . HIS B 1 301 ? -44.503 -1.615 12.087 1.00 15.04 298 HIS B C 1
ATOM 10334 O O . HIS B 1 301 ? -44.693 -2.681 12.676 1.00 16.18 298 HIS B O 1
ATOM 10348 N N A ASN B 1 302 ? -45.497 -0.810 11.721 0.53 14.79 299 ASN B N 1
ATOM 10349 N N B ASN B 1 302 ? -45.475 -0.789 11.706 0.47 14.76 299 ASN B N 1
ATOM 10350 C CA A ASN B 1 302 ? -46.901 -1.178 11.910 0.53 16.66 299 ASN B CA 1
ATOM 10351 C CA B ASN B 1 302 ? -46.891 -1.067 11.914 0.47 16.66 299 ASN B CA 1
ATOM 10352 C C A ASN B 1 302 ? -47.201 -1.457 13.384 0.53 15.19 299 ASN B C 1
ATOM 10353 C C B ASN B 1 302 ? -47.163 -1.454 13.362 0.47 15.22 299 ASN B C 1
ATOM 10354 O O A ASN B 1 302 ? -47.932 -2.384 13.715 0.53 16.31 299 ASN B O 1
ATOM 10355 O O B ASN B 1 302 ? -47.826 -2.446 13.646 0.47 16.26 299 ASN B O 1
ATOM 10376 N N . LEU B 1 303 ? -46.631 -0.644 14.265 1.00 14.69 300 LEU B N 1
ATOM 10377 C CA . LEU B 1 303 ? -46.812 -0.818 15.700 1.00 14.73 300 LEU B CA 1
ATOM 10378 C C . LEU B 1 303 ? -47.510 0.374 16.342 1.00 15.47 300 LEU B C 1
ATOM 10379 O O . LEU B 1 303 ? -47.231 0.715 17.495 1.00 16.07 300 LEU B O 1
ATOM 10396 N N . GLU B 1 304 ? -48.418 1.011 15.608 1.00 16.91 301 GLU B N 1
ATOM 10397 C CA . GLU B 1 304 ? -49.025 2.248 16.080 1.00 20.39 301 GLU B CA 1
ATOM 10398 C C . GLU B 1 304 ? -50.042 2.069 17.208 1.00 18.79 301 GLU B C 1
ATOM 10399 O O . GLU B 1 304 ? -50.426 3.044 17.842 1.00 18.97 301 GLU B O 1
ATOM 10411 N N . ASP B 1 305 ? -50.440 0.830 17.482 1.00 19.49 302 ASP B N 1
ATOM 10412 C CA . ASP B 1 305 ? -51.361 0.547 18.588 1.00 20.50 302 ASP B CA 1
ATOM 10413 C C . ASP B 1 305 ? -50.624 0.084 19.844 1.00 18.00 302 ASP B C 1
ATOM 10414 O O . ASP B 1 305 ? -51.235 -0.185 20.884 1.00 18.28 302 ASP B O 1
ATOM 10423 N N . LEU B 1 306 ? -49.305 0.014 19.781 1.00 15.84 303 LEU B N 1
ATOM 10424 C CA . LEU B 1 306 ? -48.544 -0.411 20.950 1.00 15.07 303 LEU B CA 1
ATOM 10425 C C . LEU B 1 306 ? -48.595 0.669 22.028 1.00 14.62 303 LEU B C 1
ATOM 10426 O O . LEU B 1 306 ? -48.204 1.803 21.775 1.00 15.23 303 LEU B O 1
ATOM 10442 N N . PRO B 1 307 ? -49.102 0.338 23.234 1.00 13.44 304 PRO B N 1
ATOM 10443 C CA . PRO B 1 307 ? -49.088 1.362 24.284 1.00 13.14 304 PRO B CA 1
ATOM 10444 C C . PRO B 1 307 ? -47.710 1.910 24.637 1.00 12.68 304 PRO B C 1
ATOM 10445 O O . PRO B 1 307 ? -46.758 1.172 24.918 1.00 11.86 304 PRO B O 1
ATOM 10456 N N . ILE B 1 308 ? -47.623 3.234 24.654 1.00 12.63 305 ILE B N 1
ATOM 10457 C CA . ILE B 1 308 ? -46.370 3.900 24.996 1.00 12.64 305 ILE B CA 1
ATOM 10458 C C . ILE B 1 308 ? -46.670 5.066 25.908 1.00 13.11 305 ILE B C 1
ATOM 10459 O O . ILE B 1 308 ? -47.429 5.975 25.545 1.00 13.76 305 ILE B O 1
ATOM 10475 N N . LEU B 1 309 ? -46.094 4.998 27.105 1.00 12.36 306 LEU B N 1
ATOM 10476 C CA . LEU B 1 309 ? -46.138 6.071 28.096 1.00 13.47 306 LEU B CA 1
ATOM 10477 C C . LEU B 1 309 ? -44.800 6.811 28.159 1.00 11.33 306 LEU B C 1
ATOM 10478 O O . LEU B 1 309 ? -43.731 6.196 28.104 1.00 11.17 306 LEU B O 1
ATOM 10494 N N . TYR B 1 310 ? -44.876 8.125 28.316 1.00 10.94 307 TYR B N 1
ATOM 10495 C CA . TYR B 1 310 ? -43.720 9.024 28.259 1.00 11.14 307 TYR B CA 1
ATOM 10496 C C . TYR B 1 310 ? -43.716 9.954 29.470 1.00 11.02 307 TYR B C 1
ATOM 10497 O O . TYR B 1 310 ? -44.753 10.182 30.079 1.00 11.93 307 TYR B O 1
ATOM 10515 N N . ASN B 1 311 ? -42.531 10.434 29.834 1.00 10.09 308 ASN B N 1
ATOM 10516 C CA . ASN B 1 311 ? -42.335 11.406 30.897 1.00 11.05 308 ASN B CA 1
ATOM 10517 C C . ASN B 1 311 ? -42.493 10.820 32.301 1.00 12.01 308 ASN B C 1
ATOM 10518 O O . ASN B 1 311 ? -42.910 11.518 33.212 1.00 12.83 308 ASN B O 1
ATOM 10529 N N . LEU B 1 312 ? -42.168 9.543 32.480 1.00 12.63 309 LEU B N 1
ATOM 10530 C CA . LEU B 1 312 ? -42.162 8.954 33.808 1.00 12.37 309 LEU B CA 1
ATOM 10531 C C . LEU B 1 312 ? -40.926 9.361 34.615 1.00 12.62 309 LEU B C 1
ATOM 10532 O O . LEU B 1 312 ? -39.875 9.682 34.055 1.00 12.35 309 LEU B O 1
ATOM 10548 N N . ASN B 1 313 ? -41.067 9.344 35.936 1.00 11.21 310 ASN B N 1
ATOM 10549 C CA . ASN B 1 313 ? -39.964 9.703 36.816 1.00 11.21 310 ASN B CA 1
ATOM 10550 C C . ASN B 1 313 ? -39.022 8.517 37.089 1.00 10.96 310 ASN B C 1
ATOM 10551 O O . ASN B 1 313 ? -38.868 8.044 38.220 1.00 11.21 310 ASN B O 1
ATOM 10562 N N . PHE B 1 314 ? -38.387 8.041 36.032 1.00 10.71 311 PHE B N 1
ATOM 10563 C CA . PHE B 1 314 ? -37.230 7.188 36.176 1.00 11.62 311 PHE B CA 1
ATOM 10564 C C . PHE B 1 314 ? -36.255 7.702 35.145 1.00 11.80 311 PHE B C 1
ATOM 10565 O O . PHE B 1 314 ? -36.651 8.462 34.266 1.00 12.71 311 PHE B O 1
ATOM 10582 N N . GLY B 1 315 ? -34.980 7.370 35.310 1.00 11.14 312 GLY B N 1
ATOM 10583 C CA . GLY B 1 315 ? -33.956 7.849 34.400 1.00 12.31 312 GLY B CA 1
ATOM 10584 C C . GLY B 1 315 ? -33.020 8.891 34.965 1.00 14.97 312 GLY B C 1
ATOM 10585 O O . GLY B 1 315 ? -32.633 8.828 36.133 1.00 16.97 312 GLY B O 1
ATOM 10589 N N . ALA B 1 316 ? -32.700 9.885 34.137 1.00 14.30 313 ALA B N 1
ATOM 10590 C CA . ALA B 1 316 ? -31.618 10.816 34.421 1.00 15.66 313 ALA B CA 1
ATOM 10591 C C . ALA B 1 316 ? -32.004 11.945 35.381 1.00 16.86 313 ALA B C 1
ATOM 10592 O O . ALA B 1 316 ? -31.126 12.621 35.918 1.00 19.70 313 ALA B O 1
ATOM 10599 N N . THR B 1 317 ? -33.294 12.169 35.598 1.00 13.29 314 THR B N 1
ATOM 10600 C CA . THR B 1 317 ? -33.712 13.240 36.507 1.00 12.34 314 THR B CA 1
ATOM 10601 C C . THR B 1 317 ? -34.023 12.699 37.896 1.00 11.47 314 THR B C 1
ATOM 10602 O O . THR B 1 317 ? -34.127 11.496 38.107 1.00 11.58 314 THR B O 1
ATOM 10613 N N . GLU B 1 318 ? -34.147 13.622 38.835 1.00 11.61 315 GLU B N 1
ATOM 10614 C CA . GLU B 1 318 ? -34.616 13.335 40.199 1.00 12.42 315 GLU B CA 1
ATOM 10615 C C . GLU B 1 318 ? -35.955 14.014 40.433 1.00 12.86 315 GLU B C 1
ATOM 10616 O O . GLU B 1 318 ? -36.180 15.112 39.931 1.00 12.97 315 GLU B O 1
ATOM 10628 N N . PRO B 1 319 ? -36.856 13.382 41.213 1.00 12.47 316 PRO B N 1
ATOM 10629 C CA . PRO B 1 319 ? -36.739 12.120 41.945 1.00 11.77 316 PRO B CA 1
ATOM 10630 C C . PRO B 1 319 ? -37.044 10.885 41.091 1.00 12.01 316 PRO B C 1
ATOM 10631 O O . PRO B 1 319 ? -37.373 11.051 39.914 1.00 12.48 316 PRO B O 1
ATOM 10642 N N . LYS B 1 320 ? -36.946 9.684 41.685 1.00 12.48 317 LYS B N 1
ATOM 10643 C CA . LYS B 1 320 ? -37.138 8.433 40.947 1.00 13.38 317 LYS B CA 1
ATOM 10644 C C . LYS B 1 320 ? -38.027 7.429 41.649 1.00 12.61 317 LYS B C 1
ATOM 10645 O O . LYS B 1 320 ? -38.035 7.344 42.879 1.00 13.15 317 LYS B O 1
ATOM 10664 N N . PHE B 1 321 ? -38.768 6.652 40.863 1.00 12.13 318 PHE B N 1
ATOM 10665 C CA . PHE B 1 321 ? -39.285 5.396 41.362 1.00 11.85 318 PHE B CA 1
ATOM 10666 C C . PHE B 1 321 ? -38.361 4.261 40.889 1.00 10.91 318 PHE B C 1
ATOM 10667 O O . PHE B 1 321 ? -37.360 4.504 40.202 1.00 11.49 318 PHE B O 1
ATOM 10684 N N . ILE B 1 322 ? -38.686 3.032 41.277 1.00 10.17 319 ILE B N 1
ATOM 10685 C CA . ILE B 1 322 ? -37.829 1.880 41.046 1.00 9.69 319 ILE B CA 1
ATOM 10686 C C . ILE B 1 322 ? -38.504 0.844 40.153 1.00 10.82 319 ILE B C 1
ATOM 10687 O O . ILE B 1 322 ? -39.683 0.510 40.328 1.00 12.00 319 ILE B O 1
ATOM 10703 N N . LEU B 1 323 ? -37.746 0.341 39.179 1.00 10.26 320 LEU B N 1
ATOM 10704 C CA . LEU B 1 323 ? -38.223 -0.717 38.295 1.00 9.74 320 LEU B CA 1
ATOM 10705 C C . LEU B 1 323 ? -37.517 -2.045 38.609 1.00 9.88 320 LEU B C 1
ATOM 10706 O O . LEU B 1 323 ? -36.335 -2.195 38.323 1.00 9.83 320 LEU B O 1
ATOM 10722 N N . PRO B 1 324 ? -38.239 -3.013 39.215 1.00 10.06 321 PRO B N 1
ATOM 10723 C CA . PRO B 1 324 ? -37.640 -4.342 39.382 1.00 10.46 321 PRO B CA 1
ATOM 10724 C C . PRO B 1 324 ? -37.664 -5.112 38.073 1.00 11.33 321 PRO B C 1
ATOM 10725 O O . PRO B 1 324 ? -38.743 -5.296 37.504 1.00 12.23 321 PRO B O 1
ATOM 10736 N N . TYR B 1 325 ? -36.515 -5.613 37.642 1.00 9.98 322 TYR B N 1
ATOM 10737 C CA . TYR B 1 325 ? -36.451 -6.359 36.414 1.00 10.31 322 TYR B CA 1
ATOM 10738 C C . TYR B 1 325 ? -37.336 -7.583 36.526 1.00 10.62 322 TYR B C 1
ATOM 10739 O O . TYR B 1 325 ? -37.329 -8.296 37.544 1.00 11.38 322 TYR B O 1
ATOM 10757 N N . GLY B 1 326 ? -38.103 -7.814 35.473 1.00 12.07 323 GLY B N 1
ATOM 10758 C CA . GLY B 1 326 ? -38.919 -8.999 35.355 1.00 13.77 323 GLY B CA 1
ATOM 10759 C C . GLY B 1 326 ? -40.240 -8.981 36.082 1.00 14.19 323 GLY B C 1
ATOM 10760 O O . GLY B 1 326 ? -41.015 -9.920 35.932 1.00 14.93 323 GLY B O 1
ATOM 10764 N N . SER B 1 327 ? -40.531 -7.930 36.843 1.00 14.02 324 SER B N 1
ATOM 10765 C CA . SER B 1 327 ? -41.800 -7.883 37.568 1.00 15.13 324 SER B CA 1
ATOM 10766 C C . SER B 1 327 ? -42.938 -7.568 36.602 1.00 13.13 324 SER B C 1
ATOM 10767 O O . SER B 1 327 ? -42.755 -6.899 35.572 1.00 13.04 324 SER B O 1
ATOM 10775 N N . MET B 1 328 ? -44.108 -8.093 36.915 1.00 13.52 325 MET B N 1
ATOM 10776 C CA . MET B 1 328 ? -45.278 -7.834 36.093 1.00 13.74 325 MET B CA 1
ATOM 10777 C C . MET B 1 328 ? -45.774 -6.406 36.287 1.00 14.20 325 MET B C 1
ATOM 10778 O O . MET B 1 328 ? -46.012 -5.958 37.419 1.00 14.99 325 MET B O 1
ATOM 10792 N N . ALA B 1 329 ? -45.948 -5.694 35.182 1.00 14.48 326 ALA B N 1
ATOM 10793 C CA . ALA B 1 329 ? -46.379 -4.300 35.222 1.00 14.51 326 ALA B CA 1
ATOM 10794 C C . ALA B 1 329 ? -47.532 -4.064 34.264 1.00 15.23 326 ALA B C 1
ATOM 10795 O O . ALA B 1 329 ? -47.860 -4.932 33.473 1.00 16.68 326 ALA B O 1
ATOM 10802 N N . GLU B 1 330 ? -48.127 -2.878 34.338 1.00 14.72 327 GLU B N 1
ATOM 10803 C CA . GLU B 1 330 ? -49.366 -2.564 33.616 1.00 14.23 327 GLU B CA 1
ATOM 10804 C C . GLU B 1 330 ? -49.324 -1.133 33.083 1.00 13.55 327 GLU B C 1
ATOM 10805 O O . GLU B 1 330 ? -48.963 -0.207 33.813 1.00 14.46 327 GLU B O 1
ATOM 10817 N N . ILE B 1 331 ? -49.691 -0.973 31.821 1.00 12.76 328 ILE B N 1
ATOM 10818 C CA . ILE B 1 331 ? -49.974 0.329 31.233 1.00 12.30 328 ILE B CA 1
ATOM 10819 C C . ILE B 1 331 ? -51.452 0.346 30.946 1.00 13.98 328 ILE B C 1
ATOM 10820 O O . ILE B 1 331 ? -51.950 -0.543 30.244 1.00 15.29 328 ILE B O 1
ATOM 10836 N N . ASP B 1 332 ? -52.169 1.294 31.561 1.00 14.56 329 ASP B N 1
ATOM 10837 C CA . ASP B 1 332 ? -53.597 1.473 31.333 1.00 16.42 329 ASP B CA 1
ATOM 10838 C C . ASP B 1 332 ? -53.777 2.742 30.508 1.00 18.09 329 ASP B C 1
ATOM 10839 O O . ASP B 1 332 ? -53.593 3.845 31.019 1.00 18.30 329 ASP B O 1
ATOM 10848 N N . CYS B 1 333 ? -54.100 2.597 29.229 1.00 19.57 330 CYS B N 1
ATOM 10849 C CA . CYS B 1 333 ? -54.091 3.758 28.342 1.00 20.10 330 CYS B CA 1
ATOM 10850 C C . CYS B 1 333 ? -55.248 4.728 28.639 1.00 22.11 330 CYS B C 1
ATOM 10851 O O . CYS B 1 333 ? -55.059 5.938 28.637 1.00 22.00 330 CYS B O 1
ATOM 10859 N N . GLU B 1 334 ? -56.436 4.199 28.902 1.00 25.12 331 GLU B N 1
ATOM 10860 C CA . GLU B 1 334 ? -57.595 5.055 29.135 1.00 30.40 331 GLU B CA 1
ATOM 10861 C C . GLU B 1 334 ? -57.373 5.957 30.349 1.00 25.56 331 GLU B C 1
ATOM 10862 O O . GLU B 1 334 ? -57.806 7.104 30.356 1.00 25.75 331 GLU B O 1
ATOM 10874 N N . ASN B 1 335 ? -56.682 5.450 31.363 1.00 22.37 332 ASN B N 1
ATOM 10875 C CA . ASN B 1 335 ? -56.419 6.231 32.563 1.00 22.90 332 ASN B CA 1
ATOM 10876 C C . ASN B 1 335 ? -55.033 6.864 32.585 1.00 21.17 332 ASN B C 1
ATOM 10877 O O . ASN B 1 335 ? -54.712 7.614 33.506 1.00 21.98 332 ASN B O 1
ATOM 10888 N N . GLY B 1 336 ? -54.210 6.552 31.592 1.00 20.31 333 GLY B N 1
ATOM 10889 C CA . GLY B 1 336 ? -52.862 7.084 31.517 1.00 20.36 333 GLY B CA 1
ATOM 10890 C C . GLY B 1 336 ? -51.989 6.710 32.703 1.00 20.00 333 GLY B C 1
ATOM 10891 O O . GLY B 1 336 ? -51.182 7.521 33.176 1.00 20.13 333 GLY B O 1
ATOM 10895 N N . SER B 1 337 ? -52.134 5.479 33.180 1.00 18.68 334 SER B N 1
ATOM 10896 C CA . SER B 1 337 ? -51.468 5.074 34.412 1.00 17.22 334 SER B CA 1
ATOM 10897 C C . SER B 1 337 ? -50.487 3.934 34.202 1.00 14.92 334 SER B C 1
ATOM 10898 O O . SER B 1 337 ? -50.551 3.173 33.215 1.00 14.92 334 SER B O 1
ATOM 10906 N N . PHE B 1 338 ? -49.571 3.840 35.154 1.00 13.98 335 PHE B N 1
ATOM 10907 C CA . PHE B 1 338 ? -48.563 2.795 35.213 1.00 12.49 335 PHE B CA 1
ATOM 10908 C C . PHE B 1 338 ? -48.596 2.159 36.596 1.00 14.45 335 PHE B C 1
ATOM 10909 O O . PHE B 1 338 ? -48.598 2.858 37.612 1.00 15.13 335 PHE B O 1
ATOM 10926 N N . SER B 1 339 ? -48.616 0.834 36.633 1.00 13.66 336 SER B N 1
ATOM 10927 C CA . SER B 1 339 ? -48.612 0.111 37.900 1.00 13.24 336 SER B CA 1
ATOM 10928 C C . SER B 1 339 ? -47.658 -1.065 37.855 1.00 12.87 336 SER B C 1
ATOM 10929 O O . SER B 1 339 ? -47.403 -1.635 36.783 1.00 13.80 336 SER B O 1
ATOM 10937 N N . ILE B 1 340 ? -47.130 -1.431 39.016 1.00 12.61 337 ILE B N 1
ATOM 10938 C CA . ILE B 1 340 ? -46.381 -2.676 39.152 1.00 12.63 337 ILE B CA 1
ATOM 10939 C C . ILE B 1 340 ? -47.217 -3.649 39.989 1.00 13.56 337 ILE B C 1
ATOM 10940 O O . ILE B 1 340 ? -47.590 -3.368 41.147 1.00 14.15 337 ILE B O 1
ATOM 10956 N N . LEU B 1 341 ? -47.551 -4.783 39.372 1.00 14.69 338 LEU B N 1
ATOM 10957 C CA . LEU B 1 341 ? -48.576 -5.674 39.897 1.00 16.30 338 LEU B CA 1
ATOM 10958 C C . LEU B 1 341 ? -48.052 -6.828 40.765 1.00 17.28 338 LEU B C 1
ATOM 10959 O O . LEU B 1 341 ? -48.708 -7.857 40.901 1.00 19.00 338 LEU B O 1
ATOM 10975 N N . GLU B 1 342 ? -46.877 -6.645 41.353 1.00 15.84 339 GLU B N 1
ATOM 10976 C CA . GLU B 1 342 ? -46.383 -7.530 42.379 1.00 16.20 339 GLU B CA 1
ATOM 10977 C C . GLU B 1 342 ? -45.462 -6.730 43.276 1.00 14.30 339 GLU B C 1
ATOM 10978 O O . GLU B 1 342 ? -45.295 -5.540 43.069 1.00 13.23 339 GLU B O 1
ATOM 10990 N N . SER B 1 343 ? -44.911 -7.391 44.284 1.00 14.75 340 SER B N 1
ATOM 10991 C CA . SER B 1 343 ? -43.917 -6.788 45.178 1.00 14.90 340 SER B CA 1
ATOM 10992 C C . SER B 1 343 ? -42.550 -6.809 44.515 1.00 14.00 340 SER B C 1
ATOM 10993 O O . SER B 1 343 ? -42.304 -7.615 43.619 1.00 14.49 340 SER B O 1
ATOM 11001 N N . GLY B 1 344 ? -41.658 -5.932 44.959 1.00 13.52 341 GLY B N 1
ATOM 11002 C CA . GLY B 1 344 ? -40.280 -5.954 44.504 1.00 13.22 341 GLY B CA 1
ATOM 11003 C C . GLY B 1 344 ? -39.440 -6.986 45.233 1.00 13.01 341 GLY B C 1
ATOM 11004 O O . GLY B 1 344 ? -38.451 -7.463 44.690 1.00 13.36 341 GLY B O 1
ATOM 11008 N N . VAL B 1 345 ? -39.843 -7.332 46.447 1.00 13.82 342 VAL B N 1
ATOM 11009 C CA . VAL B 1 345 ? -39.096 -8.242 47.310 1.00 14.20 342 VAL B CA 1
ATOM 11010 C C . VAL B 1 345 ? -40.011 -9.277 47.967 1.00 15.08 342 VAL B C 1
ATOM 11011 O O . VAL B 1 345 ? -41.227 -9.096 48.009 1.00 16.05 342 VAL B O 1
ATOM 11024 N N . GLU B 1 346 ? -39.406 -10.360 48.461 1.00 15.52 343 GLU B N 1
ATOM 11025 C CA . GLU B 1 346 ? -40.115 -11.425 49.165 1.00 20.47 343 GLU B CA 1
ATOM 11026 C C . GLU B 1 346 ? -40.080 -11.196 50.664 1.00 23.38 343 GLU B C 1
ATOM 11027 O O . GLU B 1 346 ? -39.097 -10.636 51.184 1.00 23.67 343 GLU B O 1
#

Radius of gyration: 26.94 Å; Cα contacts (8 Å, |Δi|>4): 1724; chains: 2; bounding box: 65×44×84 Å

Foldseek 3Di:
DQFDFAAFDAAAAEEEEAALAALACQPPQNVVLLVLLQVCCCPVRNYHYDYFDCRNVHRVVNVVCNLVRQVSVLVLQQDQSHQEYFYQAHHAPSVVNVVNHDLVSLLVRAHEYEDADLCLLVCLSNVVSRHWYKDAHHRNPASSQAPHGDVLNVVQCCQFRHDQFFSWWDWADQWWAQDDDDSGVVCRNPHDDIDGADTKDKLFAAAKAKAFEDEGELVNLVVCPPHPSDDDDVLLAQHAYEYEHADVQDDLVVLLVSVLVCVVVVSLVRYQAYEYEQHHVNVCVVVNSVSVCVSCVVRVNRNRIYMYHGAGYHMDDHHMHTGGFMKMQNNVVSIITGGGHSHD/DQADFAAFDAAPAEEEEAALAAQACQPPQNVVLLVLLCVCCCPVGNYHYHYFDCRNVHRVVNVVCNLVRQVSVLVQQQPQSHAEYFYAAHHAPSLVNVVNHDLCSLLVRAHEYEEADLCLLVCLSNVLSRHWYKDAHHRNPASSQAPHGDVLNVVQCCQFRRDQFFSWWDWADQWWALDDDDSGVVCRNPHGDIGGADTKDKLFAAAKAKAFEDEGELVNLVVCPPHPSDDDDVLLAAHAYEYEHADVPDDLVVLLVSVLVCVVVVRLVRYQAYEYAQHRVNVCVVVNSVSVCVSCVVNVNRNRIYMYHGAGYHMDDHHMHTGGFMKMQGNVVRIITGGGHSHD

Organism: Bacillus cereus (strain ATCC 10987 / NRS 248) (NCBI:txid222523)

Secondary structure (DSSP, 8-state):
--SBPPPPP-TT-EEEEE-SS--GGGSTTTHHHHHHHHHHHHHTS--EEEE-TTTTS-HHHHHH-HHHHHHHHHHHHH-TTEEEEEES---S-GGGGGGG--HHHHHTS--EEEE-GGGHHHHHHHHHTTB--EE---IIIIIT-SSS--HHHHHHHHHHHS--S--EE-PPPSEEB-------GGGTTPPPPPEE----EEEE--SEEEEEEEEEEHHHHHHHTTSTTSPPGGGGTTEEEEEE--TT---HHHHHHHHHHHHHTTHHHHEEEEEEEPPGGGTTHHHHHHHHHHHHHHTT-TTS-EEEEES-SSSBS---EETT-EEEEETTTTEEEE-S-S--/--SBPPPPP-TT-EEEEE-SS--GGGSTTTHHHHHHHHHHHHHTS--EEEE-TTTTS-HHHHHH-HHHHHHHHHHHHH-TTEEEEEES---S-GGGGGGG--HHHHHTS--EEEE-GGGHHHHHHHHHHTB--EE---IIIIIT-SSS--HHHHHHHHHHHS--S--EE-PPPSEEB-------GGGTTPPPPPEE----EEEE--SEEEEEEEEEEHHHHHHHTTSTTSPPGGGGTTEEEEEE--TT---HHHHHHHHHHHHHTT-GGGEEEEEEEPPGGGTTHHHHHHHHHHHHHHTT-TTS-EEEEES-SSSBS---EETT-EEEEETTTTEEEE-S-S--

Sequence (688 aa):
AMLIKPKRLQPGDIVVATVSPSWGGAGDSEIRWRYEQGVKRLEEVFGLTVVVPMPNSLKGSEFIYNNPQARAEDLMTAFQDTRVKAIIANIGGQDSIRLLPYIDFNAIRENPKIFMGYADVTISHLFCHKAGLSSFYGPAILTDFAENVEMDPYTVEMVNRTLFSNEMIGEIQPAPEWTSERLEWIEINKDTRRTMQQNNGYELLQGSTTVQGRLIGGCIEVLEFAKGTELWPEKKHWEDSILFFATSSEDHPEPSSYIKYWLRNYAAQGILQKAKGIIFGKPKDEMYYEEYKHEILQVMKEHNNLEDLPILYNLNFGATEPKFILPYGSMAEIDCENGSFSILESGVEAMLIKPKRLQPGDIVVATVSPSWGGAGDSEIRWRYEQGVKRLEEVFGLTVVVPMPNSLKGSEFIYNNPQARAEDLMTAFQDTRVKAIIANIIGGQDSIRLLPYIDFNNAIRENPKIFMGYADVTISHLFCHKAGLSSFYGPAILTDFAENVEMDPYTVEMVNRTLFSNEMIGEIQPAPEWTSERLEWIEINKDTRRTMQQNNGYELLQGSTTVQGRLIGGCIEVLEFAKGTELWPEKKHWEDSILFFATSSEDHPEPSSYIKYWLRNYAAQGILQQKAKGIIFGKPKDEMYYEEYKHEILQVMKEHNNLEDLPILYNLNFGATEPKFILPYGSMAEIDCENGSFSILESGVE

Nearest PDB structures (foldseek):
  5jyb-assembly1_B  TM=1.003E+00  e=9.666E-79  Bacillus cereus ATCC 10987
  5f5x-assembly1_A  TM=1.002E+00  e=6.654E-74  Bacillus cereus ATCC 10987
  5f9m-assembly1_A  TM=1.002E+00  e=4.004E-73  Bacillus cereus ATCC 10987
  4inj-assembly1_B  TM=8.902E-01  e=1.086E-29  Listeria monocytogenes EGD-e
  3tla-assembly1_B  TM=8.779E-01  e=2.678E-27  Escherichia coli

InterPro domains:
  IPR003507 Peptidase family S66 [PIRSF028757] (3-342)
  IPR003507 Peptidase family S66 [PTHR30237] (5-340)
  IPR027461 LD-carboxypeptidase A, C-terminal domain superfamily [G3DSA:3.50.30.60] (166-343)
  IPR027461 LD-carboxypeptidase A, C-terminal domain superfamily [SSF141986] (173-334)
  IPR027478 Murein tetrapeptide carboxypeptidase, N-terminal [G3DSA:3.40.50.10740] (1-165)
  IPR029062 Class I glutamine amidotransferase-like [SSF52317] (2-169)
  IPR040449 LD-carboxypeptidase, N-terminal [PF02016] (14-135)
  IPR040921 LD-carboxypeptidase, C-terminal [PF17676] (209-328)

Solvent-accessible surface area: 25180 Å² total; per-residue (Å²): 101,96,24,74,49,2,91,116,4,117,88,54,22,50,0,0,0,1,2,0,2,102,1,0,0,17,25,107,100,18,97,29,9,6,77,18,0,13,108,24,2,80,123,81,9,30,8,69,22,54,55,13,90,18,0,35,110,7,32,138,67,0,76,87,49,16,92,11,2,1,86,2,3,20,60,0,2,104,35,109,164,6,91,0,0,4,0,0,22,11,36,60,9,0,6,18,0,19,104,88,21,75,48,72,7,1,104,118,31,60,12,0,1,0,0,24,16,1,0,0,0,1,0,2,1,1,6,71,2,20,1,8,1,0,5,1,0,1,0,0,23,6,0,0,20,5,66,86,12,34,102,11,4,31,66,1,5,64,58,2,2,40,35,70,126,120,10,12,99,3,66,54,3,98,81,18,4,9,76,191,39,89,58,87,90,159,35,81,123,68,135,37,80,66,93,144,15,125,9,36,67,70,29,22,18,95,75,77,21,90,2,67,1,5,1,0,1,1,20,9,2,11,17,0,1,32,11,132,0,31,7,98,139,98,31,8,84,83,1,0,0,0,1,3,12,17,95,108,44,5,98,20,34,24,3,25,37,16,0,8,2,0,5,28,34,18,6,0,93,50,14,87,0,0,0,12,4,1,3,40,66,64,83,53,35,108,90,6,27,113,20,0,66,44,0,0,142,25,40,136,32,94,116,15,5,0,0,2,5,0,0,2,2,16,1,16,1,3,1,2,0,2,1,15,7,44,0,38,0,20,8,166,113,26,15,0,12,0,56,39,13,1,0,106,108,97,24,64,51,2,164,101,2,80,90,58,25,50,0,0,0,0,2,1,2,104,2,0,0,18,28,110,93,14,98,29,9,4,74,18,0,15,110,26,2,84,123,81,8,32,8,74,22,52,55,13,92,16,0,34,109,8,32,143,67,1,78,88,49,14,92,11,2,0,90,3,3,20,58,0,2,104,37,107,162,6,90,0,0,4,0,0,22,10,43,64,8,0,5,22,0,25,107,90,16,65,49,82,4,1,134,115,28,56,14,0,1,0,0,24,23,1,0,0,0,2,0,2,1,2,5,100,4,8,0,8,0,0,4,1,0,1,0,0,19,5,2,0,22,5,64,87,11,35,99,12,4,27,64,2,4,61,61,3,2,35,23,88,126,121,10,19,99,2,66,54,3,101,60,17,4,6,74,106,38,111,56,81,93,159,35,82,124,68,142,36,78,66,88,129,22,148,14,37,60,64,25,23,20,94,74,55,20,75,2,72,1,5,0,0,2,2,20,9,2,12,15,0,1,30,10,138,1,36,12,115,152,42,31,8,103,85,0,0,0,0,2,3,13,20,59,118,42,5,98,20,33,25,3,24,32,16,0,7,2,0,4,18,29,16,5,1,97,82,13,86,0,0,0,12,4,1,2,43,65,61,81,65,40,106,89,7,24,113,22,1,67,42,0,0,139,24,42,136,31,91,116,16,5,0,0,2,4,0,0,2,3,16,0,16,1,3,1,2,0,2,3,15,6,59,0,33,0,20,7,151,109,28,16,0,12,0,60,41,12,1,0,119

B-factor: mean 19.42, std 12.14, range [6.79, 163.7]

CATH classification: 3.40.50.10740 (+1 more: 3.50.30.60)